Protein AF-0000000075213935 (afdb_homodimer)

Nearest PDB structures (foldseek):
  7wkw-assembly1_B  TM=6.837E-01  e=4.033E-08  Arabidopsis thaliana
  7y9t-assembly1_B  TM=6.205E-01  e=7.365E-07  Arabidopsis thaliana
  4n7w-assembly1_A  TM=5.016E-01  e=1.672E-04  Yersinia frederiksenii
  4n7x-assembly1_A  TM=5.006E-01  e=2.563E-04  Yersinia frederiksenii
  3zuy-assembly1_A  TM=4.967E-01  e=3.471E-03  Neisseria meningitidis

Structure (mmCIF, N/CA/C/O backbone):
data_AF-0000000075213935-model_v1
#
loop_
_entity.id
_entity.type
_entity.pdbx_description
1 polymer 'AEC family transporter'
#
loop_
_atom_site.group_PDB
_atom_site.id
_atom_site.type_symbol
_atom_site.label_atom_id
_atom_site.label_alt_id
_atom_site.label_comp_id
_atom_site.label_asym_id
_atom_site.label_entity_id
_atom_site.label_seq_id
_atom_site.pdbx_PDB_ins_code
_atom_site.Cartn_x
_atom_site.Cartn_y
_atom_site.Cartn_z
_atom_site.occupancy
_atom_site.B_iso_or_equiv
_atom_site.auth_seq_id
_atom_site.auth_comp_id
_atom_site.auth_asym_id
_atom_site.auth_atom_id
_atom_site.pdbx_PDB_model_num
ATOM 1 N N . MET A 1 1 ? 19.953 29.953 -4.215 1 69.56 1 MET A N 1
ATOM 2 C CA . MET A 1 1 ? 18.969 29.703 -5.258 1 69.56 1 MET A CA 1
ATOM 3 C C . MET A 1 1 ? 19.125 28.281 -5.812 1 69.56 1 MET A C 1
ATOM 5 O O . MET A 1 1 ? 18.141 27.578 -5.988 1 69.56 1 MET A O 1
ATOM 9 N N . ALA A 1 2 ? 20.406 27.844 -5.98 1 70.25 2 ALA A N 1
ATOM 10 C CA . ALA A 1 2 ? 20.641 26.484 -6.488 1 70.25 2 ALA A CA 1
ATOM 11 C C . ALA A 1 2 ? 20.125 25.438 -5.52 1 70.25 2 ALA A C 1
ATOM 13 O O . ALA A 1 2 ? 19.516 24.438 -5.938 1 70.25 2 ALA A O 1
ATOM 14 N N . GLY A 1 3 ? 20.234 25.781 -4.23 1 79.94 3 GLY A N 1
ATOM 15 C CA . GLY A 1 3 ? 19.75 24.859 -3.211 1 79.94 3 GLY A CA 1
ATOM 16 C C . GLY A 1 3 ? 18.25 24.734 -3.188 1 79.94 3 GLY A C 1
ATOM 17 O O . GLY A 1 3 ? 17.719 23.625 -3.082 1 79.94 3 GLY A O 1
ATOM 18 N N . PHE A 1 4 ? 17.609 25.875 -3.441 1 87.5 4 PHE A N 1
ATOM 19 C CA . PHE A 1 4 ? 16.156 25.891 -3.477 1 87.5 4 PHE A CA 1
ATOM 20 C C . PHE A 1 4 ? 15.625 25.094 -4.664 1 87.5 4 PHE A C 1
ATOM 22 O O . PHE A 1 4 ? 14.703 24.281 -4.516 1 87.5 4 PHE A O 1
ATOM 29 N N . LEU A 1 5 ? 16.141 25.328 -5.758 1 89.12 5 LEU A N 1
ATOM 30 C CA . LEU A 1 5 ? 15.68 24.672 -6.977 1 89.12 5 LEU A CA 1
ATOM 31 C C . LEU A 1 5 ? 15.906 23.172 -6.914 1 89.12 5 LEU A C 1
ATOM 33 O O . LEU A 1 5 ? 15.094 22.391 -7.426 1 89.12 5 LEU A O 1
ATOM 37 N N . ASP A 1 6 ? 17.047 22.828 -6.348 1 90.69 6 ASP A N 1
ATOM 38 C CA . ASP A 1 6 ? 17.328 21.406 -6.18 1 90.69 6 ASP A CA 1
ATOM 39 C C . ASP A 1 6 ? 16.312 20.75 -5.246 1 90.69 6 ASP A C 1
ATOM 41 O O . ASP A 1 6 ? 15.828 19.641 -5.523 1 90.69 6 ASP A O 1
ATOM 45 N N . ASN A 1 7 ? 16.047 21.422 -4.207 1 90.5 7 ASN A N 1
ATOM 46 C CA . ASN A 1 7 ? 15.055 20.906 -3.273 1 90.5 7 ASN A CA 1
ATOM 47 C C . ASN A 1 7 ? 13.664 20.875 -3.906 1 90.5 7 ASN A C 1
ATOM 49 O O . ASN A 1 7 ? 12.906 19.922 -3.691 1 90.5 7 ASN A O 1
ATOM 53 N N . LEU A 1 8 ? 13.391 21.922 -4.605 1 94 8 LEU A N 1
ATOM 54 C CA . LEU A 1 8 ? 12.109 21.984 -5.297 1 94 8 LEU A CA 1
ATOM 55 C C . LEU A 1 8 ? 11.945 20.828 -6.27 1 94 8 LEU A C 1
ATOM 57 O O . LEU A 1 8 ? 10.883 20.203 -6.316 1 94 8 LEU A O 1
ATOM 61 N N . GLN A 1 9 ? 12.914 20.547 -7.027 1 93.75 9 GLN A N 1
ATOM 62 C CA . GLN A 1 9 ? 12.875 19.453 -7.992 1 93.75 9 GLN A CA 1
ATOM 63 C C . GLN A 1 9 ? 12.688 18.109 -7.297 1 93.75 9 GLN A C 1
ATOM 65 O O . GLN A 1 9 ? 11.906 17.266 -7.75 1 93.75 9 GLN A O 1
ATOM 70 N N . THR A 1 10 ? 13.391 17.953 -6.223 1 91.94 10 THR A N 1
ATOM 71 C CA . THR A 1 10 ? 13.328 16.688 -5.484 1 91.94 10 THR A CA 1
ATOM 72 C C . THR A 1 10 ? 11.914 16.453 -4.945 1 91.94 10 THR A C 1
ATOM 74 O O . THR A 1 10 ? 11.359 15.367 -5.105 1 91.94 10 THR A O 1
ATOM 77 N N . VAL A 1 11 ? 11.383 17.406 -4.398 1 94.69 11 VAL A N 1
ATOM 78 C CA . VAL A 1 11 ? 10.047 17.281 -3.828 1 94.69 11 VAL A CA 1
ATOM 79 C C . VAL A 1 11 ? 9.016 17.172 -4.949 1 94.69 11 VAL A C 1
ATOM 81 O O . VAL A 1 11 ? 8.062 16.391 -4.852 1 94.69 11 VAL A O 1
ATOM 84 N N . ALA A 1 12 ? 9.219 17.953 -5.922 1 96.06 12 ALA A N 1
ATOM 85 C CA . ALA A 1 12 ? 8.297 17.938 -7.055 1 96.06 12 ALA A CA 1
ATOM 86 C C . ALA A 1 12 ? 8.234 16.547 -7.684 1 96.06 12 ALA A C 1
ATOM 88 O O . ALA A 1 12 ? 7.156 16.062 -8.039 1 96.06 12 ALA A O 1
ATOM 89 N N . VAL A 1 13 ? 9.344 15.93 -7.855 1 96.38 13 VAL A N 1
ATOM 90 C CA . VAL A 1 13 ? 9.398 14.594 -8.438 1 96.38 13 VAL A CA 1
ATOM 91 C C . VAL A 1 13 ? 8.633 13.617 -7.555 1 96.38 13 VAL A C 1
ATOM 93 O O . VAL A 1 13 ? 7.898 12.758 -8.062 1 96.38 13 VAL A O 1
ATOM 96 N N . GLN A 1 14 ? 8.773 13.727 -6.262 1 96.12 14 GLN A N 1
ATOM 97 C CA . GLN A 1 14 ? 8.062 12.836 -5.348 1 96.12 14 GLN A CA 1
ATOM 98 C C . GLN A 1 14 ? 6.559 13.062 -5.422 1 96.12 14 GLN A C 1
ATOM 100 O O . GLN A 1 14 ? 5.777 12.109 -5.379 1 96.12 14 GLN A O 1
ATOM 105 N N . VAL A 1 15 ? 6.215 14.305 -5.508 1 95.75 15 VAL A N 1
ATOM 106 C CA . VAL A 1 15 ? 4.793 14.625 -5.629 1 95.75 15 VAL A CA 1
ATOM 107 C C . VAL A 1 15 ? 4.242 14.055 -6.93 1 95.75 15 VAL A C 1
ATOM 109 O O . VAL A 1 15 ? 3.158 13.461 -6.945 1 95.75 15 VAL A O 1
ATOM 112 N N . VAL A 1 16 ? 4.961 14.164 -7.969 1 95.81 16 VAL A N 1
ATOM 113 C CA . VAL A 1 16 ? 4.547 13.633 -9.266 1 95.81 16 VAL A CA 1
ATOM 114 C C . VAL A 1 16 ? 4.391 12.117 -9.18 1 95.81 16 VAL A C 1
ATOM 116 O O . VAL A 1 16 ? 3.416 11.555 -9.688 1 95.81 16 VAL A O 1
ATOM 119 N N . ILE A 1 17 ? 5.309 11.5 -8.562 1 97.19 17 ILE A N 1
ATOM 120 C CA . ILE A 1 17 ? 5.258 10.055 -8.391 1 97.19 17 ILE A CA 1
ATOM 121 C C . ILE A 1 17 ? 3.98 9.672 -7.645 1 97.19 17 ILE A C 1
ATOM 123 O O . ILE A 1 17 ? 3.258 8.766 -8.07 1 97.19 17 ILE A O 1
ATOM 127 N N . LEU A 1 18 ? 3.707 10.312 -6.621 1 96.5 18 LEU A N 1
ATOM 128 C CA . LEU A 1 18 ? 2.527 10.016 -5.816 1 96.5 18 LEU A CA 1
ATOM 129 C C . LEU A 1 18 ? 1.252 10.227 -6.625 1 96.5 18 LEU A C 1
ATOM 131 O O . LEU A 1 18 ? 0.315 9.43 -6.539 1 96.5 18 LEU A O 1
ATOM 135 N N . TYR A 1 19 ? 1.236 11.258 -7.367 1 95.5 19 TYR A N 1
ATOM 136 C CA . TYR A 1 19 ? 0.039 11.531 -8.148 1 95.5 19 TYR A CA 1
ATOM 137 C C . TYR A 1 19 ? -0.081 10.555 -9.32 1 95.5 19 TYR A C 1
ATOM 139 O O . TYR A 1 19 ? -1.188 10.25 -9.766 1 95.5 19 TYR A O 1
ATOM 147 N N . LEU A 1 20 ? 1.046 10.07 -9.867 1 97.31 20 LEU A N 1
ATOM 148 C CA . LEU A 1 20 ? 0.981 8.992 -10.852 1 97.31 20 LEU A CA 1
ATOM 149 C C . LEU A 1 20 ? 0.381 7.73 -10.242 1 97.31 20 LEU A C 1
ATOM 151 O O . LEU A 1 20 ? -0.395 7.027 -10.891 1 97.31 20 LEU A O 1
ATOM 155 N N . ILE A 1 21 ? 0.763 7.469 -8.977 1 97.88 21 ILE A N 1
ATOM 156 C CA . ILE A 1 21 ? 0.17 6.34 -8.273 1 97.88 21 ILE A CA 1
ATOM 157 C C . ILE A 1 21 ? -1.329 6.57 -8.094 1 97.88 21 ILE A C 1
ATOM 159 O O . ILE A 1 21 ? -2.133 5.656 -8.289 1 97.88 21 ILE A O 1
ATOM 163 N N . ALA A 1 22 ? -1.694 7.793 -7.758 1 96.31 22 ALA A N 1
ATOM 164 C CA . ALA A 1 22 ? -3.107 8.148 -7.672 1 96.31 22 ALA A CA 1
ATOM 165 C C . ALA A 1 22 ? -3.807 7.938 -9.016 1 96.31 22 ALA A C 1
ATOM 167 O O . ALA A 1 22 ? -4.992 7.602 -9.055 1 96.31 22 ALA A O 1
ATOM 168 N N . GLY A 1 23 ? -3.08 8.141 -10.047 1 97.12 23 GLY A N 1
ATOM 169 C CA . GLY A 1 23 ? -3.607 7.906 -11.383 1 97.12 23 GLY A CA 1
ATOM 170 C C . GLY A 1 23 ? -4.094 6.484 -11.594 1 97.12 23 GLY A C 1
ATOM 171 O O . GLY A 1 23 ? -5.059 6.254 -12.32 1 97.12 23 GLY A O 1
ATOM 172 N N . VAL A 1 24 ? -3.43 5.535 -11 1 97.75 24 VAL A N 1
ATOM 173 C CA . VAL A 1 24 ? -3.855 4.141 -11.07 1 97.75 24 VAL A CA 1
ATOM 174 C C . VAL A 1 24 ? -5.27 4.004 -10.508 1 97.75 24 VAL A C 1
ATOM 176 O O . VAL A 1 24 ? -6.121 3.35 -11.117 1 97.75 24 VAL A O 1
ATOM 179 N N . GLY A 1 25 ? -5.469 4.625 -9.336 1 97.31 25 GLY A N 1
ATOM 180 C CA . GLY A 1 25 ? -6.805 4.621 -8.758 1 97.31 25 GLY A CA 1
ATOM 181 C C . GLY A 1 25 ? -7.824 5.348 -9.609 1 97.31 25 GLY A C 1
ATOM 182 O O . GLY A 1 25 ? -8.969 4.898 -9.734 1 97.31 25 GLY A O 1
ATOM 183 N N . PHE A 1 26 ? -7.418 6.445 -10.18 1 96.38 26 PHE A N 1
ATOM 184 C CA . PHE A 1 26 ? -8.273 7.23 -11.062 1 96.38 26 PHE A CA 1
ATOM 185 C C . PHE A 1 26 ? -8.742 6.398 -12.25 1 96.38 26 PHE A C 1
ATOM 187 O O . PHE A 1 26 ? -9.938 6.332 -12.539 1 96.38 26 PHE A O 1
ATOM 194 N N . VAL A 1 27 ? -7.855 5.707 -12.891 1 97.94 27 VAL A N 1
ATOM 195 C CA . VAL A 1 27 ? -8.164 4.883 -14.055 1 97.94 27 VAL A CA 1
ATOM 196 C C . VAL A 1 27 ? -9.016 3.691 -13.633 1 97.94 27 VAL A C 1
ATOM 198 O O . VAL A 1 27 ? -9.953 3.311 -14.336 1 97.94 27 VAL A O 1
ATOM 201 N N . ALA A 1 28 ? -8.695 3.137 -12.5 1 98 28 ALA A N 1
ATOM 202 C CA . ALA A 1 28 ? -9.469 2.004 -12.008 1 98 28 ALA A CA 1
ATOM 203 C C . ALA A 1 28 ? -10.93 2.385 -11.812 1 98 28 ALA A C 1
ATOM 205 O O . ALA A 1 28 ? -11.836 1.606 -12.133 1 98 28 ALA A O 1
ATOM 206 N N . ASP A 1 29 ? -11.133 3.533 -11.289 1 97.38 29 ASP A N 1
ATOM 207 C CA . ASP A 1 29 ? -12.5 4 -11.062 1 97.38 29 ASP A CA 1
ATOM 208 C C . ASP A 1 29 ? -13.219 4.258 -12.383 1 97.38 29 ASP A C 1
ATOM 210 O O . ASP A 1 29 ? -14.336 3.775 -12.586 1 97.38 29 ASP A O 1
ATOM 214 N N . LYS A 1 30 ? -12.578 4.938 -13.297 1 97.06 30 LYS A N 1
ATOM 215 C CA . LYS A 1 30 ? -13.18 5.309 -14.57 1 97.06 30 LYS A CA 1
ATOM 216 C C . LYS A 1 30 ? -13.492 4.07 -15.406 1 97.06 30 LYS A C 1
ATOM 218 O O . LYS A 1 30 ? -14.445 4.066 -16.188 1 97.06 30 LYS A O 1
ATOM 223 N N . THR A 1 31 ? -12.742 3.016 -15.227 1 96.88 31 THR A N 1
ATOM 224 C CA . THR A 1 31 ? -12.953 1.781 -15.977 1 96.88 31 THR A CA 1
ATOM 225 C C . THR A 1 31 ? -13.859 0.829 -15.195 1 96.88 31 THR A C 1
ATOM 227 O O . THR A 1 31 ? -14.086 -0.306 -15.625 1 96.88 31 THR A O 1
ATOM 230 N N . LYS A 1 32 ? -14.25 1.132 -14 1 97.12 32 LYS A N 1
ATOM 231 C CA . LYS A 1 32 ? -15.211 0.423 -13.164 1 97.12 32 LYS A CA 1
ATOM 232 C C . LYS A 1 32 ? -14.617 -0.871 -12.617 1 97.12 32 LYS A C 1
ATOM 234 O O . LYS A 1 32 ? -15.352 -1.776 -12.219 1 97.12 32 LYS A O 1
ATOM 239 N N . ILE A 1 33 ? -13.398 -0.927 -12.656 1 96.19 33 ILE A N 1
ATOM 240 C CA . ILE A 1 33 ? -12.703 -2.074 -12.086 1 96.19 33 ILE A CA 1
ATOM 241 C C . ILE A 1 33 ? -12.75 -1.996 -10.562 1 96.19 33 ILE A C 1
ATOM 243 O O . ILE A 1 33 ? -12.938 -3.012 -9.891 1 96.19 33 ILE A O 1
ATOM 247 N N . PHE A 1 34 ? -12.562 -0.9 -10.062 1 97.12 34 PHE A N 1
ATOM 248 C CA . PHE A 1 34 ? -12.5 -0.536 -8.656 1 97.12 34 PHE A CA 1
ATOM 249 C C . PHE A 1 34 ? -13 0.89 -8.445 1 97.12 34 PHE A C 1
ATOM 251 O O . PHE A 1 34 ? -12.281 1.851 -8.742 1 97.12 34 PHE A O 1
ATOM 258 N N . VAL A 1 35 ? -14.219 0.941 -7.832 1 96.94 35 VAL A N 1
ATOM 259 C CA . VAL A 1 35 ? -14.906 2.227 -7.82 1 96.94 35 VAL A CA 1
ATOM 260 C C . VAL A 1 35 ? -14.891 2.812 -6.41 1 96.94 35 VAL A C 1
ATOM 262 O O . VAL A 1 35 ? -14.414 2.168 -5.473 1 96.94 35 VAL A O 1
ATOM 265 N N . ARG A 1 36 ? -15.375 4.012 -6.32 1 93.31 36 ARG A N 1
ATOM 266 C CA . ARG A 1 36 ? -15.359 4.777 -5.078 1 93.31 36 ARG A CA 1
ATOM 267 C C . ARG A 1 36 ? -15.914 3.959 -3.918 1 93.31 36 ARG A C 1
ATOM 269 O O . ARG A 1 36 ? -15.383 3.994 -2.809 1 93.31 36 ARG A O 1
ATOM 276 N N . ALA A 1 37 ? -17.031 3.275 -4.117 1 93.88 37 ALA A N 1
ATOM 277 C CA . ALA A 1 37 ? -17.641 2.461 -3.076 1 93.88 37 ALA A CA 1
ATOM 278 C C . ALA A 1 37 ? -16.688 1.382 -2.582 1 93.88 37 ALA A C 1
ATOM 280 O O . ALA A 1 37 ? -16.625 1.097 -1.383 1 93.88 37 ALA A O 1
ATOM 281 N N . ASP A 1 38 ? -15.953 0.739 -3.467 1 96.31 38 ASP A N 1
ATOM 282 C CA . ASP A 1 38 ? -14.945 -0.256 -3.107 1 96.31 38 ASP A CA 1
ATOM 283 C C . ASP A 1 38 ? -13.797 0.379 -2.322 1 96.31 38 ASP A C 1
ATOM 285 O O . ASP A 1 38 ? -13.328 -0.188 -1.335 1 96.31 38 ASP A O 1
ATOM 289 N N . ALA A 1 39 ? -13.414 1.583 -2.779 1 95 39 ALA A N 1
ATOM 290 C CA . ALA A 1 39 ? -12.305 2.301 -2.154 1 95 39 ALA A CA 1
ATOM 291 C C . ALA A 1 39 ? -12.633 2.662 -0.708 1 95 39 ALA A C 1
ATOM 293 O O . ALA A 1 39 ? -11.75 2.674 0.151 1 95 39 ALA A O 1
ATOM 294 N N . THR A 1 40 ? -13.875 2.912 -0.456 1 93.06 40 THR A N 1
ATOM 295 C CA . THR A 1 40 ? -14.289 3.246 0.9 1 93.06 40 THR A CA 1
ATOM 296 C C . THR A 1 40 ? -14.008 2.09 1.854 1 93.06 40 THR A C 1
ATOM 298 O O . THR A 1 40 ? -13.57 2.305 2.984 1 93.06 40 THR A O 1
ATOM 301 N N . LYS A 1 41 ? -14.227 0.908 1.385 1 95.06 41 LYS A N 1
ATOM 302 C CA . LYS A 1 41 ? -13.938 -0.26 2.213 1 95.06 41 LYS A CA 1
ATOM 303 C C . LYS A 1 41 ? -12.438 -0.471 2.367 1 95.06 41 LYS A C 1
ATOM 305 O O . LYS A 1 41 ? -11.969 -0.923 3.416 1 95.06 41 LYS A O 1
ATOM 310 N N . LEU A 1 42 ? -11.719 -0.162 1.341 1 96.19 42 LEU A N 1
ATOM 311 C CA . LEU A 1 42 ? -10.266 -0.251 1.447 1 96.19 42 LEU A CA 1
ATOM 312 C C . LEU A 1 42 ? -9.734 0.769 2.445 1 96.19 42 LEU A C 1
ATOM 314 O O . LEU A 1 42 ? -8.75 0.503 3.146 1 96.19 42 LEU A O 1
ATOM 318 N N . VAL A 1 43 ? -10.344 1.916 2.555 1 93.31 43 VAL A N 1
ATOM 319 C CA . VAL A 1 43 ? -9.984 2.922 3.547 1 93.31 43 VAL A CA 1
ATOM 320 C C . VAL A 1 43 ? -10.102 2.332 4.949 1 93.31 43 VAL A C 1
ATOM 322 O O . VAL A 1 43 ? -9.242 2.566 5.805 1 93.31 43 VAL A O 1
ATOM 325 N N . ASP A 1 44 ? -11.156 1.594 5.137 1 94 44 ASP A N 1
ATOM 326 C CA . ASP A 1 44 ? -11.344 0.954 6.438 1 94 44 ASP A CA 1
ATOM 327 C C . ASP A 1 44 ? -10.172 0.03 6.766 1 94 44 ASP A C 1
ATOM 329 O O . ASP A 1 44 ? -9.68 0.023 7.898 1 94 44 ASP A O 1
ATOM 333 N N . LEU A 1 45 ? -9.797 -0.739 5.832 1 96.62 45 LEU A N 1
ATOM 334 C CA . LEU A 1 45 ? -8.656 -1.631 6.016 1 96.62 45 LEU A CA 1
ATOM 335 C C . LEU A 1 45 ? -7.383 -0.836 6.27 1 96.62 45 LEU A C 1
ATOM 337 O O . LEU A 1 45 ? -6.613 -1.157 7.18 1 96.62 45 LEU A O 1
ATOM 341 N N . LEU A 1 46 ? -7.102 0.217 5.453 1 95.62 46 LEU A N 1
ATOM 342 C CA . LEU A 1 46 ? -5.898 1.03 5.574 1 95.62 46 LEU A CA 1
ATOM 343 C C . LEU A 1 46 ? -5.844 1.724 6.93 1 95.62 46 LEU A C 1
ATOM 345 O O . LEU A 1 46 ? -4.828 1.65 7.629 1 95.62 46 LEU A O 1
ATOM 349 N N . PHE A 1 47 ? -6.926 2.246 7.277 1 92.06 47 PHE A N 1
ATOM 350 C CA . PHE A 1 47 ? -6.965 3.092 8.461 1 92.06 47 PHE A CA 1
ATOM 351 C C . PHE A 1 47 ? -6.922 2.248 9.734 1 92.06 47 PHE A C 1
ATOM 353 O O . PHE A 1 47 ? -6.305 2.643 10.727 1 92.06 47 PHE A O 1
ATOM 360 N N . ASN A 1 48 ? -7.555 1.137 9.703 1 94.38 48 ASN A N 1
ATOM 361 C CA . ASN A 1 48 ? -7.707 0.367 10.938 1 94.38 48 ASN A CA 1
ATOM 362 C C . ASN A 1 48 ? -6.598 -0.671 11.086 1 94.38 48 ASN A C 1
ATOM 364 O O . ASN A 1 48 ? -6.344 -1.153 12.195 1 94.38 48 ASN A O 1
ATOM 368 N N . MET A 1 49 ? -5.965 -1.007 10.031 1 96.31 49 MET A N 1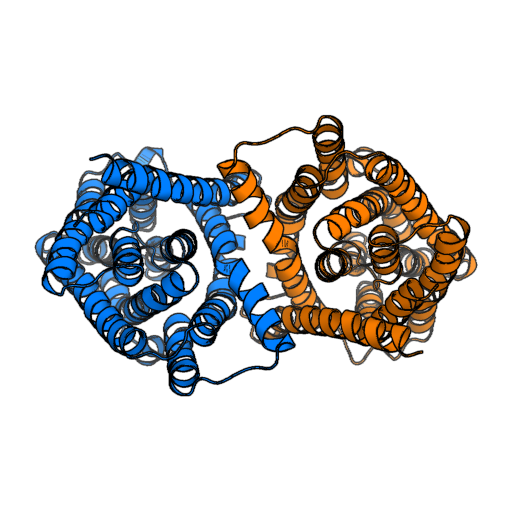
ATOM 369 C CA . MET A 1 49 ? -5 -2.096 10.141 1 96.31 49 MET A CA 1
ATOM 370 C C . MET A 1 49 ? -3.643 -1.679 9.578 1 96.31 49 MET A C 1
ATOM 372 O O . MET A 1 49 ? -2.645 -1.679 10.305 1 96.31 49 MET A O 1
ATOM 376 N N . ILE A 1 50 ? -3.592 -1.181 8.383 1 96.62 50 ILE A N 1
ATOM 377 C CA . ILE A 1 50 ? -2.324 -0.998 7.688 1 96.62 50 ILE A CA 1
ATOM 378 C C . ILE A 1 50 ? -1.616 0.246 8.219 1 96.62 50 ILE A C 1
ATOM 380 O O . ILE A 1 50 ? -0.418 0.211 8.508 1 96.62 50 ILE A O 1
ATOM 384 N N . LEU A 1 51 ? -2.322 1.322 8.367 1 95 51 LEU A N 1
ATOM 385 C CA . LEU A 1 51 ? -1.732 2.561 8.867 1 95 51 LEU A CA 1
ATOM 386 C C . LEU A 1 51 ? -1.148 2.361 10.266 1 95 51 LEU A C 1
ATOM 388 O O . LEU A 1 51 ? -0.016 2.77 10.531 1 95 51 LEU A O 1
ATOM 392 N N . PRO A 1 52 ? -1.885 1.76 11.188 1 95.88 52 PRO A N 1
ATOM 393 C CA . PRO A 1 52 ? -1.298 1.489 12.5 1 95.88 52 PRO A CA 1
ATOM 394 C C . PRO A 1 52 ? 0.006 0.698 12.414 1 95.88 52 PRO A C 1
ATOM 396 O O . PRO A 1 52 ? 0.966 1.003 13.125 1 95.88 52 PRO A O 1
ATOM 399 N N . VAL A 1 53 ? 0.009 -0.292 11.547 1 96.88 53 VAL A N 1
ATOM 400 C CA . VAL A 1 53 ? 1.209 -1.104 11.375 1 96.88 53 VAL A CA 1
ATOM 401 C C . VAL A 1 53 ? 2.346 -0.241 10.828 1 96.88 53 VAL A C 1
ATOM 403 O O . VAL A 1 53 ? 3.494 -0.373 11.258 1 96.88 53 VAL A O 1
ATOM 406 N N . ALA A 1 54 ? 2.066 0.661 9.883 1 95.94 54 ALA A N 1
ATOM 407 C CA . ALA A 1 54 ? 3.072 1.556 9.32 1 95.94 54 ALA A CA 1
ATOM 408 C C . ALA A 1 54 ? 3.662 2.469 10.391 1 95.94 54 ALA A C 1
ATOM 410 O O . ALA A 1 54 ? 4.875 2.68 10.438 1 95.94 54 ALA A O 1
ATOM 411 N N . ILE A 1 55 ? 2.777 2.994 11.211 1 96.12 55 ILE A N 1
ATOM 412 C CA . ILE A 1 55 ? 3.213 3.887 12.281 1 96.12 55 ILE A CA 1
ATOM 413 C C . ILE A 1 55 ? 4.09 3.119 13.266 1 96.12 55 ILE A C 1
ATOM 415 O O . ILE A 1 55 ? 5.188 3.566 13.609 1 96.12 55 ILE A O 1
ATOM 419 N N . ILE A 1 56 ? 3.635 1.997 13.688 1 96.94 56 ILE A N 1
ATOM 420 C CA . ILE A 1 56 ? 4.398 1.178 14.625 1 96.94 56 ILE A CA 1
ATOM 421 C C . ILE A 1 56 ? 5.762 0.846 14.023 1 96.94 56 ILE A C 1
ATOM 423 O O . ILE A 1 56 ? 6.785 0.936 14.703 1 96.94 56 ILE A O 1
ATOM 427 N N . ASN A 1 57 ? 5.797 0.445 12.758 1 96.88 57 ASN A N 1
ATOM 428 C CA . ASN A 1 57 ? 7.055 0.154 12.086 1 96.88 57 ASN A CA 1
ATOM 429 C C . ASN A 1 57 ? 8.016 1.337 12.156 1 96.88 57 ASN A C 1
ATOM 431 O O . ASN A 1 57 ? 9.211 1.158 12.406 1 96.88 57 ASN A O 1
ATOM 435 N N . SER A 1 58 ? 7.523 2.527 11.898 1 96.25 58 SER A N 1
ATOM 436 C CA . SER A 1 58 ? 8.375 3.713 11.883 1 96.25 58 SER A CA 1
ATOM 437 C C . SER A 1 58 ? 8.984 3.977 13.258 1 96.25 58 SER A C 1
ATOM 439 O O . SER A 1 58 ? 10.133 4.402 13.359 1 96.25 58 SER A O 1
ATOM 441 N N . PHE A 1 59 ? 8.219 3.715 14.305 1 97.38 59 PHE A N 1
ATOM 442 C CA . PHE A 1 59 ? 8.711 3.934 15.664 1 97.38 59 PHE A CA 1
ATOM 443 C C . PHE A 1 59 ? 9.703 2.855 16.062 1 97.38 59 PHE A C 1
ATOM 445 O O . PHE A 1 59 ? 10.711 3.143 16.719 1 97.38 59 PHE A O 1
ATOM 452 N N . LEU A 1 60 ? 9.422 1.658 15.656 1 96.38 60 LEU A N 1
ATOM 453 C CA . LEU A 1 60 ? 10.32 0.551 15.961 1 96.38 60 LEU A CA 1
ATOM 454 C C . LEU A 1 60 ? 11.664 0.737 15.266 1 96.38 60 LEU A C 1
ATOM 456 O O . LEU A 1 60 ? 12.688 0.255 15.758 1 96.38 60 LEU A O 1
ATOM 460 N N . SER A 1 61 ? 11.656 1.412 14.188 1 94.5 61 SER A N 1
ATOM 461 C CA . SER A 1 61 ? 12.859 1.56 13.367 1 94.5 61 SER A CA 1
ATOM 462 C C . SER A 1 61 ? 13.688 2.756 13.82 1 94.5 61 SER A C 1
ATOM 464 O O . SER A 1 61 ? 14.781 2.99 13.297 1 94.5 61 SER A O 1
ATOM 466 N N . MET A 1 62 ? 13.164 3.533 14.766 1 95.69 62 MET A N 1
ATOM 467 C CA . MET A 1 62 ? 13.844 4.754 15.203 1 95.69 62 MET A CA 1
ATOM 468 C C . MET A 1 62 ? 14.703 4.488 16.438 1 95.69 62 MET A C 1
ATOM 470 O O . MET A 1 62 ? 14.281 3.779 17.344 1 95.69 62 MET A O 1
ATOM 474 N N . GLU A 1 63 ? 15.906 5.004 16.375 1 95.94 63 GLU A N 1
ATOM 475 C CA . GLU A 1 63 ? 16.734 4.969 17.578 1 95.94 63 GLU A CA 1
ATOM 476 C C . GLU A 1 63 ? 16.266 5.98 18.609 1 95.94 63 GLU A C 1
ATOM 478 O O . GLU A 1 63 ? 15.875 7.098 18.266 1 95.94 63 GLU A O 1
ATOM 483 N N . ARG A 1 64 ? 16.375 5.516 19.828 1 96.31 64 ARG A N 1
ATOM 484 C CA . ARG A 1 64 ? 16.016 6.434 20.906 1 96.31 64 ARG A CA 1
ATOM 485 C C . ARG A 1 64 ? 17.141 7.41 21.203 1 96.31 64 ARG A C 1
ATOM 487 O O . ARG A 1 64 ? 18.109 7.059 21.891 1 96.31 64 ARG A O 1
ATOM 494 N N . THR A 1 65 ? 17.094 8.516 20.672 1 96.56 65 THR A N 1
ATOM 495 C CA . THR A 1 65 ? 18.016 9.617 20.953 1 96.56 65 THR A CA 1
ATOM 496 C C . THR A 1 65 ? 17.266 10.789 21.594 1 96.56 65 THR A C 1
ATOM 498 O O . THR A 1 65 ? 16.047 10.859 21.531 1 96.56 65 THR A O 1
ATOM 501 N N . LYS A 1 66 ? 17.984 11.656 22.234 1 96.62 66 LYS A N 1
ATOM 502 C CA . LYS A 1 66 ? 17.391 12.859 22.797 1 96.62 66 LYS A CA 1
ATOM 503 C C . LYS A 1 66 ? 16.688 13.68 21.719 1 96.62 66 LYS A C 1
ATOM 505 O O . LYS A 1 66 ? 15.609 14.234 21.953 1 96.62 66 LYS A O 1
ATOM 510 N N . GLU A 1 67 ? 17.266 13.711 20.609 1 95.75 67 GLU A N 1
ATOM 511 C CA . GLU A 1 67 ? 16.688 14.445 19.484 1 95.75 67 GLU A CA 1
ATOM 512 C C . GLU A 1 67 ? 15.336 13.867 19.078 1 95.75 67 GLU A C 1
ATOM 514 O O . GLU A 1 67 ? 14.391 14.617 18.844 1 95.75 67 GLU A O 1
ATOM 519 N N . HIS A 1 68 ? 15.297 12.539 19.016 1 97 68 HIS A N 1
ATOM 520 C CA . HIS A 1 68 ? 14.039 11.906 18.609 1 97 68 HIS A CA 1
ATOM 521 C C . HIS A 1 68 ? 12.977 12.062 19.703 1 97 68 HIS A C 1
ATOM 523 O O . HIS A 1 68 ? 11.797 12.227 19.391 1 97 68 HIS A O 1
ATOM 529 N N . ILE A 1 69 ? 13.367 12.047 20.953 1 97.38 69 ILE A N 1
ATOM 530 C CA . ILE A 1 69 ? 12.43 12.211 22.047 1 97.38 69 ILE A CA 1
ATOM 531 C C . ILE A 1 69 ? 11.867 13.633 22.047 1 97.38 69 ILE A C 1
ATOM 533 O O . ILE A 1 69 ? 10.648 13.82 22.125 1 97.38 69 ILE A O 1
ATOM 537 N N . VAL A 1 70 ? 12.695 14.594 21.984 1 96.69 70 VAL A N 1
ATOM 538 C CA . VAL A 1 70 ? 12.281 15.992 21.938 1 96.69 70 VAL A CA 1
ATOM 539 C C . VAL A 1 70 ? 11.461 16.25 20.672 1 96.69 70 VAL A C 1
ATOM 541 O O . VAL A 1 70 ? 10.469 16.984 20.719 1 96.69 70 VAL A O 1
ATOM 544 N N . GLY A 1 71 ? 11.93 15.641 19.578 1 96.81 71 GLY A N 1
ATOM 545 C CA . GLY A 1 71 ? 11.211 15.789 18.312 1 96.81 71 GLY A CA 1
ATOM 546 C C . GLY A 1 71 ? 9.773 15.297 18.391 1 96.81 71 GLY A C 1
ATOM 547 O O . GLY A 1 71 ? 8.883 15.883 17.766 1 96.81 71 GLY A O 1
ATOM 548 N N . LEU A 1 72 ? 9.609 14.242 19.109 1 96.75 72 LEU A N 1
ATOM 549 C CA . LEU A 1 72 ? 8.266 13.719 19.297 1 96.75 72 LEU A CA 1
ATOM 550 C C . LEU A 1 72 ? 7.375 14.742 19.984 1 96.75 72 LEU A C 1
ATOM 552 O O . LEU A 1 72 ? 6.285 15.055 19.5 1 96.75 72 LEU A O 1
ATOM 556 N N . ALA A 1 73 ? 7.836 15.281 21.047 1 97.12 73 ALA A N 1
ATOM 557 C CA . ALA A 1 73 ? 7.082 16.266 21.828 1 97.12 73 ALA A CA 1
ATOM 558 C C . ALA A 1 73 ? 6.816 17.516 21.016 1 97.12 73 ALA A C 1
ATOM 560 O O . ALA A 1 73 ? 5.699 18.047 21.016 1 97.12 73 ALA A O 1
ATOM 561 N N . VAL A 1 74 ? 7.789 17.953 20.359 1 97.69 74 VAL A N 1
ATOM 562 C CA . VAL A 1 74 ? 7.691 19.156 19.562 1 97.69 74 VAL A CA 1
ATOM 563 C C . VAL A 1 74 ? 6.715 18.938 18.406 1 97.69 74 VAL A C 1
ATOM 565 O O . VAL A 1 74 ? 5.938 19.828 18.062 1 97.69 74 VAL A O 1
ATOM 568 N N . SER A 1 75 ? 6.789 17.766 17.797 1 97.69 75 SER A N 1
ATOM 569 C CA . SER A 1 75 ? 5.883 17.453 16.703 1 97.69 75 SER A CA 1
ATOM 570 C C . SER A 1 75 ? 4.43 17.484 17.156 1 97.69 75 SER A C 1
ATOM 572 O O . SER A 1 75 ? 3.562 18 16.438 1 97.69 75 SER A O 1
ATOM 574 N N . PHE A 1 76 ? 4.156 16.984 18.359 1 97.62 76 PHE A N 1
ATOM 575 C CA . PHE A 1 76 ? 2.807 17.047 18.906 1 97.62 76 PHE A CA 1
ATOM 576 C C . PHE A 1 76 ? 2.381 18.5 19.125 1 97.62 76 PHE A C 1
ATOM 578 O O . PHE A 1 76 ? 1.29 18.891 18.703 1 97.62 76 PHE A O 1
ATOM 585 N N . LEU A 1 77 ? 3.199 19.203 19.703 1 98.06 77 LEU A N 1
ATOM 586 C CA . LEU A 1 77 ? 2.891 20.594 20.031 1 98.06 77 LEU A CA 1
ATOM 587 C C . LEU A 1 77 ? 2.623 21.391 18.75 1 98.06 77 LEU A C 1
ATOM 589 O O . LEU A 1 77 ? 1.644 22.141 18.688 1 98.06 77 LEU A O 1
ATOM 593 N N . LEU A 1 78 ? 3.449 21.203 17.812 1 98.06 78 LEU A N 1
ATOM 594 C CA . LEU A 1 78 ? 3.326 21.984 16.578 1 98.06 78 LEU A CA 1
ATOM 595 C C . LEU A 1 78 ? 2.141 21.516 15.75 1 98.06 78 LEU A C 1
ATOM 597 O O . LEU A 1 78 ? 1.527 22.297 15.023 1 98.06 78 LEU A O 1
ATOM 601 N N . ALA A 1 79 ? 1.848 20.219 15.836 1 98.25 79 ALA A N 1
ATOM 602 C CA . ALA A 1 79 ? 0.626 19.734 15.203 1 98.25 79 ALA A CA 1
ATOM 603 C C . ALA A 1 79 ? -0.608 20.406 15.797 1 98.25 79 ALA A C 1
ATOM 605 O O . ALA A 1 79 ? -1.502 20.844 15.07 1 98.25 79 ALA A O 1
ATOM 606 N N . PHE A 1 80 ? -0.651 20.516 17.141 1 98.38 80 PHE A N 1
ATOM 607 C CA . PHE A 1 80 ? -1.743 21.234 17.797 1 98.38 80 PHE A CA 1
ATOM 608 C C . PHE A 1 80 ? -1.792 22.688 17.359 1 98.38 80 PHE A C 1
ATOM 610 O O . PHE A 1 80 ? -2.861 23.203 17.047 1 98.38 80 PHE A O 1
ATOM 617 N N . LEU A 1 81 ? -0.687 23.234 17.344 1 98.56 81 LEU A N 1
ATOM 618 C CA . LEU A 1 81 ? -0.622 24.641 16.984 1 98.56 81 LEU A CA 1
ATOM 619 C C . LEU A 1 81 ? -1.117 24.875 15.555 1 98.56 81 LEU A C 1
ATOM 621 O O . LEU A 1 81 ? -1.811 25.859 15.289 1 98.56 81 LEU A O 1
ATOM 625 N N . THR A 1 82 ? -0.717 24.047 14.664 1 98.5 82 THR A N 1
ATOM 626 C CA . THR A 1 82 ? -1.152 24.172 13.273 1 98.5 82 THR A CA 1
ATOM 627 C C . THR A 1 82 ? -2.674 24.109 13.18 1 98.5 82 THR A C 1
ATOM 629 O O . THR A 1 82 ? -3.291 24.891 12.469 1 98.5 82 THR A O 1
ATOM 632 N N . HIS A 1 83 ? -3.285 23.109 13.883 1 98.62 83 HIS A N 1
ATOM 633 C CA . HIS A 1 83 ? -4.734 22.953 13.828 1 98.62 83 HIS A CA 1
ATOM 634 C C . HIS A 1 83 ? -5.441 24.109 14.523 1 98.62 83 HIS A C 1
ATOM 636 O O . HIS A 1 83 ? -6.469 24.594 14.039 1 98.62 83 HIS A O 1
ATOM 642 N N . PHE A 1 84 ? -4.84 24.609 15.625 1 98.5 84 PHE A N 1
ATOM 643 C CA . PHE A 1 84 ? -5.441 25.75 16.328 1 98.5 84 PHE A CA 1
ATOM 644 C C . PHE A 1 84 ? -5.363 27.016 15.492 1 98.5 84 PHE A C 1
ATOM 646 O O . PHE A 1 84 ? -6.281 27.828 15.516 1 98.5 84 PHE A O 1
ATOM 653 N N . LEU A 1 85 ? -4.273 27.156 14.828 1 98.38 85 LEU A N 1
ATOM 654 C CA . LEU A 1 85 ? -4.16 28.266 13.891 1 98.38 85 LEU A CA 1
ATOM 655 C C . LEU A 1 85 ? -5.262 28.203 12.836 1 98.38 85 LEU A C 1
ATOM 657 O O . LEU A 1 85 ? -5.914 29.219 12.555 1 98.38 85 LEU A O 1
ATOM 661 N N . GLY A 1 86 ? -5.434 27.062 12.219 1 98 86 GLY A N 1
ATOM 662 C CA . GLY A 1 86 ? -6.508 26.891 11.25 1 98 86 GLY A CA 1
ATOM 663 C C . GLY A 1 86 ? -7.883 27.172 11.828 1 98 86 GLY A C 1
ATOM 664 O O . GLY A 1 86 ? -8.711 27.812 11.172 1 98 86 GLY A O 1
ATOM 665 N N . MET A 1 87 ? -8.133 26.703 13.055 1 97.81 87 MET A N 1
ATOM 666 C CA . MET A 1 87 ? -9.406 26.938 13.734 1 97.81 87 MET A CA 1
ATOM 667 C C . MET A 1 87 ? -9.648 28.438 13.922 1 97.81 87 MET A C 1
ATOM 669 O O . MET A 1 87 ? -10.758 28.922 13.688 1 97.81 87 MET A O 1
ATOM 673 N N . GLY A 1 88 ? -8.633 29.094 14.359 1 97.62 88 GLY A N 1
ATOM 674 C CA . GLY A 1 88 ? -8.75 30.516 14.547 1 97.62 88 GLY A CA 1
ATOM 675 C C . GLY A 1 88 ? -9.055 31.266 13.266 1 97.62 88 GLY A C 1
ATOM 676 O O . GLY A 1 88 ? -9.945 32.125 13.234 1 97.62 88 GLY A O 1
ATOM 677 N N . ILE A 1 89 ? -8.336 30.953 12.203 1 97.56 89 ILE A N 1
ATOM 678 C CA . ILE A 1 89 ? -8.539 31.609 10.922 1 97.56 89 ILE A CA 1
ATOM 679 C C . ILE A 1 89 ? -9.938 31.297 10.391 1 97.56 89 ILE A C 1
ATOM 681 O O . ILE A 1 89 ? -10.609 32.188 9.844 1 97.56 89 ILE A O 1
ATOM 685 N N . ALA A 1 90 ? -10.336 30.031 10.5 1 96.31 90 ALA A N 1
ATOM 686 C CA . ALA A 1 90 ? -11.664 29.641 10.031 1 96.31 90 ALA A CA 1
ATOM 687 C C . ALA A 1 90 ? -12.758 30.422 10.75 1 96.31 90 ALA A C 1
ATOM 689 O O . ALA A 1 90 ? -13.75 30.828 10.141 1 96.31 90 ALA A O 1
ATOM 690 N N . GLU A 1 91 ? -12.586 30.609 12.062 1 94.56 91 GLU A N 1
ATOM 691 C CA . GLU A 1 91 ? -13.555 31.359 12.852 1 94.56 91 GLU A CA 1
ATOM 692 C C . GLU A 1 91 ? -13.664 32.812 12.359 1 94.56 91 GLU A C 1
ATOM 694 O O . GLU A 1 91 ? -14.758 33.375 12.328 1 94.56 91 GLU A O 1
ATOM 699 N N . LEU A 1 92 ? -12.602 33.312 12.016 1 94.88 92 LEU A N 1
ATOM 700 C CA . LEU A 1 92 ? -12.578 34.688 11.562 1 94.88 92 LEU A CA 1
ATOM 701 C C . LEU A 1 92 ? -13.156 34.812 10.156 1 94.88 92 LEU A C 1
ATOM 703 O O . LEU A 1 92 ? -13.859 35.781 9.859 1 94.88 92 LEU A O 1
ATOM 707 N N . CYS A 1 93 ? -12.906 33.906 9.281 1 93.94 93 CYS A N 1
ATOM 708 C CA . CYS A 1 93 ? -13.266 34 7.875 1 93.94 93 CYS A CA 1
ATOM 709 C C . CYS A 1 93 ? -14.742 33.688 7.672 1 93.94 93 CYS A C 1
ATOM 711 O O . CYS A 1 93 ? -15.375 34.219 6.742 1 93.94 93 CYS A O 1
ATOM 713 N N . PHE A 1 94 ? -15.352 32.781 8.539 1 92.94 94 PHE A N 1
ATOM 714 C CA . PHE A 1 94 ? -16.672 32.25 8.18 1 92.94 94 PHE A CA 1
ATOM 715 C C . PHE A 1 94 ? -17.672 32.531 9.289 1 92.94 94 PHE A C 1
ATOM 717 O O . PHE A 1 94 ? -18.688 31.828 9.391 1 92.94 94 PHE A O 1
ATOM 724 N N . LYS A 1 95 ? -17.438 33.531 10.086 1 89.56 95 LYS A N 1
ATOM 725 C CA . LYS A 1 95 ? -18.312 33.875 11.211 1 89.56 95 LYS A CA 1
ATOM 726 C C . LYS A 1 95 ? -19.703 34.25 10.734 1 89.56 95 LYS A C 1
ATOM 728 O O . LYS A 1 95 ? -20.688 34.031 11.453 1 89.56 95 LYS A O 1
ATOM 733 N N . LYS A 1 96 ? -19.891 34.656 9.531 1 91.81 96 LYS A N 1
ATOM 734 C CA . LYS A 1 96 ? -21.172 35.156 9.055 1 91.81 96 LYS A CA 1
ATOM 735 C C . LYS A 1 96 ? -21.906 34.125 8.227 1 91.81 96 LYS A C 1
ATOM 737 O O . LYS A 1 96 ? -23.031 34.344 7.789 1 91.81 96 LYS A O 1
ATOM 742 N N . ARG A 1 97 ? -21.281 33.031 8.031 1 91.81 97 ARG A N 1
ATOM 743 C CA . ARG A 1 97 ? -21.906 31.984 7.234 1 91.81 97 ARG A CA 1
ATOM 744 C C . ARG A 1 97 ? -22.844 31.141 8.086 1 91.81 97 ARG A C 1
ATOM 746 O O . ARG A 1 97 ? -22.781 31.172 9.312 1 91.81 97 ARG A O 1
ATOM 753 N N . SER A 1 98 ? -23.797 30.422 7.352 1 93.69 98 SER A N 1
ATOM 754 C CA . SER A 1 98 ? -24.641 29.484 8.07 1 93.69 98 SER A CA 1
ATOM 755 C C . SER A 1 98 ? -23.828 28.406 8.766 1 93.69 98 SER A C 1
ATOM 757 O O . SER A 1 98 ? -22.703 28.109 8.352 1 93.69 98 SER A O 1
ATOM 759 N N . LEU A 1 99 ? -24.359 27.844 9.812 1 93.44 99 LEU A N 1
ATOM 760 C CA . LEU A 1 99 ? -23.656 26.859 10.625 1 93.44 99 LEU A CA 1
ATOM 761 C C . LEU A 1 99 ? -23.203 25.672 9.781 1 93.44 99 LEU A C 1
ATOM 763 O O . LEU A 1 99 ? -22.094 25.156 9.953 1 93.44 99 LEU A O 1
ATOM 767 N N . LEU A 1 100 ? -24.062 25.25 8.859 1 93.88 100 LEU A N 1
ATOM 768 C CA . LEU A 1 100 ? -23.734 24.094 8.023 1 93.88 100 LEU A CA 1
ATOM 769 C C . LEU A 1 100 ? -22.641 24.453 7.027 1 93.88 100 LEU A C 1
ATOM 771 O O . LEU A 1 100 ? -21.688 23.672 6.848 1 93.88 100 LEU A O 1
ATOM 775 N N . GLU A 1 101 ? -22.75 25.547 6.449 1 93.38 101 GLU A N 1
ATOM 776 C CA . GLU A 1 101 ? -21.734 25.984 5.496 1 93.38 101 GLU A CA 1
ATOM 777 C C . GLU A 1 101 ? -20.406 26.25 6.195 1 93.38 101 GLU A C 1
ATOM 779 O O . GLU A 1 101 ? -19.359 25.828 5.711 1 93.38 101 GLU A O 1
ATOM 784 N N . ARG A 1 102 ? -20.5 26.906 7.297 1 94.69 102 ARG A N 1
ATOM 785 C CA . ARG A 1 102 ? -19.312 27.188 8.102 1 94.69 102 ARG A CA 1
ATOM 786 C C . ARG A 1 102 ? -18.609 25.906 8.523 1 94.69 102 ARG A C 1
ATOM 788 O O . ARG A 1 102 ? -17.375 25.844 8.57 1 94.69 102 ARG A O 1
ATOM 795 N N . GLY A 1 103 ? -19.375 24.906 8.828 1 96.44 103 GLY A N 1
ATOM 796 C CA . GLY A 1 103 ? -18.828 23.625 9.258 1 96.44 103 GLY A CA 1
ATOM 797 C C . GLY A 1 103 ? -17.953 22.969 8.195 1 96.44 103 GLY A C 1
ATOM 798 O O . GLY A 1 103 ? -16.891 22.453 8.508 1 96.44 103 GLY A O 1
ATOM 799 N N . ILE A 1 104 ? -18.391 23.062 6.965 1 96.19 104 ILE A N 1
ATOM 800 C CA . ILE A 1 104 ? -17.641 22.469 5.871 1 96.19 104 ILE A CA 1
ATOM 801 C C . ILE A 1 104 ? -16.359 23.266 5.633 1 96.19 104 ILE A C 1
ATOM 803 O O . ILE A 1 104 ? -15.281 22.688 5.504 1 96.19 104 ILE A O 1
ATOM 807 N N . TYR A 1 105 ? -16.516 24.562 5.602 1 96.06 105 TYR A N 1
ATOM 808 C CA . TYR A 1 105 ? -15.359 25.422 5.348 1 96.06 105 TYR A CA 1
ATOM 809 C C . TYR A 1 105 ? -14.328 25.297 6.465 1 96.06 105 TYR A C 1
ATOM 811 O O . TYR A 1 105 ? -13.125 25.219 6.203 1 96.06 105 TYR A O 1
ATOM 819 N N . SER A 1 106 ? -14.781 25.281 7.668 1 96.62 106 SER A N 1
ATOM 820 C CA . SER A 1 106 ? -13.883 25.156 8.812 1 96.62 106 SER A CA 1
ATOM 821 C C . SER A 1 106 ? -13.148 23.828 8.797 1 96.62 106 SER A C 1
ATOM 823 O O . SER A 1 106 ? -11.93 23.781 8.992 1 96.62 106 SER A O 1
ATOM 825 N N . TYR A 1 107 ? -13.891 22.781 8.586 1 97.62 107 TYR A N 1
ATOM 826 C CA . TYR A 1 107 ? -13.258 21.469 8.523 1 97.62 107 TYR A CA 1
ATOM 827 C C . TYR A 1 107 ? -12.203 21.422 7.422 1 97.62 107 TYR A C 1
ATOM 829 O O . TYR A 1 107 ? -11.086 20.953 7.648 1 97.62 107 TYR A O 1
ATOM 837 N N . ALA A 1 108 ? -12.57 21.922 6.27 1 97.44 108 ALA A N 1
ATOM 838 C CA . ALA A 1 108 ? -11.688 21.906 5.105 1 97.44 108 ALA A CA 1
ATOM 839 C C . ALA A 1 108 ? -10.43 22.734 5.355 1 97.44 108 ALA A C 1
ATOM 841 O O . ALA A 1 108 ? -9.336 22.344 4.941 1 97.44 108 ALA A O 1
ATOM 842 N N . MET A 1 109 ? -10.57 23.781 6.012 1 97.12 109 MET A N 1
ATOM 843 C CA . MET A 1 109 ? -9.453 24.688 6.258 1 97.12 109 MET A CA 1
ATOM 844 C C . MET A 1 109 ? -8.523 24.125 7.328 1 97.12 109 MET A C 1
ATOM 846 O O . MET A 1 109 ? -7.305 24.266 7.234 1 97.12 109 MET A O 1
ATOM 850 N N . VAL A 1 110 ? -9.047 23.516 8.297 1 98.12 110 VAL A N 1
ATOM 851 C CA . VAL A 1 110 ? -8.305 23.109 9.484 1 98.12 110 VAL A CA 1
ATOM 852 C C . VAL A 1 110 ? -7.602 21.766 9.227 1 98.12 110 VAL A C 1
ATOM 854 O O . VAL A 1 110 ? -6.465 21.562 9.656 1 98.12 110 VAL A O 1
ATOM 857 N N . PHE A 1 111 ? -8.234 20.906 8.508 1 98.19 111 PHE A N 1
ATOM 858 C CA . PHE A 1 111 ? -7.762 19.531 8.445 1 98.19 111 PHE A CA 1
ATOM 859 C C . PHE A 1 111 ? -7.18 19.219 7.066 1 98.19 111 PHE A C 1
ATOM 861 O O . PHE A 1 111 ? -7.902 19.234 6.066 1 98.19 111 PHE A O 1
ATOM 868 N N . SER A 1 112 ? -5.895 18.953 7.078 1 98 112 SER A N 1
ATOM 869 C CA . SER A 1 112 ? -5.199 18.609 5.844 1 98 112 SER A CA 1
ATOM 870 C C . SER A 1 112 ? -5.285 17.109 5.562 1 98 112 SER A C 1
ATOM 872 O O . SER A 1 112 ? -5.609 16.328 6.457 1 98 112 SER A O 1
ATOM 874 N N . ASN A 1 113 ? -5.031 16.75 4.316 1 96 113 ASN A N 1
ATOM 875 C CA . ASN A 1 113 ? -4.914 15.336 3.969 1 96 113 ASN A CA 1
ATOM 876 C C . ASN A 1 113 ? -3.631 14.727 4.527 1 96 113 ASN A C 1
ATOM 878 O O . ASN A 1 113 ? -2.752 14.312 3.768 1 96 113 ASN A O 1
ATOM 882 N N . ALA A 1 114 ? -3.578 14.656 5.82 1 94.5 114 ALA A N 1
ATOM 883 C CA . ALA A 1 114 ? -2.381 14.289 6.57 1 94.5 114 ALA A CA 1
ATOM 884 C C . ALA A 1 114 ? -2.068 12.797 6.41 1 94.5 114 ALA A C 1
ATOM 886 O O . ALA A 1 114 ? -0.899 12.406 6.359 1 94.5 114 ALA A O 1
ATOM 887 N N . ALA A 1 115 ? -3.059 11.984 6.285 1 89.25 115 ALA A N 1
ATOM 888 C CA . ALA A 1 115 ? -2.875 10.539 6.324 1 89.25 115 ALA A CA 1
ATOM 889 C C . ALA A 1 115 ? -2.682 9.969 4.918 1 89.25 115 ALA A C 1
ATOM 891 O O . ALA A 1 115 ? -1.838 9.094 4.707 1 89.25 115 ALA A O 1
ATOM 892 N N . PHE A 1 116 ? -3.367 10.531 3.902 1 88.38 116 PHE A N 1
ATOM 893 C CA . PHE A 1 116 ? -3.4 9.867 2.604 1 88.38 116 PHE A CA 1
ATOM 894 C C . PHE A 1 116 ? -2.42 10.523 1.638 1 88.38 116 PHE A C 1
ATOM 896 O O . PHE A 1 116 ? -1.962 9.898 0.684 1 88.38 116 PHE A O 1
ATOM 903 N N . LEU A 1 117 ? -2.15 11.711 1.931 1 93.94 117 LEU A N 1
ATOM 904 C CA . LEU A 1 117 ? -1.214 12.359 1.021 1 93.94 117 LEU A CA 1
ATOM 905 C C . LEU A 1 117 ? 0.054 12.781 1.755 1 93.94 117 LEU A C 1
ATOM 907 O O . LEU A 1 117 ? 1.162 12.445 1.335 1 93.94 117 LEU A O 1
ATOM 911 N N . ALA A 1 118 ? -0.061 13.461 2.809 1 96.56 118 ALA A N 1
ATOM 912 C CA . ALA A 1 118 ? 1.096 14.008 3.514 1 96.56 118 ALA A CA 1
ATOM 913 C C . ALA A 1 118 ? 2.002 12.898 4.031 1 96.56 118 ALA A C 1
ATOM 915 O O . ALA A 1 118 ? 3.227 12.977 3.91 1 96.56 118 ALA A O 1
ATOM 916 N N . LEU A 1 119 ? 1.366 11.898 4.578 1 95.38 119 LEU A N 1
ATOM 917 C CA . LEU A 1 119 ? 2.15 10.812 5.16 1 95.38 119 LEU A CA 1
ATOM 918 C C . LEU A 1 119 ? 2.953 10.086 4.086 1 95.38 119 LEU A C 1
ATOM 920 O O . LEU A 1 119 ? 4.16 9.883 4.238 1 95.38 119 LEU A O 1
ATOM 924 N N . PRO A 1 120 ? 2.379 9.734 2.998 1 94.81 120 PRO A N 1
ATOM 925 C CA . PRO A 1 120 ? 3.166 9.125 1.923 1 94.81 120 PRO A CA 1
ATOM 926 C C . PRO A 1 120 ? 4.27 10.047 1.408 1 94.81 120 PRO A C 1
ATOM 928 O O . PRO A 1 120 ? 5.375 9.586 1.108 1 94.81 120 PRO A O 1
ATOM 931 N N . LEU A 1 121 ? 3.975 11.281 1.3 1 96.81 121 LEU A N 1
ATOM 932 C CA . LEU A 1 121 ? 4.992 12.211 0.825 1 96.81 121 LEU A CA 1
ATOM 933 C C . LEU A 1 121 ? 6.133 12.328 1.83 1 96.81 121 LEU A C 1
ATOM 935 O O . LEU A 1 121 ? 7.305 12.375 1.446 1 96.81 121 LEU A O 1
ATOM 939 N N . ALA A 1 122 ? 5.793 12.406 3.062 1 97.25 122 ALA A N 1
ATOM 940 C CA . ALA A 1 122 ? 6.809 12.461 4.109 1 97.25 122 ALA A CA 1
ATOM 941 C C . ALA A 1 122 ? 7.695 11.219 4.082 1 97.25 122 ALA A C 1
ATOM 943 O O . ALA A 1 122 ? 8.914 11.312 4.27 1 97.25 122 ALA A O 1
ATOM 944 N N . GLN A 1 123 ? 7.078 10.109 3.898 1 94.94 123 GLN A N 1
ATOM 945 C CA . GLN A 1 123 ? 7.836 8.867 3.785 1 94.94 123 GLN A CA 1
ATOM 946 C C . GLN A 1 123 ? 8.789 8.914 2.598 1 94.94 123 GLN A C 1
ATOM 948 O O . GLN A 1 123 ? 9.938 8.477 2.703 1 94.94 123 GLN A O 1
ATOM 953 N N . SER A 1 124 ? 8.328 9.414 1.518 1 93.5 124 SER A N 1
ATOM 954 C CA . SER A 1 124 ? 9.117 9.438 0.293 1 93.5 124 SER A CA 1
ATOM 955 C C . SER A 1 124 ? 10.305 10.383 0.424 1 93.5 124 SER A C 1
ATOM 957 O O . SER A 1 124 ? 11.375 10.125 -0.129 1 93.5 124 SER A O 1
ATOM 959 N N . VAL A 1 125 ? 10.172 11.445 1.182 1 94.12 125 VAL A N 1
ATOM 960 C CA . VAL A 1 125 ? 11.195 12.492 1.221 1 94.12 125 VAL A CA 1
ATOM 961 C C . VAL A 1 125 ? 12.102 12.281 2.428 1 94.12 125 VAL A C 1
ATOM 963 O O . VAL A 1 125 ? 13.289 12.609 2.381 1 94.12 125 VAL A O 1
ATOM 966 N N . ALA A 1 126 ? 11.531 11.719 3.488 1 94.75 126 ALA A N 1
ATOM 967 C CA . ALA A 1 126 ? 12.289 11.688 4.734 1 94.75 126 ALA A CA 1
ATOM 968 C C . ALA A 1 126 ? 12.328 10.281 5.32 1 94.75 126 ALA A C 1
ATOM 970 O O . ALA A 1 126 ? 12.734 10.086 6.469 1 94.75 126 ALA A O 1
ATOM 971 N N . GLY A 1 127 ? 11.859 9.328 4.645 1 92.94 127 GLY A N 1
ATOM 972 C CA . GLY A 1 127 ? 11.938 7.941 5.082 1 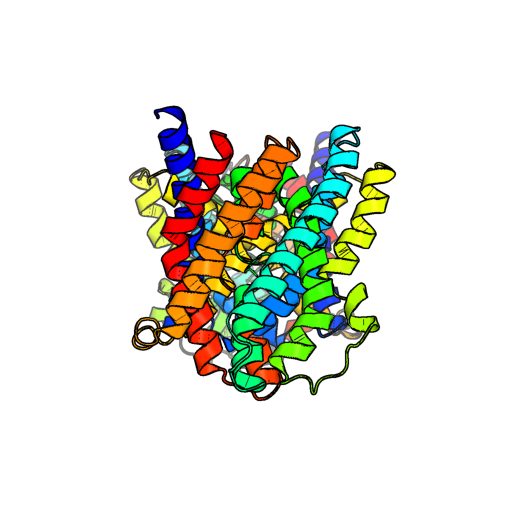92.94 127 GLY A CA 1
ATOM 973 C C . GLY A 1 127 ? 11.109 7.66 6.32 1 92.94 127 GLY A C 1
ATOM 974 O O . GLY A 1 127 ? 10.016 8.219 6.484 1 92.94 127 GLY A O 1
ATOM 975 N N . GLU A 1 128 ? 11.617 6.758 7.164 1 94.19 128 GLU A N 1
ATOM 976 C CA . GLU A 1 128 ? 10.906 6.344 8.367 1 94.19 128 GLU A CA 1
ATOM 977 C C . GLU A 1 128 ? 10.781 7.5 9.359 1 94.19 128 GLU A C 1
ATOM 979 O O . GLU A 1 128 ? 9.789 7.594 10.086 1 94.19 128 GLU A O 1
ATOM 984 N N . GLU A 1 129 ? 11.766 8.312 9.32 1 96.12 129 GLU A N 1
ATOM 985 C CA . GLU A 1 129 ? 11.703 9.469 10.211 1 96.12 129 GLU A CA 1
ATOM 986 C C . GLU A 1 129 ? 10.57 10.406 9.82 1 96.12 129 GLU A C 1
ATOM 988 O O . GLU A 1 129 ? 9.969 11.055 10.68 1 96.12 129 GLU A O 1
ATOM 993 N N . GLY A 1 130 ? 10.312 10.492 8.516 1 97 130 GLY A N 1
ATOM 994 C CA . GLY A 1 130 ? 9.164 11.25 8.039 1 97 130 GLY A CA 1
ATOM 995 C C . GLY A 1 130 ? 7.848 10.727 8.57 1 97 130 GLY A C 1
ATOM 996 O O . GLY A 1 130 ? 6.996 11.5 9.008 1 97 130 GLY A O 1
ATOM 997 N N . ILE A 1 131 ? 7.695 9.43 8.531 1 96.44 131 ILE A N 1
ATOM 998 C CA . ILE A 1 131 ? 6.484 8.812 9.062 1 96.44 131 ILE A CA 1
ATOM 999 C C . ILE A 1 131 ? 6.406 9.039 10.57 1 96.44 131 ILE A C 1
ATOM 1001 O O . ILE A 1 131 ? 5.336 9.344 11.102 1 96.44 131 ILE A O 1
ATOM 1005 N N . PHE A 1 132 ? 7.562 8.945 11.211 1 97.31 132 PHE A N 1
ATOM 1006 C CA . PHE A 1 132 ? 7.676 9.086 12.656 1 97.31 132 PHE A CA 1
ATOM 1007 C C . PHE A 1 132 ? 7.105 10.422 13.117 1 97.31 132 PHE A C 1
ATOM 1009 O O . PHE A 1 132 ? 6.184 10.461 13.93 1 97.31 132 PHE A O 1
ATOM 1016 N N . TYR A 1 133 ? 7.48 11.477 12.547 1 97.75 133 TYR A N 1
ATOM 1017 C CA . TYR A 1 133 ? 7.035 12.805 12.953 1 97.75 133 TYR A CA 1
ATOM 1018 C C . TYR A 1 133 ? 5.637 13.094 12.414 1 97.75 133 TYR A C 1
ATOM 1020 O O . TYR A 1 133 ? 4.812 13.688 13.117 1 97.75 133 TYR A O 1
ATOM 1028 N N . SER A 1 134 ? 5.359 12.719 11.219 1 97.5 134 SER A N 1
ATOM 1029 C CA . SER A 1 134 ? 4.047 12.961 10.625 1 97.5 134 SER A CA 1
ATOM 1030 C C . SER A 1 134 ? 2.955 12.211 11.375 1 97.5 134 SER A C 1
ATOM 1032 O O . SER A 1 134 ? 1.806 12.648 11.422 1 97.5 134 SER A O 1
ATOM 1034 N N . SER A 1 135 ? 3.307 11.047 11.984 1 96.81 135 SER A N 1
ATOM 1035 C CA . SER A 1 135 ? 2.314 10.266 12.711 1 96.81 135 SER A CA 1
ATOM 1036 C C . SER A 1 135 ? 1.795 11.016 13.93 1 96.81 135 SER A C 1
ATOM 1038 O O . SER A 1 135 ? 0.642 10.844 14.336 1 96.81 135 SER A O 1
ATOM 1040 N N . CYS A 1 136 ? 2.621 11.867 14.508 1 96.56 136 CYS A N 1
ATOM 1041 C CA . CYS A 1 136 ? 2.156 12.734 15.578 1 96.56 136 CYS A CA 1
ATOM 1042 C C . CYS A 1 136 ? 1.1 13.711 15.078 1 96.56 136 CYS A C 1
ATOM 1044 O O . CYS A 1 136 ? 0.095 13.945 15.75 1 96.56 136 CYS A O 1
ATOM 1046 N N . TYR A 1 137 ? 1.383 14.25 13.945 1 97.38 137 TYR A N 1
ATOM 1047 C CA . TYR A 1 137 ? 0.431 15.164 13.312 1 97.38 137 TYR A CA 1
ATOM 1048 C C . TYR A 1 137 ? -0.894 14.461 13.039 1 97.38 137 TYR A C 1
ATOM 1050 O O . TYR A 1 137 ? -1.963 15.016 13.289 1 97.38 137 TYR A O 1
ATOM 1058 N N . VAL A 1 138 ? -0.826 13.234 12.547 1 95.56 138 VAL A N 1
ATOM 1059 C CA . VAL A 1 138 ? -2.016 12.453 12.227 1 95.56 138 VAL A CA 1
ATOM 1060 C C . VAL A 1 138 ? -2.809 12.172 13.5 1 95.56 138 VAL A C 1
ATOM 1062 O O . VAL A 1 138 ? -4.039 12.219 13.5 1 95.56 138 VAL A O 1
ATOM 1065 N N . ALA A 1 139 ? -2.123 11.898 14.562 1 94.88 139 ALA A N 1
ATOM 1066 C CA . ALA A 1 139 ? -2.789 11.648 15.836 1 94.88 139 ALA A CA 1
ATOM 1067 C C . ALA A 1 139 ? -3.553 12.883 16.312 1 94.88 139 ALA A C 1
ATOM 1069 O O . ALA A 1 139 ? -4.711 12.789 16.719 1 94.88 139 ALA A O 1
ATOM 1070 N N . VAL A 1 140 ? -2.885 13.961 16.266 1 96.25 140 VAL A N 1
ATOM 1071 C CA . VAL A 1 140 ? -3.512 15.211 16.688 1 96.25 140 VAL A CA 1
ATOM 1072 C C . VAL A 1 140 ? -4.684 15.531 15.758 1 96.25 140 VAL A C 1
ATOM 1074 O O . VAL A 1 140 ? -5.746 15.961 16.219 1 96.25 140 VAL A O 1
ATOM 1077 N N . PHE A 1 141 ? -4.461 15.383 14.469 1 96.56 141 PHE A N 1
ATOM 1078 C CA . PHE A 1 141 ? -5.535 15.531 13.492 1 96.56 141 PHE A CA 1
ATOM 1079 C C . PHE A 1 141 ? -6.77 14.75 13.922 1 96.56 141 PHE A C 1
ATOM 1081 O O . PHE A 1 141 ? -7.875 15.289 13.945 1 96.56 141 PHE A O 1
ATOM 1088 N N . ASN A 1 142 ? -6.598 13.469 14.258 1 93 142 ASN A N 1
ATOM 1089 C CA . ASN A 1 142 ? -7.727 12.602 14.594 1 93 142 ASN A CA 1
ATOM 1090 C C . ASN A 1 142 ? -8.406 13.055 15.883 1 93 142 ASN A C 1
ATOM 1092 O O . ASN A 1 142 ? -9.641 13.047 15.977 1 93 142 ASN A O 1
ATOM 1096 N N . ILE A 1 143 ? -7.645 13.484 16.844 1 93.62 143 ILE A N 1
ATOM 1097 C CA . ILE A 1 143 ? -8.203 13.977 18.094 1 93.62 143 ILE A CA 1
ATOM 1098 C C . ILE A 1 143 ? -9.102 15.18 17.828 1 93.62 143 ILE A C 1
ATOM 1100 O O . ILE A 1 143 ? -10.242 15.227 18.281 1 93.62 143 ILE A O 1
ATOM 1104 N N . LEU A 1 144 ? -8.633 16.016 17.031 1 95 144 LEU A N 1
ATOM 1105 C CA . LEU A 1 144 ? -9.352 17.266 16.797 1 95 144 LEU A CA 1
ATOM 1106 C C . LEU A 1 144 ? -10.469 17.062 15.773 1 95 144 LEU A C 1
ATOM 1108 O O . LEU A 1 144 ? -11.5 17.734 15.836 1 95 144 LEU A O 1
ATOM 1112 N N . ALA A 1 145 ? -10.242 16.234 14.836 1 93.75 145 ALA A N 1
ATOM 1113 C CA . ALA A 1 145 ? -11.289 15.953 13.859 1 93.75 145 ALA A CA 1
ATOM 1114 C C . ALA A 1 145 ? -12.523 15.352 14.523 1 93.75 145 ALA A C 1
ATOM 1116 O O . ALA A 1 145 ? -13.648 15.711 14.188 1 93.75 145 ALA A O 1
ATOM 1117 N N . PHE A 1 146 ? -12.32 14.492 15.531 1 90.94 146 PHE A N 1
ATOM 1118 C CA . PHE A 1 146 ? -13.438 13.797 16.172 1 90.94 146 PHE A CA 1
ATOM 1119 C C . PHE A 1 146 ? -14.023 14.641 17.297 1 90.94 146 PHE A C 1
ATOM 1121 O O . PHE A 1 146 ? -14.992 14.242 17.938 1 90.94 146 PHE A O 1
ATOM 1128 N N . THR A 1 147 ? -13.484 15.75 17.562 1 92.12 147 THR A N 1
ATOM 1129 C CA . THR A 1 147 ? -14.047 16.703 18.531 1 92.12 147 THR A CA 1
ATOM 1130 C C . THR A 1 147 ? -14.508 17.969 17.812 1 92.12 147 THR A C 1
ATOM 1132 O O . THR A 1 147 ? -15.625 18.031 17.297 1 92.12 147 THR A O 1
ATOM 1135 N N . TYR A 1 148 ? -13.586 18.703 17.453 1 93.31 148 TYR A N 1
ATOM 1136 C CA . TYR A 1 148 ? -13.891 19.969 16.797 1 93.31 148 TYR A CA 1
ATOM 1137 C C . TYR A 1 148 ? -14.461 19.734 15.398 1 93.31 148 TYR A C 1
ATOM 1139 O O . TYR A 1 148 ? -15.469 20.344 15.023 1 93.31 148 TYR A O 1
ATOM 1147 N N . GLY A 1 149 ? -13.844 18.891 14.68 1 94.69 149 GLY A N 1
ATOM 1148 C CA . GLY A 1 149 ? -14.219 18.672 13.289 1 94.69 149 GLY A CA 1
ATOM 1149 C C . GLY A 1 149 ? -15.648 18.188 13.125 1 94.69 149 GLY A C 1
ATOM 1150 O O . GLY A 1 149 ? -16.422 18.781 12.367 1 94.69 149 GLY A O 1
ATOM 1151 N N . ILE A 1 150 ? -15.969 17.172 13.812 1 92.38 150 ILE A N 1
ATOM 1152 C CA . ILE A 1 150 ? -17.297 16.594 13.727 1 92.38 150 ILE A CA 1
ATOM 1153 C C . ILE A 1 150 ? -18.328 17.594 14.242 1 92.38 150 ILE A C 1
ATOM 1155 O O . ILE A 1 150 ? -19.422 17.719 13.68 1 92.38 150 ILE A O 1
ATOM 1159 N N . ARG A 1 151 ? -18.016 18.328 15.32 1 93.19 151 ARG A N 1
ATOM 1160 C CA . ARG A 1 151 ? -18.922 19.359 15.836 1 93.19 151 ARG A CA 1
ATOM 1161 C C . ARG A 1 151 ? -19.219 20.406 14.773 1 93.19 151 ARG A C 1
ATOM 1163 O O . ARG A 1 151 ? -20.375 20.766 14.562 1 93.19 151 ARG A O 1
ATOM 1170 N N . GLU A 1 152 ? -18.234 20.75 14.062 1 94.44 152 GLU A N 1
ATOM 1171 C CA . GLU A 1 152 ? -18.391 21.828 13.078 1 94.44 152 GLU A CA 1
ATOM 1172 C C . GLU A 1 152 ? -19.141 21.328 11.852 1 94.44 152 GLU A C 1
ATOM 1174 O O . GLU A 1 152 ? -20.109 21.969 11.406 1 94.44 152 GLU A O 1
ATOM 1179 N N . ILE A 1 153 ? -18.797 20.266 11.328 1 95.31 153 ILE A N 1
ATOM 1180 C CA . ILE A 1 153 ? -19.312 19.812 10.039 1 95.31 153 ILE A CA 1
ATOM 1181 C C . ILE A 1 153 ? -20.766 19.359 10.195 1 95.31 153 ILE A C 1
ATOM 1183 O O . ILE A 1 153 ? -21.516 19.344 9.219 1 95.31 153 ILE A O 1
ATOM 1187 N N . SER A 1 154 ? -21.156 19.016 11.422 1 95.06 154 SER A N 1
ATOM 1188 C CA . SER A 1 154 ? -22.531 18.594 11.695 1 95.06 154 SER A CA 1
ATOM 1189 C C . SER A 1 154 ? -23.422 19.812 11.969 1 95.06 154 SER A C 1
ATOM 1191 O O . SER A 1 154 ? -24.594 19.656 12.328 1 95.06 154 SER A O 1
ATOM 1193 N N . GLY A 1 155 ? -22.891 21.031 11.875 1 93.94 155 GLY A N 1
ATOM 1194 C CA . GLY A 1 155 ? -23.641 22.219 12.25 1 93.94 155 GLY A CA 1
ATOM 1195 C C . GLY A 1 155 ? -23.797 22.375 13.75 1 93.94 155 GLY A C 1
ATOM 1196 O O . GLY A 1 155 ? -24.828 22.859 14.227 1 93.94 155 GLY A O 1
ATOM 1197 N N . ARG A 1 156 ? -22.828 21.766 14.414 1 90.81 156 ARG A N 1
ATOM 1198 C CA . ARG A 1 156 ? -22.734 21.812 15.867 1 90.81 156 ARG A CA 1
ATOM 1199 C C . ARG A 1 156 ? -23.828 20.969 16.516 1 90.81 156 ARG A C 1
ATOM 1201 O O . ARG A 1 156 ? -24.219 21.219 17.656 1 90.81 156 ARG A O 1
ATOM 1208 N N . LYS A 1 157 ? -24.312 20 15.758 1 89.69 157 LYS A N 1
ATOM 1209 C CA . LYS A 1 157 ? -25.375 19.141 16.281 1 89.69 157 LYS A CA 1
ATOM 1210 C C . LYS A 1 157 ? -24.797 17.859 16.875 1 89.69 157 LYS A C 1
ATOM 1212 O O . LYS A 1 157 ? -25.375 17.297 17.812 1 89.69 157 LYS A O 1
ATOM 1217 N N . ALA A 1 158 ? -23.672 17.5 16.312 1 89.38 158 ALA A N 1
ATOM 1218 C CA . ALA A 1 158 ? -23.109 16.219 16.766 1 89.38 158 ALA A CA 1
ATOM 1219 C C . ALA A 1 158 ? -22.422 16.375 18.109 1 89.38 158 ALA A C 1
ATOM 1221 O O . ALA A 1 158 ? -21.766 17.391 18.375 1 89.38 158 ALA A O 1
ATOM 1222 N N . LYS A 1 159 ? -22.656 15.32 18.938 1 83.69 159 LYS A N 1
ATOM 1223 C CA . LYS A 1 159 ? -22 15.281 20.234 1 83.69 159 LYS A CA 1
ATOM 1224 C C . LYS A 1 159 ? -20.562 14.766 20.094 1 83.69 159 LYS A C 1
ATOM 1226 O O . LYS A 1 159 ? -20.297 13.883 19.281 1 83.69 159 LYS A O 1
ATOM 1231 N N . ILE A 1 160 ? -19.734 15.445 20.875 1 80.5 160 ILE A N 1
ATOM 1232 C CA . ILE A 1 160 ? -18.344 15.016 20.922 1 80.5 160 ILE A CA 1
ATOM 1233 C C . ILE A 1 160 ? -18.234 13.703 21.688 1 80.5 160 ILE A C 1
ATOM 1235 O O . ILE A 1 160 ? -18.766 13.578 22.797 1 80.5 160 ILE A O 1
ATOM 1239 N N . SER A 1 161 ? -17.75 12.672 21.047 1 77.75 161 SER A N 1
ATOM 1240 C CA . SER A 1 161 ? -17.531 11.398 21.719 1 77.75 161 SER A CA 1
ATOM 1241 C C . SER A 1 161 ? -16.094 11.25 22.172 1 77.75 161 SER A C 1
ATOM 1243 O O . SER A 1 161 ? -15.18 11.164 21.344 1 77.75 161 SER A O 1
ATOM 1245 N N . ILE A 1 162 ? -15.805 11.281 23.438 1 76.69 162 ILE A N 1
ATOM 1246 C CA . ILE A 1 162 ? -14.469 11.133 24.016 1 76.69 162 ILE A CA 1
ATOM 1247 C C . ILE A 1 162 ? -13.883 9.781 23.609 1 76.69 162 ILE A C 1
ATOM 1249 O O . ILE A 1 162 ? -12.672 9.664 23.406 1 76.69 162 ILE A O 1
ATOM 1253 N N . LYS A 1 163 ? -14.75 8.836 23.531 1 77.31 163 LYS A N 1
ATOM 1254 C CA . LYS A 1 163 ? -14.305 7.508 23.125 1 77.31 163 LYS A CA 1
ATOM 1255 C C . LYS A 1 163 ? -13.688 7.535 21.734 1 77.31 163 LYS A C 1
ATOM 1257 O O . LYS A 1 163 ? -12.656 6.91 21.484 1 77.31 163 LYS A O 1
ATOM 1262 N N . HIS A 1 164 ? -14.195 8.383 20.938 1 78.06 164 HIS A N 1
ATOM 1263 C CA . HIS A 1 164 ? -13.734 8.422 19.547 1 78.06 164 HIS A CA 1
ATOM 1264 C C . HIS A 1 164 ? -12.477 9.281 19.422 1 78.06 164 HIS A C 1
ATOM 1266 O O . HIS A 1 164 ? -11.766 9.195 18.422 1 78.06 164 HIS A O 1
ATOM 1272 N N . VAL A 1 165 ? -12.234 10.008 20.484 1 75.38 165 VAL A N 1
ATOM 1273 C CA . VAL A 1 165 ? -11.055 10.859 20.5 1 75.38 165 VAL A CA 1
ATOM 1274 C C . VAL A 1 165 ? -9.797 10 20.672 1 75.38 165 VAL A C 1
ATOM 1276 O O . VAL A 1 165 ? -8.82 10.164 19.953 1 75.38 165 VAL A O 1
ATOM 1279 N N . PHE A 1 166 ? -9.867 9.055 21.531 1 80.31 166 PHE A N 1
ATOM 1280 C CA . PHE A 1 166 ? -8.664 8.305 21.859 1 80.31 166 PHE A CA 1
ATOM 1281 C C . PHE A 1 166 ? -8.711 6.91 21.25 1 80.31 166 PHE A C 1
ATOM 1283 O O . PHE A 1 166 ? -7.676 6.254 21.094 1 80.31 166 PHE A O 1
ATOM 1290 N N . LEU A 1 167 ? -9.797 6.559 20.797 1 82.06 167 LEU A N 1
ATOM 1291 C CA . LEU A 1 167 ? -9.93 5.172 20.359 1 82.06 167 LEU A CA 1
ATOM 1292 C C . LEU A 1 167 ? -9.977 5.074 18.844 1 82.06 167 LEU A C 1
ATOM 1294 O O . LEU A 1 167 ? -10.328 4.031 18.297 1 82.06 167 LEU A O 1
ATOM 1298 N N . ASN A 1 168 ? -9.562 6.152 18.219 1 83.75 168 ASN A N 1
ATOM 1299 C CA . ASN A 1 168 ? -9.438 6.016 16.766 1 83.75 168 ASN A CA 1
ATOM 1300 C C . ASN A 1 168 ? -8.109 5.363 16.391 1 83.75 168 ASN A C 1
ATOM 1302 O O . ASN A 1 168 ? -7.125 5.461 17.125 1 83.75 168 ASN A O 1
ATOM 1306 N N . PRO A 1 169 ? -8.109 4.637 15.266 1 82.94 169 PRO A N 1
ATOM 1307 C CA . PRO A 1 169 ? -6.934 3.848 14.891 1 82.94 169 PRO A CA 1
ATOM 1308 C C . PRO A 1 169 ? -5.656 4.68 14.828 1 82.94 169 PRO A C 1
ATOM 1310 O O . PRO A 1 169 ? -4.59 4.215 15.242 1 82.94 169 PRO A O 1
ATOM 1313 N N . GLY A 1 170 ? -5.738 5.934 14.336 1 83.12 170 GLY A N 1
ATOM 1314 C CA . GLY A 1 170 ? -4.566 6.797 14.289 1 83.12 170 GLY A CA 1
ATOM 1315 C C . GLY A 1 170 ? -3.998 7.105 15.664 1 83.12 170 GLY A C 1
ATOM 1316 O O . GLY A 1 170 ? -2.797 6.957 15.891 1 83.12 170 GLY A O 1
ATOM 1317 N N . SER A 1 171 ? -4.809 7.43 16.562 1 89.25 171 SER A N 1
ATOM 1318 C CA . SER A 1 171 ? -4.398 7.777 17.922 1 89.25 171 SER A CA 1
ATOM 1319 C C . SER A 1 171 ? -3.912 6.547 18.688 1 89.25 171 SER A C 1
ATOM 1321 O O . SER A 1 171 ? -2.883 6.598 19.359 1 89.25 171 SER A O 1
ATOM 1323 N N . ILE A 1 172 ? -4.566 5.504 18.484 1 91.69 172 ILE A N 1
ATOM 1324 C CA . ILE A 1 172 ? -4.199 4.285 19.203 1 91.69 172 ILE A CA 1
ATOM 1325 C C . ILE A 1 172 ? -2.844 3.787 18.703 1 91.69 172 ILE A C 1
ATOM 1327 O O . ILE A 1 172 ? -2.057 3.234 19.484 1 91.69 172 ILE A O 1
ATOM 1331 N N . SER A 1 173 ? -2.627 3.926 17.406 1 93.56 173 SER A N 1
ATOM 1332 C CA . SER A 1 173 ? -1.36 3.484 16.828 1 93.56 173 SER A CA 1
ATOM 1333 C C . SER A 1 173 ? -0.179 4.207 17.469 1 93.56 173 SER A C 1
ATOM 1335 O O . SER A 1 173 ? 0.825 3.58 17.812 1 93.56 173 SER A O 1
ATOM 1337 N N . VAL A 1 174 ? -0.311 5.48 17.625 1 93.62 174 VAL A N 1
ATOM 1338 C CA . VAL A 1 174 ? 0.759 6.281 18.203 1 93.62 174 VAL A CA 1
ATOM 1339 C C . VAL A 1 174 ? 0.903 5.945 19.688 1 93.62 174 VAL A C 1
ATOM 1341 O O . VAL A 1 174 ? 2.02 5.863 20.219 1 93.62 174 VAL A O 1
ATOM 1344 N N . LEU A 1 175 ? -0.199 5.777 20.359 1 93.56 175 LEU A N 1
ATOM 1345 C CA . LEU A 1 175 ? -0.183 5.449 21.781 1 93.56 175 LEU A CA 1
ATOM 1346 C C . LEU A 1 175 ? 0.537 4.129 22.031 1 93.56 175 LEU A C 1
ATOM 1348 O O . LEU A 1 175 ? 1.224 3.971 23.031 1 93.56 175 LEU A O 1
ATOM 1352 N N . ILE A 1 176 ? 0.392 3.234 21.094 1 95.38 176 ILE A N 1
ATOM 1353 C CA . ILE A 1 176 ? 1.066 1.947 21.219 1 95.38 176 ILE A CA 1
ATOM 1354 C C . ILE A 1 176 ? 2.527 2.09 20.797 1 95.38 176 ILE A C 1
ATOM 1356 O O . ILE A 1 176 ? 3.416 1.487 21.406 1 95.38 176 ILE A O 1
ATOM 1360 N N . ALA A 1 177 ? 2.791 2.871 19.828 1 97.31 177 ALA A N 1
ATOM 1361 C CA . ALA A 1 177 ? 4.117 2.99 19.234 1 97.31 177 ALA A CA 1
ATOM 1362 C C . ALA A 1 177 ? 5.078 3.725 20.156 1 97.31 177 ALA A C 1
ATOM 1364 O O . ALA A 1 177 ? 6.27 3.42 20.203 1 97.31 177 ALA A O 1
ATOM 1365 N N . ILE A 1 178 ? 4.578 4.672 20.938 1 97.31 178 ILE A N 1
ATOM 1366 C CA . ILE A 1 178 ? 5.422 5.516 21.781 1 97.31 178 ILE A CA 1
ATOM 1367 C C . ILE A 1 178 ? 6.117 4.66 22.844 1 97.31 178 ILE A C 1
ATOM 1369 O O . ILE A 1 178 ? 7.344 4.695 22.969 1 97.31 178 ILE A O 1
ATOM 1373 N N . PRO A 1 179 ? 5.398 3.854 23.594 1 97.44 179 PRO A N 1
ATOM 1374 C CA . PRO A 1 179 ? 6.094 3 24.547 1 97.44 179 PRO A CA 1
ATOM 1375 C C . PRO A 1 179 ? 7.086 2.047 23.891 1 97.44 179 PRO A C 1
ATOM 1377 O O . PRO A 1 179 ? 8.148 1.767 24.453 1 97.44 179 PRO A O 1
ATOM 1380 N N . LEU A 1 180 ? 6.781 1.479 22.766 1 97.12 180 LEU A N 1
ATOM 1381 C CA . LEU A 1 180 ? 7.691 0.591 22.047 1 97.12 180 LEU A CA 1
ATOM 1382 C C . LEU A 1 180 ? 8.984 1.316 21.688 1 97.12 180 LEU A C 1
ATOM 1384 O O . LEU A 1 180 ? 10.07 0.738 21.766 1 97.12 180 LEU A O 1
ATOM 1388 N N . PHE A 1 181 ? 8.844 2.586 21.266 1 97.5 181 PHE A N 1
ATOM 1389 C CA . PHE A 1 181 ? 9.984 3.422 20.922 1 97.5 181 PHE A CA 1
ATOM 1390 C C . PHE A 1 181 ? 10.797 3.77 22.156 1 97.5 181 PHE A C 1
ATOM 1392 O O . PHE A 1 181 ? 12.023 3.613 22.172 1 97.5 181 PHE A O 1
ATOM 1399 N N . LEU A 1 182 ? 10.109 4.16 23.25 1 97.31 182 LEU A N 1
ATOM 1400 C CA . LEU A 1 182 ? 10.781 4.617 24.469 1 97.31 182 LEU A CA 1
ATOM 1401 C C . LEU A 1 182 ? 11.508 3.465 25.156 1 97.31 182 LEU A C 1
ATOM 1403 O O . LEU A 1 182 ? 12.578 3.656 25.719 1 97.31 182 LEU A O 1
ATOM 1407 N N . LEU A 1 183 ? 10.961 2.291 25 1 97.12 183 LEU A N 1
ATOM 1408 C CA . LEU A 1 183 ? 11.547 1.122 25.656 1 97.12 183 LEU A CA 1
ATOM 1409 C C . LEU A 1 183 ? 12.484 0.386 24.703 1 97.12 183 LEU A C 1
ATOM 1411 O O . LEU A 1 183 ? 13.141 -0.581 25.094 1 97.12 183 LEU A O 1
ATOM 1415 N N . GLN A 1 184 ? 12.547 0.873 23.5 1 96.06 184 GLN A N 1
ATOM 1416 C CA . GLN A 1 184 ? 13.398 0.292 22.469 1 96.06 184 GLN A CA 1
ATOM 1417 C C . GLN A 1 184 ? 13.18 -1.213 22.359 1 96.06 184 GLN A C 1
ATOM 1419 O O . GLN A 1 184 ? 14.133 -1.994 22.406 1 96.06 184 GLN A O 1
ATOM 1424 N N . VAL A 1 185 ? 11.969 -1.528 22.266 1 95.56 185 VAL A N 1
ATOM 1425 C CA . VAL A 1 185 ? 11.594 -2.932 22.109 1 95.56 185 VAL A CA 1
ATOM 1426 C C . VAL A 1 185 ? 12.117 -3.461 20.781 1 95.56 185 VAL A C 1
ATOM 1428 O O . VAL A 1 185 ? 11.984 -2.799 19.75 1 95.56 185 VAL A O 1
ATOM 1431 N N . ARG A 1 186 ? 12.781 -4.664 20.75 1 93.12 186 ARG A N 1
ATOM 1432 C CA . ARG A 1 186 ? 13.273 -5.301 19.531 1 93.12 186 ARG A CA 1
ATOM 1433 C C . ARG A 1 186 ? 12.469 -6.559 19.219 1 93.12 186 ARG A C 1
ATOM 1435 O O . ARG A 1 186 ? 12.523 -7.543 19.953 1 93.12 186 ARG A O 1
ATOM 1442 N N . LEU A 1 187 ? 11.766 -6.457 18.188 1 95.69 187 LEU A N 1
ATOM 1443 C CA . LEU A 1 187 ? 11.008 -7.613 17.734 1 95.69 187 LEU A CA 1
ATOM 1444 C C . LEU A 1 187 ? 11.898 -8.586 16.969 1 95.69 187 LEU A C 1
ATOM 1446 O O . LEU A 1 187 ? 12.906 -8.18 16.375 1 95.69 187 LEU A O 1
ATOM 1450 N N . PRO A 1 188 ? 11.484 -9.898 17.047 1 96.5 188 PRO A N 1
ATOM 1451 C CA . PRO A 1 188 ? 12.195 -10.828 16.172 1 96.5 188 PRO A CA 1
ATOM 1452 C C . PRO A 1 188 ? 12.141 -10.414 14.695 1 96.5 188 PRO A C 1
ATOM 1454 O O . PRO A 1 188 ? 11.164 -9.805 14.258 1 96.5 188 PRO A O 1
ATOM 1457 N N . GLU A 1 189 ? 13.195 -10.773 14 1 95.44 189 GLU A N 1
ATOM 1458 C CA . GLU A 1 189 ? 13.383 -10.312 12.625 1 95.44 189 GLU A CA 1
ATOM 1459 C C . GLU A 1 189 ? 12.172 -10.641 11.766 1 95.44 189 GLU A C 1
ATOM 1461 O O . GLU A 1 189 ? 11.75 -9.828 10.945 1 95.44 189 GLU A O 1
ATOM 1466 N N . PHE A 1 190 ? 11.625 -11.844 11.914 1 95.62 190 PHE A N 1
ATOM 1467 C CA . PHE A 1 190 ? 10.508 -12.234 11.055 1 95.62 190 PHE A CA 1
ATOM 1468 C C . PHE A 1 190 ? 9.289 -11.359 11.328 1 95.62 190 PHE A C 1
ATOM 1470 O O . PHE A 1 190 ? 8.508 -11.07 10.414 1 95.62 190 PHE A O 1
ATOM 1477 N N . LEU A 1 191 ? 9.062 -10.914 12.531 1 97.12 191 LEU A N 1
ATOM 1478 C CA . LEU A 1 191 ? 7.965 -10 12.859 1 97.12 191 LEU A CA 1
ATOM 1479 C C . LEU A 1 191 ? 8.242 -8.602 12.32 1 97.12 191 LEU A C 1
ATOM 1481 O O . LEU A 1 191 ? 7.328 -7.93 11.836 1 97.12 191 LEU A O 1
ATOM 1485 N N . MET A 1 192 ? 9.516 -8.203 12.453 1 96.69 192 MET A N 1
ATOM 1486 C CA . MET A 1 192 ? 9.898 -6.898 11.922 1 96.69 192 MET A CA 1
ATOM 1487 C C . MET A 1 192 ? 9.688 -6.844 10.414 1 96.69 192 MET A C 1
ATOM 1489 O O . MET A 1 192 ? 9.195 -5.844 9.891 1 96.69 192 MET A O 1
ATOM 1493 N N . ASP A 1 193 ? 10.031 -7.887 9.789 1 96.38 193 ASP A N 1
ATOM 1494 C CA . ASP A 1 193 ? 9.836 -7.969 8.344 1 96.38 193 ASP A CA 1
ATOM 1495 C C . ASP A 1 193 ? 8.352 -7.93 7.98 1 96.38 193 ASP A C 1
ATOM 1497 O O . ASP A 1 193 ? 7.965 -7.289 7.004 1 96.38 193 ASP A O 1
ATOM 1501 N N . THR A 1 194 ? 7.566 -8.609 8.758 1 97.62 194 THR A N 1
ATOM 1502 C CA . THR A 1 194 ? 6.121 -8.625 8.539 1 97.62 194 THR A CA 1
ATOM 1503 C C . THR A 1 194 ? 5.543 -7.215 8.664 1 97.62 194 THR A C 1
ATOM 1505 O O . THR A 1 194 ? 4.82 -6.754 7.785 1 97.62 194 THR A O 1
ATOM 1508 N N . VAL A 1 195 ? 5.93 -6.578 9.695 1 97.25 195 VAL A N 1
ATOM 1509 C CA . VAL A 1 195 ? 5.441 -5.23 9.969 1 97.25 195 VAL A CA 1
ATOM 1510 C C . VAL A 1 195 ? 5.906 -4.273 8.875 1 97.25 195 VAL A C 1
ATOM 1512 O O . VAL A 1 195 ? 5.137 -3.432 8.406 1 97.25 195 VAL A O 1
ATOM 1515 N N . ALA A 1 196 ? 7.102 -4.43 8.469 1 96.5 196 ALA A N 1
ATOM 1516 C CA . ALA A 1 196 ? 7.672 -3.568 7.434 1 96.5 196 ALA A CA 1
ATOM 1517 C C . ALA A 1 196 ? 6.949 -3.76 6.105 1 96.5 196 ALA A C 1
ATOM 1519 O O . ALA A 1 196 ? 6.629 -2.785 5.418 1 96.5 196 ALA A O 1
ATOM 1520 N N . ARG A 1 197 ? 6.633 -4.973 5.73 1 96.31 197 ARG A N 1
ATOM 1521 C CA . ARG A 1 197 ? 5.98 -5.262 4.461 1 96.31 197 ARG A CA 1
ATOM 1522 C C . ARG A 1 197 ? 4.543 -4.758 4.453 1 96.31 197 ARG A C 1
ATOM 1524 O O . ARG A 1 197 ? 4.098 -4.152 3.475 1 96.31 197 ARG A O 1
ATOM 1531 N N . VAL A 1 198 ? 3.891 -4.965 5.52 1 97.62 198 VAL A N 1
ATOM 1532 C CA . VAL A 1 198 ? 2.516 -4.492 5.617 1 97.62 198 VAL A CA 1
ATOM 1533 C C . VAL A 1 198 ? 2.494 -2.965 5.648 1 97.62 198 VAL A C 1
ATOM 1535 O O . VAL A 1 198 ? 1.711 -2.334 4.934 1 97.62 198 VAL A O 1
ATOM 1538 N N . GLY A 1 199 ? 3.352 -2.447 6.445 1 96.38 199 GLY A N 1
ATOM 1539 C CA . GLY A 1 199 ? 3.396 -0.999 6.574 1 96.38 199 GLY A CA 1
ATOM 1540 C C . GLY A 1 199 ? 3.746 -0.296 5.277 1 96.38 199 GLY A C 1
ATOM 1541 O O . GLY A 1 199 ? 3.254 0.801 5.004 1 96.38 199 GLY A O 1
ATOM 1542 N N . ALA A 1 200 ? 4.539 -0.893 4.473 1 95.12 200 ALA A N 1
ATOM 1543 C CA . ALA A 1 200 ? 5.012 -0.29 3.229 1 95.12 200 ALA A CA 1
ATOM 1544 C C . ALA A 1 200 ? 3.873 -0.137 2.227 1 95.12 200 ALA A C 1
ATOM 1546 O O . ALA A 1 200 ? 3.975 0.641 1.274 1 95.12 200 ALA A O 1
ATOM 1547 N N . CYS A 1 201 ? 2.793 -0.787 2.457 1 96.25 201 CYS A N 1
ATOM 1548 C CA . CYS A 1 201 ? 1.658 -0.728 1.543 1 96.25 201 CYS A CA 1
ATOM 1549 C C . CYS A 1 201 ? 0.826 0.526 1.788 1 96.25 201 CYS A C 1
ATOM 1551 O O . CYS A 1 201 ? 0.019 0.916 0.942 1 96.25 201 CYS A O 1
ATOM 1553 N N . ASN A 1 202 ? 0.999 1.079 2.904 1 94.56 202 ASN A N 1
ATOM 1554 C CA . ASN A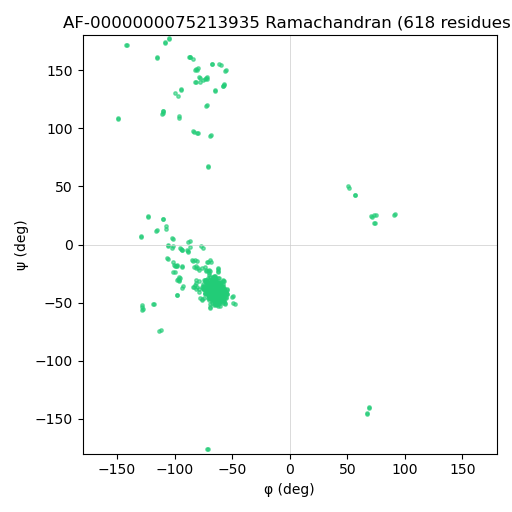 1 202 ? 0.11 2.168 3.293 1 94.56 202 ASN A CA 1
ATOM 1555 C C . ASN A 1 202 ? 0.146 3.309 2.281 1 94.56 202 ASN A C 1
ATOM 1557 O O . ASN A 1 202 ? -0.892 3.697 1.74 1 94.56 202 ASN A O 1
ATOM 1561 N N . SER A 1 203 ? 1.28 3.715 1.916 1 94.31 203 SER A N 1
ATOM 1562 C CA . SER A 1 203 ? 1.43 4.918 1.104 1 94.31 203 SER A CA 1
ATOM 1563 C C . SER A 1 203 ? 0.898 4.699 -0.309 1 94.31 203 SER A C 1
ATOM 1565 O O . SER A 1 203 ? 0.037 5.449 -0.775 1 94.31 203 SER A O 1
ATOM 1567 N N . PRO A 1 204 ? 1.351 3.697 -1.002 1 96.62 204 PRO A N 1
ATOM 1568 C CA . PRO A 1 204 ? 0.84 3.518 -2.363 1 96.62 204 PRO A CA 1
ATOM 1569 C C . PRO A 1 204 ? -0.656 3.215 -2.395 1 96.62 204 PRO A C 1
ATOM 1571 O O . PRO A 1 204 ? -1.376 3.727 -3.256 1 96.62 204 PRO A O 1
ATOM 1574 N N . MET A 1 205 ? -1.143 2.428 -1.454 1 97.19 205 MET A N 1
ATOM 1575 C CA . MET A 1 205 ? -2.562 2.088 -1.447 1 97.19 205 MET A CA 1
ATOM 1576 C C . MET A 1 205 ? -3.41 3.305 -1.091 1 97.19 205 MET A C 1
ATOM 1578 O O . MET A 1 205 ? -4.512 3.477 -1.62 1 97.19 205 MET A O 1
ATOM 1582 N N . ALA A 1 206 ? -2.934 4.105 -0.181 1 94.5 206 ALA A N 1
ATOM 1583 C CA . ALA A 1 206 ? -3.619 5.352 0.149 1 94.5 206 ALA A CA 1
ATOM 1584 C C . ALA A 1 206 ? -3.746 6.25 -1.078 1 94.5 206 ALA A C 1
ATOM 1586 O O . ALA A 1 206 ? -4.793 6.859 -1.302 1 94.5 206 ALA A O 1
ATOM 1587 N N . MET A 1 207 ? -2.705 6.285 -1.861 1 95.5 207 MET A N 1
ATOM 1588 C CA . MET A 1 207 ? -2.721 7.141 -3.045 1 95.5 207 MET A CA 1
ATOM 1589 C C . MET A 1 207 ? -3.668 6.586 -4.102 1 95.5 207 MET A C 1
ATOM 1591 O O . MET A 1 207 ? -4.32 7.348 -4.82 1 95.5 207 MET A O 1
ATOM 1595 N N . ILE A 1 208 ? -3.727 5.297 -4.215 1 97.38 208 ILE A N 1
ATOM 1596 C CA . ILE A 1 208 ? -4.672 4.684 -5.141 1 97.38 208 ILE A CA 1
ATOM 1597 C C . ILE A 1 208 ? -6.102 5.008 -4.707 1 97.38 208 ILE A C 1
ATOM 1599 O O . ILE A 1 208 ? -6.941 5.375 -5.535 1 97.38 208 ILE A O 1
ATOM 1603 N N . VAL A 1 209 ? -6.41 4.906 -3.404 1 94.88 209 VAL A N 1
ATOM 1604 C CA . VAL A 1 209 ? -7.715 5.27 -2.865 1 94.88 209 VAL A CA 1
ATOM 1605 C C . VAL A 1 209 ? -8.008 6.738 -3.162 1 94.88 209 VAL A C 1
ATOM 1607 O O . VAL A 1 209 ? -9.102 7.078 -3.619 1 94.88 209 VAL A O 1
ATOM 1610 N N . PHE A 1 210 ? -7 7.531 -2.908 1 92.81 210 PHE A N 1
ATOM 1611 C CA . PHE A 1 210 ? -7.137 8.953 -3.195 1 92.81 210 PHE A CA 1
ATOM 1612 C C . PHE A 1 210 ? -7.508 9.18 -4.656 1 92.81 210 PHE A C 1
ATOM 1614 O O . PHE A 1 210 ? -8.375 10 -4.965 1 92.81 210 PHE A O 1
ATOM 1621 N N . GLY A 1 211 ? -6.914 8.477 -5.535 1 94.12 211 GLY A N 1
ATOM 1622 C CA . GLY A 1 211 ? -7.207 8.578 -6.957 1 94.12 211 GLY A CA 1
ATOM 1623 C C . GLY A 1 211 ? -8.641 8.219 -7.301 1 94.12 211 GLY A C 1
ATOM 1624 O O . GLY A 1 211 ? -9.258 8.852 -8.156 1 94.12 211 GLY A O 1
ATOM 1625 N N . THR A 1 212 ? -9.141 7.223 -6.648 1 94.38 212 THR A N 1
ATOM 1626 C CA . THR A 1 212 ? -10.516 6.809 -6.895 1 94.38 212 THR A CA 1
ATOM 1627 C C . THR A 1 212 ? -11.492 7.895 -6.461 1 94.38 212 THR A C 1
ATOM 1629 O O . THR A 1 212 ? -12.492 8.148 -7.141 1 94.38 212 THR A O 1
ATOM 1632 N N . PHE A 1 213 ? -11.227 8.531 -5.324 1 89.81 213 PHE A N 1
ATOM 1633 C CA . PHE A 1 213 ? -12.062 9.633 -4.863 1 89.81 213 PHE A CA 1
ATOM 1634 C C . PHE A 1 213 ? -11.961 10.82 -5.809 1 89.81 213 PHE A C 1
ATOM 1636 O O . PHE A 1 213 ? -12.969 11.461 -6.121 1 89.81 213 PHE A O 1
ATOM 1643 N N . PHE A 1 214 ? -10.766 11.055 -6.223 1 90.62 214 PHE A N 1
ATOM 1644 C CA . PHE A 1 214 ? -10.508 12.18 -7.117 1 90.62 214 PHE A CA 1
ATOM 1645 C C . PHE A 1 214 ? -11.242 12 -8.438 1 90.62 214 PHE A C 1
ATOM 1647 O O . PHE A 1 214 ? -11.711 12.977 -9.031 1 90.62 214 PHE A O 1
ATOM 1654 N N . ALA A 1 215 ? -11.344 10.789 -8.891 1 93.06 215 ALA A N 1
ATOM 1655 C CA . ALA A 1 215 ? -12.023 10.469 -10.148 1 93.06 215 ALA A CA 1
ATOM 1656 C C . ALA A 1 215 ? -13.5 10.844 -10.078 1 93.06 215 ALA A C 1
ATOM 1658 O O . ALA A 1 215 ? -14.164 10.969 -11.117 1 93.06 215 ALA A O 1
ATOM 1659 N N . ASN A 1 216 ? -14.047 10.992 -8.93 1 89.06 216 ASN A N 1
ATOM 1660 C CA . ASN A 1 216 ? -15.469 11.258 -8.758 1 89.06 216 ASN A CA 1
ATOM 1661 C C . ASN A 1 216 ? -15.742 12.727 -8.453 1 89.06 216 ASN A C 1
ATOM 1663 O O . ASN A 1 216 ? -16.875 13.102 -8.133 1 89.06 216 ASN A O 1
ATOM 1667 N N . CYS A 1 217 ? -14.727 13.508 -8.5 1 86.31 217 CYS A N 1
ATOM 1668 C CA . CYS A 1 217 ? -14.875 14.945 -8.312 1 86.31 217 CYS A CA 1
ATOM 1669 C C . CYS A 1 217 ? -15.523 15.586 -9.539 1 86.31 217 CYS A C 1
ATOM 1671 O O . CYS A 1 217 ? -15.352 15.109 -10.656 1 86.31 217 CYS A O 1
ATOM 1673 N N . ASN A 1 218 ? -16.375 16.609 -9.289 1 85.94 218 ASN A N 1
ATOM 1674 C CA . ASN A 1 218 ? -16.906 17.422 -10.375 1 85.94 218 ASN A CA 1
ATOM 1675 C C . ASN A 1 218 ? -15.938 18.516 -10.781 1 85.94 218 ASN A C 1
ATOM 1677 O O . ASN A 1 218 ? -15.992 19.625 -10.234 1 85.94 2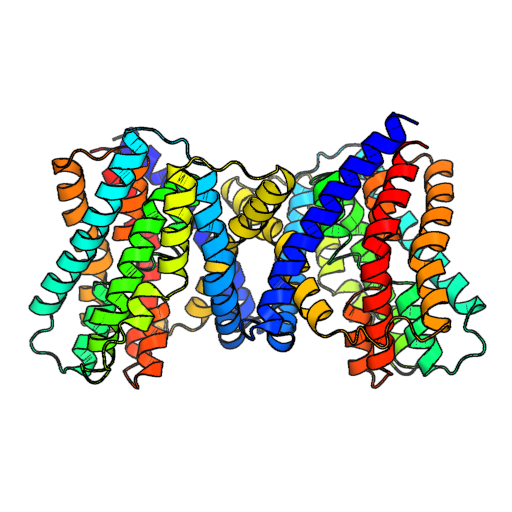18 ASN A O 1
ATOM 1681 N N . PHE A 1 219 ? -15.172 18.312 -11.773 1 83.44 219 PHE A N 1
ATOM 1682 C CA . PHE A 1 219 ? -14.086 19.203 -12.164 1 83.44 219 PHE A CA 1
ATOM 1683 C C . PHE A 1 219 ? -14.625 20.5 -12.758 1 83.44 219 PHE A C 1
ATOM 1685 O O . PHE A 1 219 ? -13.945 21.531 -12.734 1 83.44 219 PHE A O 1
ATOM 1692 N N . LYS A 1 220 ? -15.906 20.469 -13.281 1 80.56 220 LYS A N 1
ATOM 1693 C CA . LYS A 1 220 ? -16.516 21.672 -13.836 1 80.56 220 LYS A CA 1
ATOM 1694 C C . LYS A 1 220 ? -16.844 22.688 -12.742 1 80.56 220 LYS A C 1
ATOM 1696 O O . LYS A 1 220 ? -16.703 23.891 -12.945 1 80.56 220 LYS A O 1
ATOM 1701 N N . ASN A 1 221 ? -17.016 22.219 -11.57 1 82.69 221 ASN A N 1
ATOM 1702 C CA . ASN A 1 221 ? -17.5 23.062 -10.484 1 82.69 221 ASN A CA 1
ATOM 1703 C C . ASN A 1 221 ? -16.359 23.5 -9.562 1 82.69 221 ASN A C 1
ATOM 1705 O O . ASN A 1 221 ? -16.5 24.5 -8.844 1 82.69 221 ASN A O 1
ATOM 1709 N N . ILE A 1 222 ? -15.289 22.922 -9.625 1 81 222 ILE A N 1
ATOM 1710 C CA . ILE A 1 222 ? -14.242 23.125 -8.633 1 81 222 ILE A CA 1
ATOM 1711 C C . ILE A 1 222 ? -13.625 24.516 -8.805 1 81 222 ILE A C 1
ATOM 1713 O O . ILE A 1 222 ? -13.078 25.094 -7.859 1 81 222 ILE A O 1
ATOM 1717 N N . PHE A 1 223 ? -13.82 25.219 -9.875 1 82.75 223 PHE A N 1
ATOM 1718 C CA . PHE A 1 223 ? -13.18 26.5 -10.078 1 82.75 223 PHE A CA 1
ATOM 1719 C C . PHE A 1 223 ? -14.219 27.625 -10.156 1 82.75 223 PHE A C 1
ATOM 1721 O O . PHE A 1 223 ? -13.883 28.766 -10.477 1 82.75 223 PHE A O 1
ATOM 1728 N N . ALA A 1 224 ? -15.375 27.281 -9.812 1 78.44 224 ALA A N 1
ATOM 1729 C CA . ALA A 1 224 ? -16.453 28.25 -10.031 1 78.44 224 ALA A CA 1
ATOM 1730 C C . ALA A 1 224 ? -16.734 29.062 -8.766 1 78.44 224 ALA A C 1
ATOM 1732 O O . ALA A 1 224 ? -17.203 30.203 -8.844 1 78.44 224 ALA A O 1
ATOM 1733 N N . LYS A 1 225 ? -16.5 28.547 -7.633 1 78.69 225 LYS A N 1
ATOM 1734 C CA . LYS A 1 225 ? -16.922 29.188 -6.387 1 78.69 225 LYS A CA 1
ATOM 1735 C C . LYS A 1 225 ? -15.758 29.938 -5.734 1 78.69 225 LYS A C 1
ATOM 1737 O O . LYS A 1 225 ? -14.695 29.359 -5.488 1 78.69 225 LYS A O 1
ATOM 1742 N N . LYS A 1 226 ? -16 31.156 -5.375 1 81.19 226 LYS A N 1
ATOM 1743 C CA . LYS A 1 226 ? -14.984 32.031 -4.793 1 81.19 226 LYS A CA 1
ATOM 1744 C C . LYS A 1 226 ? -14.562 31.531 -3.416 1 81.19 226 LYS A C 1
ATOM 1746 O O . LYS A 1 226 ? -13.383 31.641 -3.049 1 81.19 226 LYS A O 1
ATOM 1751 N N . GLU A 1 227 ? -15.531 31.078 -2.609 1 81.44 227 GLU A N 1
ATOM 1752 C CA . GLU A 1 227 ? -15.227 30.609 -1.261 1 81.44 227 GLU A CA 1
ATOM 1753 C C . GLU A 1 227 ? -14.289 29.406 -1.295 1 81.44 227 GLU A C 1
ATOM 1755 O O . GLU A 1 227 ? -13.5 29.203 -0.369 1 81.44 227 GLU A O 1
ATOM 1760 N N . VAL A 1 228 ? -14.383 28.719 -2.293 1 89.31 228 VAL A N 1
ATOM 1761 C CA . VAL A 1 228 ? -13.516 27.562 -2.447 1 89.31 228 VAL A CA 1
ATOM 1762 C C . VAL A 1 228 ? -12.07 28.016 -2.617 1 89.31 228 VAL A C 1
ATOM 1764 O O . VAL A 1 228 ? -11.148 27.375 -2.094 1 89.31 228 VAL A O 1
ATOM 1767 N N . TYR A 1 229 ? -11.898 29.219 -3.203 1 93.44 229 TYR A N 1
ATOM 1768 C CA . TYR A 1 229 ? -10.555 29.766 -3.396 1 93.44 229 TYR A CA 1
ATOM 1769 C C . TYR A 1 229 ? -9.977 30.281 -2.08 1 93.44 229 TYR A C 1
ATOM 1771 O O . TYR A 1 229 ? -8.766 30.203 -1.853 1 93.44 229 TYR A O 1
ATOM 1779 N N . LEU A 1 230 ? -10.828 30.797 -1.267 1 94.25 230 LEU A N 1
ATOM 1780 C CA . LEU A 1 230 ? -10.367 31.281 0.029 1 94.25 230 LEU A CA 1
ATOM 1781 C C . LEU A 1 230 ? -9.844 30.125 0.883 1 94.25 230 LEU A C 1
ATOM 1783 O O . LEU A 1 230 ? -8.789 30.234 1.511 1 94.25 230 LEU A O 1
ATOM 1787 N N . VAL A 1 231 ? -10.609 29.047 0.924 1 96 231 VAL A N 1
ATOM 1788 C CA . VAL A 1 231 ? -10.18 27.875 1.676 1 96 231 VAL A CA 1
ATOM 1789 C C . VAL A 1 231 ? -8.859 27.344 1.112 1 96 231 VAL A C 1
ATOM 1791 O O . VAL A 1 231 ? -7.945 27.016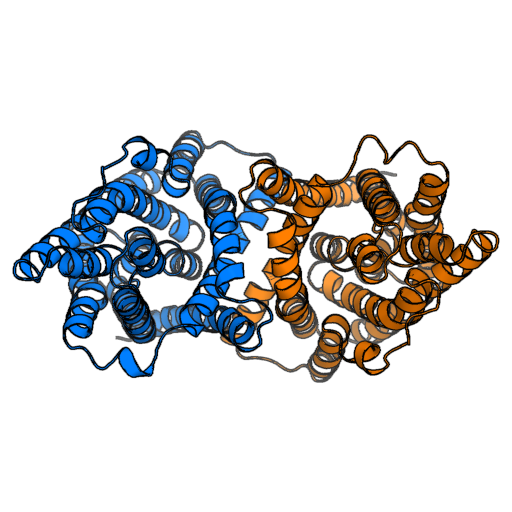 1.867 1 96 231 VAL A O 1
ATOM 1794 N N . SER A 1 232 ? -8.805 27.328 -0.196 1 97 232 SER A N 1
ATOM 1795 C CA . SER A 1 232 ? -7.578 26.859 -0.839 1 97 232 SER A CA 1
ATOM 1796 C C . SER A 1 232 ? -6.391 27.75 -0.478 1 97 232 SER A C 1
ATOM 1798 O O . SER A 1 232 ? -5.301 27.25 -0.193 1 97 232 SER A O 1
ATOM 1800 N N . LEU A 1 233 ? -6.59 29 -0.513 1 97.25 233 LEU A N 1
ATOM 1801 C CA . LEU A 1 233 ? -5.531 29.953 -0.196 1 97.25 233 LEU A CA 1
ATOM 1802 C C . LEU A 1 233 ? -5.051 29.781 1.241 1 97.25 233 LEU A C 1
ATOM 1804 O O . LEU A 1 233 ? -3.848 29.734 1.499 1 97.25 233 LEU A O 1
ATOM 1808 N N . VAL A 1 234 ? -5.938 29.703 2.148 1 97.56 234 VAL A N 1
ATOM 1809 C CA . VAL A 1 234 ? -5.59 29.609 3.562 1 97.56 234 VAL A CA 1
ATOM 1810 C C . VAL A 1 234 ? -4.949 28.25 3.846 1 97.56 234 VAL A C 1
ATOM 1812 O O . VAL A 1 234 ? -3.912 28.172 4.504 1 97.56 234 VAL A O 1
ATOM 1815 N N . ARG A 1 235 ? -5.52 27.188 3.344 1 97.75 235 ARG A N 1
ATOM 1816 C CA . ARG A 1 235 ? -5.086 25.812 3.59 1 97.75 235 ARG A CA 1
ATOM 1817 C C . ARG A 1 235 ? -3.73 25.547 2.945 1 97.75 235 ARG A C 1
ATOM 1819 O O . ARG A 1 235 ? -2.871 24.891 3.541 1 97.75 235 ARG A O 1
ATOM 1826 N N . LEU A 1 236 ? -3.494 26.094 1.733 1 98.25 236 LEU A N 1
ATOM 1827 C CA . LEU A 1 236 ? -2.334 25.672 0.953 1 98.25 236 LEU A CA 1
ATOM 1828 C C . LEU A 1 236 ? -1.204 26.688 1.081 1 98.25 236 LEU A C 1
ATOM 1830 O O . LEU A 1 236 ? -0.048 26.375 0.784 1 98.25 236 LEU A O 1
ATOM 1834 N N . ILE A 1 237 ? -1.522 27.891 1.525 1 98.12 237 ILE A N 1
ATOM 1835 C CA . ILE A 1 237 ? -0.489 28.922 1.527 1 98.12 237 ILE A CA 1
ATOM 1836 C C . ILE A 1 237 ? -0.394 29.562 2.914 1 98.12 237 ILE A C 1
ATOM 1838 O O . ILE A 1 237 ? 0.655 29.5 3.559 1 98.12 237 ILE A O 1
ATOM 1842 N N . VAL A 1 238 ? -1.441 30.078 3.412 1 98.44 238 VAL A N 1
ATOM 1843 C CA . VAL A 1 238 ? -1.402 30.906 4.617 1 98.44 238 VAL A CA 1
ATOM 1844 C C . VAL A 1 238 ? -0.974 30.047 5.809 1 98.44 238 VAL A C 1
ATOM 1846 O O . VAL A 1 238 ? -0.052 30.406 6.543 1 98.44 238 VAL A O 1
ATOM 1849 N N . ILE A 1 239 ? -1.638 28.938 6.004 1 98.38 239 ILE A N 1
ATOM 1850 C CA . ILE A 1 239 ? -1.342 28.094 7.156 1 98.38 239 ILE A CA 1
ATOM 1851 C C . ILE A 1 239 ? 0.084 27.562 7.051 1 98.38 239 ILE A C 1
ATOM 1853 O O . ILE A 1 239 ? 0.893 27.734 7.965 1 98.38 239 ILE A O 1
ATOM 1857 N N . PRO A 1 240 ? 0.457 26.984 5.965 1 98.31 240 PRO A N 1
ATOM 1858 C CA . PRO A 1 240 ? 1.814 26.438 5.895 1 98.31 240 PRO A CA 1
ATOM 1859 C C . PRO A 1 240 ? 2.891 27.516 5.98 1 98.31 240 PRO A C 1
ATOM 1861 O O . PRO A 1 240 ? 3.934 27.297 6.605 1 98.31 240 PRO A O 1
ATOM 1864 N N . VAL A 1 241 ? 2.676 28.641 5.395 1 97.75 241 VAL A N 1
ATOM 1865 C CA . VAL A 1 241 ? 3.672 29.703 5.434 1 97.75 241 VAL A CA 1
ATOM 1866 C C . VAL A 1 241 ? 3.785 30.25 6.852 1 97.75 241 VAL A C 1
ATOM 1868 O O . VAL A 1 241 ? 4.887 30.516 7.336 1 97.75 241 VAL A O 1
ATOM 1871 N N . THR A 1 242 ? 2.693 30.484 7.473 1 98.19 242 THR A N 1
ATOM 1872 C CA . THR A 1 242 ? 2.719 30.938 8.859 1 98.19 242 THR A CA 1
ATOM 1873 C C . THR A 1 242 ? 3.445 29.922 9.742 1 98.19 242 THR A C 1
ATOM 1875 O O . THR A 1 242 ? 4.27 30.312 10.578 1 98.19 242 THR A O 1
ATOM 1878 N N . MET A 1 243 ? 3.125 28.703 9.594 1 97.81 243 MET A N 1
ATOM 1879 C CA . MET A 1 243 ? 3.76 27.672 10.406 1 97.81 243 MET A CA 1
ATOM 1880 C C . MET A 1 243 ? 5.25 27.578 10.102 1 97.81 243 MET A C 1
ATOM 1882 O O . MET A 1 243 ? 6.051 27.281 10.992 1 97.81 243 MET A O 1
ATOM 1886 N N . LEU A 1 244 ? 5.625 27.797 8.844 1 96.62 244 LEU A N 1
ATOM 1887 C CA . LEU A 1 244 ? 7.043 27.797 8.5 1 96.62 244 LEU A CA 1
ATOM 1888 C C . LEU A 1 244 ? 7.797 28.828 9.336 1 96.62 244 LEU A C 1
ATOM 1890 O O . LEU A 1 244 ? 8.93 28.594 9.758 1 96.62 244 LEU A O 1
ATOM 1894 N N . PHE A 1 245 ? 7.199 29.922 9.523 1 96.12 245 PHE A N 1
ATOM 1895 C CA . PHE A 1 245 ? 7.805 30.938 10.375 1 96.12 245 PHE A CA 1
ATOM 1896 C C . PHE A 1 245 ? 7.914 30.453 11.812 1 96.12 245 PHE A C 1
ATOM 1898 O O . PHE A 1 245 ? 8.93 30.672 12.469 1 96.12 245 PHE A O 1
ATOM 1905 N N . VAL A 1 246 ? 6.898 29.828 12.258 1 97 246 VAL A N 1
ATOM 1906 C CA . VAL A 1 246 ? 6.902 29.297 13.609 1 97 246 VAL A CA 1
ATOM 1907 C C . VAL A 1 246 ? 7.98 28.219 13.734 1 97 246 VAL A C 1
ATOM 1909 O O . VAL A 1 246 ? 8.711 28.172 14.727 1 97 246 VAL A O 1
ATOM 1912 N N . PHE A 1 247 ? 8.008 27.328 12.758 1 96.25 247 PHE A N 1
ATOM 1913 C CA . PHE A 1 247 ? 9.008 26.266 12.758 1 96.25 247 PHE A CA 1
ATOM 1914 C C . PHE A 1 247 ? 10.422 26.844 12.836 1 96.25 247 PHE A C 1
ATOM 1916 O O . PHE A 1 247 ? 11.266 26.328 13.562 1 96.25 247 PHE A O 1
ATOM 1923 N N . LYS A 1 248 ? 10.672 27.922 12.109 1 92.88 248 LYS A N 1
ATOM 1924 C CA . LYS A 1 248 ? 11.969 28.578 12.102 1 92.88 248 LYS A CA 1
ATOM 1925 C C . LYS A 1 248 ? 12.281 29.203 13.469 1 92.88 248 LYS A C 1
ATOM 1927 O O . LYS A 1 248 ? 13.406 29.094 13.961 1 92.88 248 LYS A O 1
ATOM 1932 N N . LEU A 1 249 ? 11.367 29.812 14 1 95 249 LEU A N 1
ATOM 1933 C CA . LEU A 1 249 ? 11.539 30.469 15.289 1 95 249 LEU A CA 1
ATOM 1934 C C . LEU A 1 249 ? 11.883 29.469 16.375 1 95 249 LEU A C 1
ATOM 1936 O O . LEU A 1 249 ? 12.664 29.766 17.281 1 95 249 LEU A O 1
ATOM 1940 N N . ILE A 1 250 ? 11.25 28.297 16.297 1 94.44 250 ILE A N 1
ATOM 1941 C CA . ILE A 1 250 ? 11.477 27.266 17.297 1 94.44 250 ILE A CA 1
ATOM 1942 C C . ILE A 1 250 ? 12.797 26.547 17 1 94.44 250 ILE A C 1
ATOM 1944 O O . ILE A 1 250 ? 13.359 25.891 17.891 1 94.44 250 ILE A O 1
ATOM 1948 N N . GLY A 1 251 ? 13.273 26.594 15.797 1 93.81 251 GLY A N 1
ATOM 1949 C CA . GLY A 1 251 ? 14.578 26.078 15.438 1 93.81 251 GLY A CA 1
ATOM 1950 C C . GLY A 1 251 ? 14.539 24.625 14.977 1 93.81 251 GLY A C 1
ATOM 1951 O O . GLY A 1 251 ? 15.5 23.875 15.18 1 93.81 251 GLY A O 1
ATOM 1952 N N . ILE A 1 252 ? 13.383 24.234 14.453 1 93.88 252 ILE A N 1
ATOM 1953 C CA . ILE A 1 252 ? 13.312 22.844 13.984 1 93.88 252 ILE A CA 1
ATOM 1954 C C . ILE A 1 252 ? 13.992 22.734 12.617 1 93.88 252 ILE A C 1
ATOM 1956 O O . ILE A 1 252 ? 13.93 23.656 11.805 1 93.88 252 ILE A O 1
ATOM 1960 N N . LYS A 1 253 ? 14.688 21.578 12.375 1 93.5 253 LYS A N 1
ATOM 1961 C CA . LYS A 1 253 ? 15.453 21.344 11.156 1 93.5 253 LYS A CA 1
ATOM 1962 C C . LYS A 1 253 ? 15.336 19.891 10.688 1 93.5 253 LYS A C 1
ATOM 1964 O O . LYS A 1 253 ? 14.688 19.078 11.352 1 93.5 253 LYS A O 1
ATOM 1969 N N . GLY A 1 254 ? 15.867 19.656 9.469 1 94.19 254 GLY A N 1
ATOM 1970 C CA . GLY A 1 254 ? 16.016 18.297 8.969 1 94.19 254 GLY A CA 1
ATOM 1971 C C . GLY A 1 254 ? 14.68 17.625 8.656 1 94.19 254 GLY A C 1
ATOM 1972 O O . GLY A 1 254 ? 13.766 18.266 8.133 1 94.19 254 GLY A O 1
ATOM 1973 N N . ASN A 1 255 ? 14.617 16.375 8.992 1 95.75 255 ASN A N 1
ATOM 1974 C CA . ASN A 1 255 ? 13.469 15.547 8.625 1 95.75 255 ASN A CA 1
ATOM 1975 C C . ASN A 1 255 ? 12.219 15.953 9.398 1 95.75 255 ASN A C 1
ATOM 1977 O O . ASN A 1 255 ? 11.102 15.859 8.875 1 95.75 255 ASN A O 1
ATOM 1981 N N . MET A 1 256 ? 12.414 16.453 10.602 1 97 256 MET A N 1
ATOM 1982 C CA . MET A 1 256 ? 11.266 16.922 11.375 1 97 256 MET A CA 1
ATOM 1983 C C . MET A 1 256 ? 10.609 18.125 10.695 1 97 256 MET A C 1
ATOM 1985 O O . MET A 1 256 ? 9.383 18.156 10.547 1 97 256 MET A O 1
ATOM 1989 N N . LEU A 1 257 ? 11.445 19.047 10.289 1 96.88 257 LEU A N 1
ATOM 1990 C CA . LEU A 1 257 ? 10.953 20.219 9.57 1 96.88 257 LEU A CA 1
ATOM 1991 C C . LEU A 1 257 ? 10.219 19.797 8.305 1 96.88 257 LEU A C 1
ATOM 1993 O O . LEU A 1 257 ? 9.125 20.297 8.023 1 96.88 257 LEU A O 1
ATOM 1997 N N . THR A 1 258 ? 10.82 18.922 7.574 1 96.5 258 THR A N 1
ATOM 1998 C CA . THR A 1 258 ? 10.242 18.453 6.32 1 96.5 258 THR A CA 1
ATOM 1999 C C . THR A 1 258 ? 8.891 17.797 6.562 1 96.5 258 THR A C 1
ATOM 2001 O O . THR A 1 258 ? 7.906 18.109 5.887 1 96.5 258 THR A O 1
ATOM 2004 N N . ALA A 1 259 ? 8.812 16.891 7.559 1 97.44 259 ALA A N 1
ATOM 2005 C CA . ALA A 1 259 ? 7.602 16.141 7.855 1 97.44 259 ALA A CA 1
ATOM 2006 C C . ALA A 1 259 ? 6.465 17.062 8.289 1 97.44 259 ALA A C 1
ATOM 2008 O O . ALA A 1 259 ? 5.34 16.938 7.797 1 97.44 259 ALA A O 1
ATOM 2009 N N . LEU A 1 260 ? 6.773 17.984 9.117 1 98 260 LEU A N 1
ATOM 2010 C CA . LEU A 1 260 ? 5.738 18.875 9.641 1 98 260 LEU A CA 1
ATOM 2011 C C . LEU A 1 260 ? 5.305 19.875 8.578 1 98 260 LEU A C 1
ATOM 2013 O O . LEU A 1 260 ? 4.133 20.266 8.531 1 98 260 LEU A O 1
ATOM 2017 N N . THR A 1 261 ? 6.207 20.312 7.805 1 98.06 261 THR A N 1
ATOM 2018 C CA . THR A 1 261 ? 5.871 21.203 6.707 1 98.06 261 THR A CA 1
ATOM 2019 C C . THR A 1 261 ? 4.961 20.516 5.699 1 98.06 261 THR A C 1
ATOM 2021 O O . THR A 1 261 ? 3.971 21.094 5.246 1 98.06 261 THR A O 1
ATOM 2024 N N . ILE A 1 262 ? 5.316 19.328 5.352 1 98.19 262 ILE A N 1
ATOM 2025 C CA . ILE A 1 262 ? 4.5 18.547 4.43 1 98.19 262 ILE A CA 1
ATOM 2026 C C . ILE A 1 262 ? 3.092 18.391 5 1 98.19 262 ILE A C 1
ATOM 2028 O O . ILE A 1 262 ? 2.102 18.609 4.301 1 98.19 262 ILE A O 1
ATOM 2032 N N . SER A 1 263 ? 2.98 18.031 6.324 1 98.25 263 SER A N 1
ATOM 2033 C CA . SER A 1 263 ? 1.691 17.812 6.977 1 98.25 263 SER A CA 1
ATOM 2034 C C . SER A 1 263 ? 0.857 19.094 6.977 1 98.25 263 SER A C 1
ATOM 2036 O O . SER A 1 263 ? -0.355 19.047 6.758 1 98.25 263 SER A O 1
ATOM 2038 N N . ALA A 1 264 ? 1.526 20.188 7.121 1 98.19 264 ALA A N 1
ATOM 2039 C CA . ALA A 1 264 ? 0.843 21.484 7.207 1 98.19 264 ALA A CA 1
ATOM 2040 C C . ALA A 1 264 ? 0.453 21.984 5.82 1 98.19 264 ALA A C 1
ATOM 2042 O O . ALA A 1 264 ? -0.45 22.812 5.691 1 98.19 264 ALA A O 1
ATOM 2043 N N . SER A 1 265 ? 1.075 21.5 4.793 1 98.19 265 SER A N 1
ATOM 2044 C CA . SER A 1 265 ? 0.886 22.078 3.463 1 98.19 265 SER A CA 1
ATOM 2045 C C . SER A 1 265 ? 0.02 21.172 2.594 1 98.19 265 SER A C 1
ATOM 2047 O O . SER A 1 265 ? -0.248 21.484 1.433 1 98.19 265 SER A O 1
ATOM 2049 N N . ALA A 1 266 ? -0.412 20.031 3.119 1 98 266 ALA A N 1
ATOM 2050 C CA . ALA A 1 266 ? -1.244 19.109 2.357 1 98 266 ALA A CA 1
ATOM 2051 C C . ALA A 1 266 ? -2.619 19.703 2.08 1 98 266 ALA A C 1
ATOM 2053 O O . ALA A 1 266 ? -3.047 20.641 2.764 1 98 266 ALA A O 1
ATOM 2054 N N . PRO A 1 267 ? -3.336 19.25 0.997 1 97.5 267 PRO A N 1
ATOM 2055 C CA . PRO A 1 267 ? -4.676 19.766 0.686 1 97.5 267 PRO A CA 1
ATOM 2056 C C . PRO A 1 267 ? -5.73 19.297 1.688 1 97.5 267 PRO A C 1
ATOM 2058 O O . PRO A 1 267 ? -5.398 18.625 2.668 1 97.5 267 PRO A O 1
ATOM 2061 N N . VAL A 1 268 ? -6.938 19.672 1.393 1 97.44 268 VAL A N 1
ATOM 2062 C CA . VAL A 1 268 ? -8.078 19.359 2.248 1 97.44 268 VAL A CA 1
ATOM 2063 C C . VAL A 1 268 ? -8.195 17.844 2.42 1 97.44 268 VAL A C 1
ATOM 2065 O O . VAL A 1 268 ? -8.023 17.094 1.459 1 97.44 268 VAL A O 1
ATOM 2068 N N . ALA A 1 269 ? -8.438 17.469 3.619 1 96.06 269 ALA A N 1
ATOM 2069 C CA . ALA A 1 269 ? -8.578 16.047 3.939 1 96.06 269 ALA A CA 1
ATOM 2070 C C . ALA A 1 269 ? -9.68 15.398 3.102 1 96.06 269 ALA A C 1
ATOM 2072 O O . ALA A 1 269 ? -10.758 15.969 2.932 1 96.06 269 ALA A O 1
ATOM 2073 N N . THR A 1 270 ? -9.43 14.266 2.625 1 89.38 270 THR A N 1
ATOM 2074 C CA . THR A 1 270 ? -10.375 13.547 1.78 1 89.38 270 THR A CA 1
ATOM 2075 C C . THR A 1 270 ? -11.633 13.18 2.564 1 89.38 270 THR A C 1
ATOM 2077 O O . THR A 1 270 ? -12.727 13.109 1.996 1 89.38 270 THR A O 1
ATOM 2080 N N . ASN A 1 271 ? -11.516 13.008 3.875 1 88.31 271 ASN A N 1
ATOM 2081 C CA . ASN A 1 271 ? -12.664 12.578 4.668 1 88.31 271 ASN A CA 1
ATOM 2082 C C . ASN A 1 271 ? -13.641 13.727 4.914 1 88.31 271 ASN A C 1
ATOM 2084 O O . ASN A 1 271 ? -14.703 13.523 5.492 1 88.31 271 ASN A O 1
ATOM 2088 N N . THR A 1 272 ? -13.305 14.891 4.414 1 94.25 272 THR A N 1
ATOM 2089 C CA . THR A 1 272 ? -14.234 16.016 4.496 1 94.25 272 THR A CA 1
ATOM 2090 C C . THR A 1 272 ? -15.555 15.68 3.807 1 94.25 272 THR A C 1
ATOM 2092 O O . THR A 1 272 ? -16.625 15.922 4.355 1 94.25 272 THR A O 1
ATOM 2095 N N . ALA A 1 273 ? -15.477 15.117 2.654 1 89.88 273 ALA A N 1
ATOM 2096 C CA . ALA A 1 273 ? -16.672 14.75 1.899 1 89.88 273 ALA A CA 1
ATOM 2097 C C . ALA A 1 273 ? -17.438 13.617 2.588 1 89.88 273 ALA A C 1
ATOM 2099 O O . ALA A 1 273 ? -18.656 13.594 2.578 1 89.88 273 ALA A O 1
ATOM 2100 N N . MET A 1 274 ? -16.688 12.789 3.16 1 85.81 274 MET A N 1
ATOM 2101 C CA . MET A 1 274 ? -17.297 11.656 3.848 1 85.81 274 MET A CA 1
ATOM 2102 C C . MET A 1 274 ? -18.094 12.125 5.066 1 85.81 274 MET A C 1
ATOM 2104 O O . MET A 1 274 ? -19.219 11.68 5.289 1 85.81 274 MET A O 1
ATOM 2108 N N . TYR A 1 275 ? -17.562 13.016 5.836 1 91 275 TYR A N 1
ATOM 2109 C CA . TYR A 1 275 ? -18.234 13.5 7.035 1 91 275 TYR A CA 1
ATOM 2110 C C . TYR A 1 275 ? -19.391 14.438 6.676 1 91 275 TYR A C 1
ATOM 2112 O O . TYR A 1 275 ? -20.406 14.469 7.367 1 91 275 TYR A O 1
ATOM 2120 N N . ALA A 1 276 ? -19.219 15.156 5.57 1 93.62 276 ALA A N 1
ATOM 2121 C CA . ALA A 1 276 ? -20.328 15.961 5.094 1 93.62 276 ALA A CA 1
ATOM 2122 C C . ALA A 1 276 ? -21.547 15.094 4.766 1 93.62 276 ALA A C 1
ATOM 2124 O O . ALA A 1 276 ? -22.672 15.43 5.117 1 93.62 276 ALA A O 1
ATOM 2125 N N . ALA A 1 277 ? -21.328 14.039 4.145 1 89.38 277 ALA A N 1
ATOM 2126 C CA . ALA A 1 277 ? -22.391 13.109 3.807 1 89.38 277 ALA A CA 1
ATOM 2127 C C . ALA A 1 277 ? -23 12.477 5.062 1 89.38 277 ALA A C 1
ATOM 2129 O O . ALA A 1 277 ? -24.219 12.383 5.195 1 89.38 277 ALA A O 1
ATOM 2130 N N . LYS A 1 278 ? -22.188 12.117 5.965 1 88.88 278 LYS A N 1
ATOM 2131 C CA . LYS A 1 278 ? -22.609 11.43 7.18 1 88.88 278 LYS A CA 1
ATOM 2132 C C . LYS A 1 278 ? -23.5 12.32 8.031 1 88.88 278 LYS A C 1
ATOM 2134 O O . LYS A 1 278 ? -24.438 11.844 8.68 1 88.88 278 LYS A O 1
ATOM 2139 N N . TYR A 1 279 ? -23.219 13.539 7.996 1 92.62 279 TYR A N 1
ATOM 2140 C CA . TYR A 1 279 ? -23.922 14.445 8.891 1 92.62 279 TYR A CA 1
ATOM 2141 C C . TYR A 1 279 ? -24.875 15.352 8.102 1 92.62 279 TYR A C 1
ATOM 2143 O O . TYR A 1 279 ? -25.188 16.469 8.539 1 92.62 279 TYR A O 1
ATOM 2151 N N . ASP A 1 280 ? -25.234 14.852 6.879 1 92.88 280 ASP A N 1
ATOM 2152 C CA . ASP A 1 280 ? -26.25 15.469 6.035 1 92.88 280 ASP A CA 1
ATOM 2153 C C . ASP A 1 280 ? -25.906 16.922 5.734 1 92.88 280 ASP A C 1
ATOM 2155 O O . ASP A 1 280 ? -26.75 17.812 5.91 1 92.88 280 ASP A O 1
ATOM 2159 N N . ASN A 1 281 ? -24.656 17.156 5.445 1 95.25 281 ASN A N 1
ATOM 2160 C CA . ASN A 1 281 ? -24.172 18.453 4.996 1 95.25 281 ASN A CA 1
ATOM 2161 C C . ASN A 1 281 ? -23.875 18.453 3.502 1 95.25 281 ASN A C 1
ATOM 2163 O O . ASN A 1 281 ? -24.125 17.469 2.812 1 95.25 281 ASN A O 1
ATOM 2167 N N . ASP A 1 282 ? -23.484 19.547 2.949 1 93.12 282 ASP A N 1
ATOM 2168 C CA . ASP A 1 282 ? -23.297 19.75 1.518 1 93.12 282 ASP A CA 1
ATOM 2169 C C . ASP A 1 282 ? -22.094 18.953 1.005 1 93.12 282 ASP A C 1
ATOM 2171 O O . ASP A 1 282 ? -20.984 19.484 0.91 1 93.12 282 ASP A O 1
ATOM 2175 N N . THR A 1 283 ? -22.375 17.766 0.532 1 91.44 283 THR A N 1
ATOM 2176 C CA . THR A 1 283 ? -21.344 16.844 0.058 1 91.44 283 THR A CA 1
ATOM 2177 C C . THR A 1 283 ? -20.703 17.375 -1.217 1 91.44 283 THR A C 1
ATOM 2179 O O . THR A 1 283 ? -19.5 17.172 -1.444 1 91.44 283 THR A O 1
ATOM 2182 N N . ALA A 1 284 ? -21.469 17.984 -1.979 1 89.44 284 ALA A N 1
ATOM 2183 C CA . ALA A 1 284 ? -20.953 18.531 -3.23 1 89.44 284 ALA A CA 1
ATOM 2184 C C . ALA A 1 284 ? -19.875 19.594 -2.963 1 89.44 284 ALA A C 1
ATOM 2186 O O . ALA A 1 284 ? -18.797 19.547 -3.543 1 89.44 284 ALA A O 1
ATOM 2187 N N . LEU A 1 285 ? -20.188 20.484 -2.078 1 91.06 285 LEU A N 1
ATOM 2188 C CA . LEU A 1 285 ? -19.234 21.531 -1.707 1 91.06 285 LEU A CA 1
ATOM 2189 C C . LEU A 1 285 ? -17.969 20.922 -1.123 1 91.06 285 LEU A C 1
ATOM 2191 O O . LEU A 1 285 ? -16.859 21.344 -1.452 1 91.06 285 LEU A O 1
ATOM 2195 N N . SER A 1 286 ? -18.109 19.969 -0.278 1 93.06 286 SER A N 1
ATOM 2196 C CA . SER A 1 286 ? -16.969 19.297 0.337 1 93.06 286 SER A CA 1
ATOM 2197 C C . SER A 1 286 ? -16.078 18.641 -0.714 1 93.06 286 SER A C 1
ATOM 2199 O O . SER A 1 286 ? -14.844 18.734 -0.635 1 93.06 286 SER A O 1
ATOM 2201 N N . SER A 1 287 ? -16.703 18.062 -1.667 1 90.25 287 SER A N 1
ATOM 2202 C CA . SER A 1 287 ? -15.945 17.406 -2.736 1 90.25 287 SER A CA 1
ATOM 2203 C C . SER A 1 287 ? -15.211 18.438 -3.598 1 90.25 287 SER A C 1
ATOM 2205 O O . SER A 1 287 ? -14.109 18.172 -4.082 1 90.25 287 SER A O 1
ATOM 2207 N N . GLU A 1 288 ? -15.828 19.484 -3.836 1 92.12 288 GLU A N 1
ATOM 2208 C CA . GLU A 1 288 ? -15.203 20.562 -4.605 1 92.12 288 GLU A CA 1
ATOM 2209 C C . GLU A 1 288 ? -13.969 21.109 -3.893 1 92.12 288 GLU A C 1
ATOM 2211 O O . GLU A 1 288 ? -12.945 21.375 -4.527 1 92.12 288 GLU A O 1
ATOM 2216 N N . LEU A 1 289 ? -14.055 21.266 -2.607 1 94.88 289 LEU A N 1
ATOM 2217 C CA . LEU A 1 289 ? -12.93 21.75 -1.808 1 94.88 289 LEU A CA 1
ATOM 2218 C C . LEU A 1 289 ? -11.773 20.766 -1.855 1 94.88 289 LEU A C 1
ATOM 2220 O O . LEU A 1 289 ? -10.625 21.156 -2.066 1 94.88 289 LEU A O 1
ATOM 2224 N N . VAL A 1 290 ? -12.086 19.516 -1.699 1 93.81 290 VAL A N 1
ATOM 2225 C CA . VAL A 1 290 ? -11.07 18.469 -1.747 1 93.81 290 VAL A CA 1
ATOM 2226 C C . VAL A 1 290 ? -10.414 18.438 -3.127 1 93.81 290 VAL A C 1
ATOM 2228 O O . VAL A 1 290 ? -9.188 18.406 -3.236 1 93.81 290 VAL A O 1
ATOM 2231 N N . GLY A 1 291 ? -11.227 18.516 -4.145 1 92.5 291 GLY A N 1
ATOM 2232 C CA . GLY A 1 291 ? -10.727 18.453 -5.508 1 92.5 291 GLY A CA 1
ATOM 2233 C C . GLY A 1 291 ? -9.836 19.625 -5.867 1 92.5 291 GLY A C 1
ATOM 2234 O O . GLY A 1 291 ? -8.734 19.438 -6.387 1 92.5 291 GLY A O 1
ATOM 2235 N N . GLN A 1 292 ? -10.305 20.781 -5.594 1 94.88 292 GLN A N 1
ATOM 2236 C CA . GLN A 1 292 ? -9.555 21.984 -5.973 1 94.88 292 GLN A CA 1
ATOM 2237 C C . GLN A 1 292 ? -8.211 22.031 -5.262 1 94.88 292 GLN A C 1
ATOM 2239 O O . GLN A 1 292 ? -7.18 22.297 -5.895 1 94.88 292 GLN A O 1
ATOM 2244 N N . THR A 1 293 ? -8.25 21.828 -3.986 1 96 293 THR A N 1
ATOM 2245 C CA . THR A 1 293 ? -7.012 21.922 -3.227 1 96 293 THR A CA 1
ATOM 2246 C C . THR A 1 293 ? -6.043 20.812 -3.625 1 96 293 THR A C 1
ATOM 2248 O O . THR A 1 293 ? -4.824 20.984 -3.543 1 96 293 THR A O 1
ATOM 2251 N N . SER A 1 294 ? -6.531 19.656 -3.992 1 94.06 294 SER A N 1
ATOM 2252 C CA . SER A 1 294 ? -5.68 18.562 -4.453 1 94.06 294 SER A CA 1
ATOM 2253 C C . SER A 1 294 ? -4.93 18.938 -5.727 1 94.06 294 SER A C 1
ATOM 2255 O O . SER A 1 294 ? -3.729 18.703 -5.844 1 94.06 294 SER A O 1
ATOM 2257 N N . ILE A 1 295 ? -5.582 19.594 -6.645 1 94.19 295 ILE A N 1
ATOM 2258 C CA . ILE A 1 295 ? -4.969 20 -7.902 1 94.19 295 ILE A CA 1
ATOM 2259 C C . ILE A 1 295 ? -3.926 21.094 -7.633 1 94.19 295 ILE A C 1
ATOM 2261 O O . ILE A 1 295 ? -2.803 21.016 -8.133 1 94.19 295 ILE A O 1
ATOM 2265 N N . LEU A 1 296 ? -4.266 22.016 -6.828 1 95.69 296 LEU A N 1
ATOM 2266 C CA . LEU A 1 296 ? -3.389 23.156 -6.555 1 95.69 296 LEU A CA 1
ATOM 2267 C C . LEU A 1 296 ? -2.18 22.719 -5.734 1 95.69 296 LEU A C 1
ATOM 2269 O O . LEU A 1 296 ? -1.099 23.297 -5.855 1 95.69 296 LEU A O 1
ATOM 2273 N N . SER A 1 297 ? -2.365 21.703 -4.949 1 96.25 297 SER A N 1
ATOM 2274 C CA . SER A 1 297 ? -1.303 21.266 -4.051 1 96.25 297 SER A CA 1
ATOM 2275 C C . SER A 1 297 ? -0.137 20.656 -4.828 1 96.25 297 SER A C 1
ATOM 2277 O O . SER A 1 297 ? 0.992 20.625 -4.332 1 96.25 297 SER A O 1
ATOM 2279 N N . VAL A 1 298 ? -0.365 20.188 -6.012 1 95.56 298 VAL A N 1
ATOM 2280 C CA . VAL A 1 298 ? 0.699 19.656 -6.855 1 95.56 298 VAL A CA 1
ATOM 2281 C C . VAL A 1 298 ? 1.775 20.719 -7.066 1 95.56 298 VAL A C 1
ATOM 2283 O O . VAL A 1 298 ? 2.965 20.406 -7.148 1 95.56 298 VAL A O 1
ATOM 2286 N N . ILE A 1 299 ? 1.359 21.906 -7.078 1 96.94 299 ILE A N 1
ATOM 2287 C CA . ILE A 1 299 ? 2.289 23 -7.297 1 96.94 299 ILE A CA 1
ATOM 2288 C C . ILE A 1 299 ? 2.697 23.609 -5.953 1 96.94 299 ILE A C 1
ATOM 2290 O O . ILE A 1 299 ? 3.885 23.828 -5.703 1 96.94 299 ILE A O 1
ATOM 2294 N N . THR A 1 300 ? 1.78 23.812 -5.062 1 97.56 300 THR A N 1
ATOM 2295 C CA . THR A 1 300 ? 2.041 24.547 -3.836 1 97.56 300 THR A CA 1
ATOM 2296 C C . THR A 1 300 ? 2.895 23.734 -2.877 1 97.56 300 THR A C 1
ATOM 2298 O O . THR A 1 300 ? 3.791 24.266 -2.221 1 97.56 300 THR A O 1
ATOM 2301 N N . MET A 1 301 ? 2.684 22.469 -2.789 1 97.19 301 MET A N 1
ATOM 2302 C CA . MET A 1 301 ? 3.393 21.641 -1.81 1 97.19 301 MET A CA 1
ATOM 2303 C C . MET A 1 301 ? 4.891 21.641 -2.086 1 97.19 301 MET A C 1
ATOM 2305 O O . MET A 1 301 ? 5.691 21.922 -1.188 1 97.19 301 MET A O 1
ATOM 2309 N N . PRO A 1 302 ? 5.309 21.359 -3.363 1 97.19 302 PRO A N 1
ATOM 2310 C CA . PRO A 1 302 ? 6.75 21.391 -3.627 1 97.19 302 PRO A CA 1
ATOM 2311 C C . PRO A 1 302 ? 7.375 22.75 -3.314 1 97.19 302 PRO A C 1
ATOM 2313 O O . PRO A 1 302 ? 8.492 22.812 -2.799 1 97.19 302 PRO A O 1
ATOM 2316 N N . ILE A 1 303 ? 6.66 23.781 -3.604 1 97.25 303 ILE A N 1
ATOM 2317 C CA . ILE A 1 303 ? 7.184 25.125 -3.377 1 97.25 303 ILE A CA 1
ATOM 2318 C C . ILE A 1 303 ? 7.348 25.359 -1.879 1 97.25 303 ILE A C 1
ATOM 2320 O O . ILE A 1 303 ? 8.398 25.828 -1.431 1 97.25 303 ILE A O 1
ATOM 2324 N N . ILE A 1 304 ? 6.379 25.047 -1.081 1 97.19 304 ILE A N 1
ATOM 2325 C CA . ILE A 1 304 ? 6.395 25.297 0.357 1 97.19 304 ILE A CA 1
ATOM 2326 C C . ILE A 1 304 ? 7.465 24.438 1.017 1 97.19 304 ILE A C 1
ATOM 2328 O O . ILE A 1 304 ? 8.211 24.906 1.873 1 97.19 304 ILE A O 1
ATOM 2332 N N . VAL A 1 305 ? 7.543 23.172 0.646 1 96.31 305 VAL A N 1
ATOM 2333 C CA . VAL A 1 305 ? 8.508 22.25 1.252 1 96.31 305 VAL A CA 1
ATOM 2334 C C . VAL A 1 305 ? 9.922 22.672 0.872 1 96.31 305 VAL A C 1
ATOM 2336 O O . VAL A 1 305 ? 10.844 22.594 1.695 1 96.31 305 VAL A O 1
ATOM 2339 N N . ALA A 1 306 ? 10.086 23.094 -0.431 1 95.19 306 ALA A N 1
ATOM 2340 C CA . ALA A 1 306 ? 11.398 23.578 -0.856 1 95.19 306 ALA A CA 1
ATOM 2341 C C . ALA A 1 306 ? 11.812 24.828 -0.083 1 95.19 306 ALA A C 1
ATOM 2343 O O . ALA A 1 306 ? 12.984 25 0.254 1 95.19 306 ALA A O 1
ATOM 2344 N N . LEU A 1 307 ? 10.883 25.641 0.207 1 93.19 307 LEU A N 1
ATOM 2345 C CA . LEU A 1 307 ? 11.141 26.844 0.979 1 93.19 307 LEU A CA 1
ATOM 2346 C C . LEU A 1 307 ? 11.57 26.5 2.4 1 93.19 307 LEU A C 1
ATOM 2348 O O . LEU A 1 307 ? 12.43 27.172 2.973 1 93.19 307 LEU A O 1
ATOM 2352 N N . ALA A 1 308 ? 10.992 25.531 2.959 1 92.62 308 ALA A N 1
ATOM 2353 C CA . ALA A 1 308 ? 11.328 25.094 4.312 1 92.62 308 ALA A CA 1
ATOM 2354 C C . ALA A 1 308 ? 12.773 24.625 4.391 1 92.62 308 ALA A C 1
ATOM 2356 O O . ALA A 1 308 ? 13.438 24.781 5.422 1 92.62 308 ALA A O 1
ATOM 2357 N N . GLN A 1 309 ? 13.25 24.047 3.359 1 86.69 309 GLN A N 1
ATOM 2358 C CA . GLN A 1 309 ? 14.578 23.438 3.375 1 86.69 309 GLN A CA 1
ATOM 2359 C C . GLN A 1 309 ? 15.672 24.484 3.191 1 86.69 309 GLN A C 1
ATOM 2361 O O . GLN A 1 309 ? 16.844 24.203 3.41 1 86.69 309 GLN A O 1
ATOM 2366 N N . ILE A 1 310 ? 15.336 25.719 2.76 1 83 310 ILE A N 1
ATOM 2367 C CA . ILE A 1 310 ? 16.344 26.75 2.578 1 83 310 ILE A CA 1
ATOM 2368 C C . ILE A 1 310 ? 16.375 27.656 3.809 1 83 310 ILE A C 1
ATOM 2370 O O . ILE A 1 310 ? 17.359 28.375 4.035 1 83 310 ILE A O 1
ATOM 2374 N N . ILE A 1 311 ? 15.414 27.656 4.594 1 74.44 311 ILE A N 1
ATOM 2375 C CA . ILE A 1 311 ? 15.391 28.531 5.762 1 74.44 311 ILE A CA 1
ATOM 2376 C C . ILE A 1 311 ? 16.094 27.844 6.934 1 74.44 311 ILE A C 1
ATOM 2378 O O . ILE A 1 311 ? 16 26.625 7.098 1 74.44 311 ILE A O 1
ATOM 2382 N N . MET B 1 1 ? 23.5 -31.953 4.609 1 69.75 1 MET B N 1
ATOM 2383 C CA . MET B 1 1 ? 22.375 -31.828 5.547 1 69.75 1 MET B CA 1
ATOM 2384 C C . MET B 1 1 ? 22.312 -30.406 6.098 1 69.75 1 MET B C 1
ATOM 2386 O O . MET B 1 1 ? 21.219 -29.812 6.168 1 69.75 1 MET B O 1
ATOM 2390 N N . ALA B 1 2 ? 23.516 -29.75 6.367 1 71.38 2 ALA B N 1
ATOM 2391 C CA . ALA B 1 2 ? 23.547 -28.391 6.883 1 71.38 2 ALA B CA 1
ATOM 2392 C C . ALA B 1 2 ? 22.984 -27.406 5.863 1 71.38 2 ALA B C 1
ATOM 2394 O O . ALA B 1 2 ? 22.219 -26.5 6.215 1 71.38 2 ALA B O 1
ATOM 2395 N N . GLY B 1 3 ? 23.234 -27.703 4.598 1 79.88 3 GLY B N 1
ATOM 2396 C CA . GLY B 1 3 ? 22.75 -26.844 3.529 1 79.88 3 GLY B CA 1
ATOM 2397 C C . GLY B 1 3 ? 21.234 -26.906 3.363 1 79.88 3 GLY B C 1
ATOM 2398 O O . GLY B 1 3 ? 20.594 -25.875 3.197 1 79.88 3 GLY B O 1
ATOM 2399 N N . PHE B 1 4 ? 20.734 -28.125 3.521 1 87.38 4 PHE B N 1
ATOM 2400 C CA . PHE B 1 4 ? 19.281 -28.328 3.418 1 87.38 4 PHE B CA 1
ATOM 2401 C C . PHE B 1 4 ? 18.547 -27.609 4.547 1 87.38 4 PHE B C 1
ATOM 2403 O O . PHE B 1 4 ? 17.562 -26.922 4.309 1 87.38 4 PHE B O 1
ATOM 2410 N N . LEU B 1 5 ? 18.984 -27.797 5.699 1 89 5 LEU B N 1
ATOM 2411 C CA . LEU B 1 5 ? 18.328 -27.219 6.867 1 89 5 LEU B CA 1
ATOM 2412 C C . LEU B 1 5 ? 18.375 -25.688 6.816 1 89 5 LEU B C 1
ATOM 2414 O O . LEU B 1 5 ? 17.422 -25.031 7.238 1 89 5 LEU B O 1
ATOM 2418 N N . ASP B 1 6 ? 19.516 -25.188 6.363 1 90.44 6 ASP B N 1
ATOM 2419 C CA . ASP B 1 6 ? 19.625 -23.734 6.215 1 90.44 6 ASP B CA 1
ATOM 2420 C C . ASP B 1 6 ? 18.641 -23.203 5.188 1 90.44 6 ASP B C 1
ATOM 2422 O O . ASP B 1 6 ? 17.984 -22.188 5.418 1 90.44 6 ASP B O 1
ATOM 2426 N N . ASN B 1 7 ? 18.562 -23.906 4.098 1 90.38 7 ASN B N 1
ATOM 2427 C CA . ASN B 1 7 ? 17.594 -23.531 3.072 1 90.38 7 ASN B CA 1
ATOM 2428 C C . ASN B 1 7 ? 16.156 -23.656 3.572 1 90.38 7 ASN B C 1
ATOM 2430 O O . ASN B 1 7 ? 15.312 -22.812 3.285 1 90.38 7 ASN B O 1
ATOM 2434 N N . LEU B 1 8 ? 15.953 -24.734 4.277 1 93.94 8 LEU B N 1
ATOM 2435 C CA . LEU B 1 8 ? 14.633 -24.969 4.848 1 93.94 8 LEU B CA 1
ATOM 2436 C C . LEU B 1 8 ? 14.234 -23.844 5.789 1 93.94 8 LEU B C 1
ATOM 2438 O O . LEU B 1 8 ? 13.109 -23.344 5.73 1 93.94 8 LEU B O 1
ATOM 2442 N N . GLN B 1 9 ? 15.086 -23.484 6.598 1 93.69 9 GLN B N 1
ATOM 2443 C CA . GLN B 1 9 ? 14.812 -22.406 7.547 1 93.69 9 GLN B CA 1
ATOM 2444 C C . GLN B 1 9 ? 14.531 -21.094 6.828 1 93.69 9 GLN B C 1
ATOM 2446 O O . GLN B 1 9 ? 13.609 -20.359 7.199 1 93.69 9 GLN B O 1
ATOM 2451 N N . THR B 1 10 ? 15.297 -20.812 5.867 1 91.88 10 THR B N 1
ATOM 2452 C CA . THR B 1 10 ? 15.141 -19.578 5.117 1 91.88 10 THR B CA 1
ATOM 2453 C C . THR B 1 10 ? 13.766 -19.516 4.453 1 91.88 10 THR B C 1
ATOM 2455 O O . THR B 1 10 ? 13.062 -18.5 4.562 1 91.88 10 THR B O 1
ATOM 2458 N N . VAL B 1 11 ? 13.406 -20.547 3.816 1 94.56 11 VAL B N 1
ATOM 2459 C CA . VAL B 1 11 ? 12.125 -20.578 3.125 1 94.56 11 VAL B CA 1
ATOM 2460 C C . VAL B 1 11 ? 10.992 -20.594 4.145 1 94.56 11 VAL B C 1
ATOM 2462 O O . VAL B 1 11 ? 9.961 -19.938 3.961 1 94.56 11 VAL B O 1
ATOM 2465 N N . ALA B 1 12 ? 11.203 -21.359 5.168 1 96 12 ALA B N 1
ATOM 2466 C CA . ALA B 1 12 ? 10.188 -21.453 6.211 1 96 12 ALA B CA 1
ATOM 2467 C C . ALA B 1 12 ? 9.891 -20.094 6.828 1 96 12 ALA B C 1
ATOM 2469 O O . ALA B 1 12 ? 8.734 -19.75 7.066 1 96 12 ALA B O 1
ATOM 2470 N N . VAL B 1 13 ? 10.891 -19.344 7.07 1 96.31 13 VAL B N 1
ATOM 2471 C CA . VAL B 1 13 ? 10.727 -18.016 7.648 1 96.31 13 VAL B CA 1
ATOM 2472 C C . VAL B 1 13 ? 9.922 -17.125 6.691 1 96.31 13 VAL B C 1
ATOM 2474 O O . VAL B 1 13 ? 9.047 -16.375 7.121 1 96.31 13 VAL B O 1
ATOM 2477 N N . GLN B 1 14 ? 10.195 -17.203 5.445 1 96.12 14 GLN B N 1
ATOM 2478 C CA . GLN B 1 14 ? 9.461 -16.406 4.465 1 96.12 14 GLN B CA 1
ATOM 2479 C C . GLN B 1 14 ? 7.996 -16.812 4.402 1 96.12 14 GLN B C 1
ATOM 2481 O O . GLN B 1 14 ? 7.113 -15.969 4.285 1 96.12 14 GLN B O 1
ATOM 2486 N N . VAL B 1 15 ? 7.805 -18.109 4.445 1 95.75 15 VAL B N 1
ATOM 2487 C CA . VAL B 1 15 ? 6.434 -18.609 4.434 1 95.75 15 VAL B CA 1
ATOM 2488 C C . VAL B 1 15 ? 5.695 -18.109 5.676 1 95.75 15 VAL B C 1
ATOM 2490 O O . VAL B 1 15 ? 4.555 -17.656 5.586 1 95.75 15 VAL B O 1
ATOM 2493 N N . VAL B 1 16 ? 6.336 -18.141 6.773 1 95.69 16 VAL B N 1
ATOM 2494 C CA . VAL B 1 16 ? 5.738 -17.672 8.023 1 95.69 16 VAL B CA 1
ATOM 2495 C C . VAL B 1 16 ? 5.406 -16.188 7.91 1 95.69 16 VAL B C 1
ATOM 2497 O O . VAL B 1 16 ? 4.324 -15.75 8.32 1 95.69 16 VAL B O 1
ATOM 2500 N N . ILE B 1 17 ? 6.285 -15.453 7.391 1 97.06 17 ILE B N 1
ATOM 2501 C CA . ILE B 1 17 ? 6.07 -14.023 7.207 1 97.06 17 ILE B CA 1
ATOM 2502 C C . ILE B 1 17 ? 4.828 -13.789 6.344 1 97.06 17 ILE B C 1
ATOM 2504 O O . ILE B 1 17 ? 3.963 -12.984 6.695 1 97.06 17 ILE B O 1
ATOM 2508 N N . LEU B 1 18 ? 4.738 -14.469 5.281 1 96.44 18 LEU B N 1
ATOM 2509 C CA . LEU B 1 18 ? 3.609 -14.312 4.371 1 96.44 18 LEU B CA 1
ATOM 2510 C C . LEU B 1 18 ? 2.303 -14.688 5.062 1 96.44 18 LEU B C 1
ATOM 2512 O O . LEU B 1 18 ? 1.286 -14.008 4.887 1 96.44 18 LEU B O 1
ATOM 2516 N N . TYR B 1 19 ? 2.34 -15.711 5.828 1 95.44 19 TYR B N 1
ATOM 2517 C CA . TYR B 1 19 ? 1.12 -16.141 6.508 1 95.44 19 TYR B CA 1
ATOM 2518 C C . TYR B 1 19 ? 0.772 -15.188 7.648 1 95.44 19 TYR B C 1
ATOM 2520 O O . TYR B 1 19 ? -0.402 -15.023 7.992 1 95.44 19 TYR B O 1
ATOM 2528 N N . LEU B 1 20 ? 1.774 -14.578 8.266 1 97.25 20 LEU B N 1
ATOM 2529 C CA . LEU B 1 20 ? 1.483 -13.523 9.234 1 97.25 20 LEU B CA 1
ATOM 2530 C C . LEU B 1 20 ? 0.791 -12.344 8.555 1 97.25 20 LEU B C 1
ATOM 2532 O O . LEU B 1 20 ? -0.128 -11.75 9.125 1 97.25 20 LEU B O 1
ATOM 2536 N N . ILE B 1 21 ? 1.241 -11.992 7.383 1 97.88 21 ILE B N 1
ATOM 2537 C CA . ILE B 1 21 ? 0.576 -10.945 6.621 1 97.88 21 ILE B CA 1
ATOM 2538 C C . ILE B 1 21 ? -0.859 -11.359 6.309 1 97.88 21 ILE B C 1
ATOM 2540 O O . ILE B 1 21 ? -1.787 -10.555 6.434 1 97.88 21 ILE B O 1
ATOM 2544 N N . ALA B 1 22 ? -1.021 -12.664 5.891 1 96.38 22 ALA B N 1
ATOM 2545 C CA . ALA B 1 22 ? -2.365 -13.188 5.68 1 96.38 22 ALA B CA 1
ATOM 2546 C C . ALA B 1 22 ? -3.205 -13.078 6.945 1 96.38 22 ALA B C 1
ATOM 2548 O O . ALA B 1 22 ? -4.422 -12.891 6.879 1 96.38 22 ALA B O 1
ATOM 2549 N N . GLY B 1 23 ? -2.557 -13.164 8.078 1 97.19 23 GLY B N 1
ATOM 2550 C CA . GLY B 1 23 ? -3.23 -13.008 9.359 1 97.19 23 GLY B CA 1
ATOM 2551 C C . GLY B 1 23 ? -3.908 -11.656 9.516 1 97.19 23 GLY B C 1
ATOM 2552 O O . GLY B 1 23 ? -4.961 -11.555 10.148 1 97.19 23 GLY B O 1
ATOM 2553 N N . VAL B 1 24 ? -3.328 -10.648 8.969 1 97.69 24 VAL B N 1
ATOM 2554 C CA . VAL B 1 24 ? -3.93 -9.32 8.992 1 97.69 24 VAL B CA 1
ATOM 2555 C C . VAL B 1 24 ? -5.293 -9.352 8.297 1 97.69 24 VAL B C 1
ATOM 2557 O O . VAL B 1 24 ? -6.273 -8.812 8.82 1 97.69 24 VAL B O 1
ATOM 2560 N N . GLY B 1 25 ? -5.301 -9.953 7.129 1 97.31 25 GLY B N 1
ATOM 2561 C CA . GLY B 1 25 ? -6.566 -10.109 6.43 1 97.31 25 GLY B CA 1
ATOM 2562 C C . GLY B 1 25 ? -7.566 -10.961 7.191 1 97.31 25 GLY B C 1
ATOM 2563 O O . GLY B 1 25 ? -8.766 -10.664 7.211 1 97.31 25 GLY B O 1
ATOM 2564 N N . PHE B 1 26 ? -7.066 -12.039 7.797 1 96.31 26 PHE B N 1
ATOM 2565 C CA . PHE B 1 26 ? -7.898 -12.93 8.602 1 96.31 26 PHE B CA 1
ATOM 2566 C C . PHE B 1 26 ? -8.57 -12.164 9.734 1 96.31 26 PHE B C 1
ATOM 2568 O O . PHE B 1 26 ? -9.789 -12.242 9.906 1 96.31 26 PHE B O 1
ATOM 2575 N N . VAL B 1 27 ? -7.84 -11.375 10.445 1 97.94 27 VAL B N 1
ATOM 2576 C CA . VAL B 1 27 ? -8.359 -10.602 11.57 1 97.94 27 VAL B CA 1
ATOM 2577 C C . VAL B 1 27 ? -9.305 -9.516 11.062 1 97.94 27 VAL B C 1
ATOM 2579 O O . VAL B 1 27 ? -10.352 -9.266 11.68 1 97.94 27 VAL B O 1
ATOM 2582 N N . ALA B 1 28 ? -8.961 -8.891 9.984 1 97.94 28 ALA B N 1
ATOM 2583 C CA . ALA B 1 28 ? -9.828 -7.863 9.406 1 97.94 28 ALA B CA 1
ATOM 2584 C C . ALA B 1 28 ? -11.211 -8.422 9.086 1 97.94 28 ALA B C 1
ATOM 2586 O O . ALA B 1 28 ? -12.219 -7.762 9.328 1 97.94 28 ALA B O 1
ATOM 2587 N N . ASP B 1 29 ? -11.203 -9.617 8.531 1 97.44 29 ASP B N 1
ATOM 2588 C CA . ASP B 1 29 ? -12.477 -10.242 8.18 1 97.44 29 ASP B CA 1
ATOM 2589 C C . ASP B 1 29 ? -13.281 -10.594 9.43 1 97.44 29 ASP B C 1
ATOM 2591 O O . ASP B 1 29 ? -14.461 -10.25 9.531 1 97.44 29 ASP B O 1
ATOM 2595 N N . LYS B 1 30 ? -12.641 -11.156 10.422 1 97 30 LYS B N 1
ATOM 2596 C CA . LYS B 1 30 ? -13.305 -11.602 11.641 1 97 30 LYS B CA 1
ATOM 2597 C C . LYS B 1 30 ? -13.844 -10.422 12.438 1 97 30 LYS B C 1
ATOM 2599 O O . LYS B 1 30 ? -14.859 -10.539 13.133 1 97 30 LYS B O 1
ATOM 2604 N N . THR B 1 31 ? -13.227 -9.312 12.305 1 96.88 31 THR B N 1
ATOM 2605 C CA . THR B 1 31 ? -13.664 -8.117 13.023 1 96.88 31 THR B CA 1
ATOM 2606 C C . THR B 1 31 ? -14.609 -7.281 12.164 1 96.88 31 THR B C 1
ATOM 2608 O O . THR B 1 31 ? -15.008 -6.184 12.562 1 96.88 31 THR B O 1
ATOM 2611 N N . LYS B 1 32 ? -14.844 -7.613 10.977 1 97.12 32 LYS B N 1
ATOM 2612 C CA . LYS B 1 32 ? -15.812 -7.027 10.047 1 97.12 32 LYS B CA 1
ATOM 2613 C C . LYS B 1 32 ? -15.336 -5.668 9.547 1 97.12 32 LYS B C 1
ATOM 2615 O O . LYS B 1 32 ? -16.141 -4.855 9.078 1 97.12 32 LYS B O 1
ATOM 2620 N N . ILE B 1 33 ? -14.141 -5.453 9.688 1 96.19 33 ILE B N 1
ATOM 2621 C CA . ILE B 1 33 ? -13.547 -4.223 9.172 1 96.19 33 ILE B CA 1
ATOM 2622 C C . ILE B 1 33 ? -13.445 -4.301 7.648 1 96.19 33 ILE B C 1
ATOM 2624 O O . ILE B 1 33 ? -13.695 -3.311 6.953 1 96.19 33 ILE B O 1
ATOM 2628 N N . PHE B 1 34 ? -13.07 -5.371 7.176 1 97.06 34 PHE B N 1
ATOM 2629 C CA . PHE B 1 34 ? -12.836 -5.719 5.781 1 97.06 34 PHE B CA 1
ATOM 2630 C C . PHE B 1 34 ? -13.125 -7.191 5.531 1 97.06 34 PHE B C 1
ATOM 2632 O O . PHE B 1 34 ? -12.328 -8.062 5.895 1 97.06 34 PHE B O 1
ATOM 2639 N N . VAL B 1 35 ? -14.273 -7.383 4.797 1 96.88 35 VAL B N 1
ATOM 2640 C CA . VAL B 1 35 ? -14.797 -8.742 4.734 1 96.88 35 VAL B CA 1
ATOM 2641 C C . VAL B 1 35 ? -14.578 -9.312 3.334 1 96.88 35 VAL B C 1
ATOM 2643 O O . VAL B 1 35 ? -14.117 -8.609 2.434 1 96.88 35 VAL B O 1
ATOM 2646 N N . ARG B 1 36 ? -14.891 -10.57 3.215 1 93.19 36 ARG B N 1
ATOM 2647 C CA . ARG B 1 36 ? -14.664 -11.32 1.983 1 93.19 36 ARG B CA 1
ATOM 2648 C C . ARG B 1 36 ? -15.211 -10.57 0.776 1 93.19 36 ARG B C 1
ATOM 2650 O O . ARG B 1 36 ? -14.578 -10.531 -0.278 1 93.19 36 ARG B O 1
ATOM 2657 N N . ALA B 1 37 ? -16.422 -10.016 0.882 1 93.88 37 ALA B N 1
ATOM 2658 C CA . ALA B 1 37 ? -17.031 -9.281 -0.217 1 93.88 37 ALA B CA 1
ATOM 2659 C C . ALA B 1 37 ? -16.172 -8.086 -0.628 1 93.88 37 ALA B C 1
ATOM 2661 O O . ALA B 1 37 ? -16.047 -7.789 -1.817 1 93.88 37 ALA B O 1
ATOM 2662 N N . ASP B 1 38 ? -15.609 -7.367 0.309 1 96.31 38 ASP B N 1
ATOM 2663 C CA . ASP B 1 38 ? -14.703 -6.254 0.04 1 96.31 38 ASP B CA 1
ATOM 2664 C C . ASP B 1 38 ? -13.422 -6.738 -0.632 1 96.31 38 ASP B C 1
ATOM 2666 O O . ASP B 1 38 ? -12.93 -6.109 -1.571 1 96.31 38 ASP B O 1
ATOM 2670 N N . ALA B 1 39 ? -12.938 -7.891 -0.131 1 95.06 39 ALA B N 1
ATOM 2671 C CA . ALA B 1 39 ? -11.695 -8.461 -0.646 1 95.06 39 ALA B CA 1
ATOM 2672 C C . ALA B 1 39 ? -11.836 -8.852 -2.115 1 95.06 39 ALA B C 1
ATOM 2674 O O . ALA B 1 39 ? -10.875 -8.75 -2.887 1 95.06 39 ALA B O 1
ATOM 2675 N N . THR B 1 40 ? -13.008 -9.266 -2.494 1 93 40 THR B N 1
ATOM 2676 C CA . THR B 1 40 ? -13.258 -9.633 -3.883 1 93 40 THR B CA 1
ATOM 2677 C C . THR B 1 40 ? -13.039 -8.445 -4.812 1 93 40 THR B C 1
ATOM 2679 O O . THR B 1 40 ? -12.469 -8.594 -5.895 1 93 40 THR B O 1
ATOM 2682 N N . LYS B 1 41 ? -13.438 -7.309 -4.352 1 95.06 41 LYS B N 1
ATOM 2683 C CA . LYS B 1 41 ? -13.219 -6.109 -5.156 1 95.06 41 LYS B CA 1
ATOM 2684 C C . LYS B 1 41 ? -11.75 -5.711 -5.172 1 95.06 41 LYS B C 1
ATOM 2686 O O . LYS B 1 41 ? -11.25 -5.199 -6.176 1 95.06 41 LYS B O 1
ATOM 2691 N N . LEU B 1 42 ? -11.102 -5.895 -4.105 1 96.25 42 LEU B N 1
ATOM 2692 C CA . LEU B 1 42 ? -9.664 -5.629 -4.078 1 96.25 42 LEU B CA 1
ATOM 2693 C C . LEU B 1 42 ? -8.922 -6.566 -5.02 1 96.25 42 LEU B C 1
ATOM 2695 O O . LEU B 1 42 ? -7.922 -6.176 -5.629 1 96.25 42 LEU B O 1
ATOM 2699 N N . VAL B 1 43 ? -9.352 -7.855 -5.164 1 93.31 43 VAL B N 1
ATOM 2700 C CA . VAL B 1 43 ? -8.773 -8.805 -6.113 1 93.31 43 VAL B CA 1
ATOM 2701 C C . VAL B 1 43 ? -8.844 -8.219 -7.523 1 93.31 43 VAL B C 1
ATOM 2703 O O . VAL B 1 43 ? -7.883 -8.336 -8.297 1 93.31 43 VAL B O 1
ATOM 2706 N N . ASP B 1 44 ? -9.977 -7.566 -7.812 1 93.94 44 ASP B N 1
ATOM 2707 C CA . ASP B 1 44 ? -10.125 -6.953 -9.125 1 93.94 44 ASP B CA 1
ATOM 2708 C C . ASP B 1 44 ? -9.055 -5.887 -9.352 1 93.94 44 ASP B C 1
ATOM 2710 O O . ASP B 1 44 ? -8.461 -5.812 -10.438 1 93.94 44 ASP B O 1
ATOM 2714 N N . LEU B 1 45 ? -8.852 -5.113 -8.398 1 96.69 45 LEU B N 1
ATOM 2715 C CA . LEU B 1 45 ? -7.816 -4.086 -8.484 1 96.69 45 LEU B CA 1
ATOM 2716 C C . LEU B 1 45 ? -6.434 -4.711 -8.609 1 96.69 45 LEU B C 1
ATOM 2718 O O . LEU B 1 45 ? -5.633 -4.289 -9.453 1 96.69 45 LEU B O 1
ATOM 2722 N N . LEU B 1 46 ? -6.109 -5.695 -7.762 1 95.69 46 LEU B N 1
ATOM 2723 C CA . LEU B 1 46 ? -4.805 -6.355 -7.762 1 95.69 46 LEU B CA 1
ATOM 2724 C C . LEU B 1 46 ? -4.539 -7.027 -9.102 1 95.69 46 LEU B C 1
ATOM 2726 O O . LEU B 1 46 ? -3.486 -6.824 -9.711 1 95.69 46 LEU B O 1
ATOM 2730 N N . PHE B 1 47 ? -5.504 -7.715 -9.555 1 92.06 47 PHE B N 1
ATOM 2731 C CA . PHE B 1 47 ? -5.332 -8.555 -10.742 1 92.06 47 PHE B CA 1
ATOM 2732 C C . PHE B 1 47 ? -5.273 -7.699 -12 1 92.06 47 PHE B C 1
ATOM 2734 O O . PHE B 1 47 ? -4.52 -8 -12.93 1 92.06 47 PHE B O 1
ATOM 2741 N N . ASN B 1 48 ? -6.059 -6.645 -12.031 1 94.38 48 ASN B N 1
ATOM 2742 C CA . ASN B 1 48 ? -6.191 -5.895 -13.273 1 94.38 48 ASN B CA 1
ATOM 2743 C C . ASN B 1 48 ? -5.215 -4.723 -13.336 1 94.38 48 ASN B C 1
ATOM 2745 O O . ASN B 1 48 ? -4.918 -4.207 -14.414 1 94.38 48 ASN B O 1
ATOM 2749 N N . MET B 1 49 ? -4.715 -4.34 -12.227 1 96.38 49 MET B N 1
ATOM 2750 C CA . MET B 1 49 ? -3.885 -3.141 -12.25 1 96.38 49 MET B CA 1
ATOM 2751 C C . MET B 1 49 ? -2.545 -3.391 -11.57 1 96.38 49 MET B C 1
ATOM 2753 O O . MET B 1 49 ? -1.491 -3.266 -12.195 1 96.38 49 MET B O 1
ATOM 2757 N N . ILE B 1 50 ? -2.549 -3.855 -10.383 1 96.62 50 ILE B N 1
ATOM 2758 C CA . ILE B 1 50 ? -1.337 -3.885 -9.57 1 96.62 50 ILE B CA 1
ATOM 2759 C C . ILE B 1 50 ? -0.434 -5.027 -10.031 1 96.62 50 ILE B C 1
ATOM 2761 O O . ILE B 1 50 ? 0.772 -4.84 -10.211 1 96.62 50 ILE B O 1
ATOM 2765 N N . LEU B 1 51 ? -0.978 -6.219 -10.234 1 95 51 LEU B N 1
ATOM 2766 C CA . LEU B 1 51 ? -0.198 -7.371 -10.672 1 95 51 LEU B CA 1
ATOM 2767 C C . LEU B 1 51 ? 0.481 -7.094 -12.008 1 95 51 LEU B C 1
ATOM 2769 O O . LEU B 1 51 ? 1.676 -7.352 -12.172 1 95 51 LEU B O 1
ATOM 2773 N N . PRO B 1 52 ? -0.242 -6.543 -12.992 1 95.81 52 PRO B N 1
ATOM 2774 C CA . PRO B 1 52 ? 0.426 -6.195 -14.25 1 95.81 52 PRO B CA 1
ATOM 2775 C C . PRO B 1 52 ? 1.605 -5.246 -14.047 1 95.81 52 PRO B C 1
ATOM 2777 O O . PRO B 1 52 ? 2.66 -5.426 -14.664 1 95.81 52 PRO B O 1
ATOM 2780 N N . VAL B 1 53 ? 1.416 -4.301 -13.195 1 96.88 53 VAL B N 1
ATOM 2781 C CA . VAL B 1 53 ? 2.484 -3.346 -12.922 1 96.88 53 VAL B CA 1
ATOM 2782 C C . VAL B 1 53 ? 3.666 -4.062 -12.273 1 96.88 53 VAL B C 1
ATOM 2784 O O . VAL B 1 53 ? 4.824 -3.783 -12.594 1 96.88 53 VAL B O 1
ATOM 2787 N N . ALA B 1 54 ? 3.41 -4.969 -11.344 1 95.94 54 ALA B N 1
ATOM 2788 C CA . ALA B 1 54 ? 4.465 -5.734 -10.68 1 95.94 54 ALA B CA 1
ATOM 2789 C C . ALA B 1 54 ? 5.262 -6.559 -11.688 1 95.94 54 ALA B C 1
ATOM 2791 O O . ALA B 1 54 ? 6.492 -6.617 -11.617 1 95.94 54 ALA B O 1
ATOM 2792 N N . ILE B 1 55 ? 4.539 -7.211 -12.586 1 96.12 55 ILE B N 1
ATOM 2793 C CA . ILE B 1 55 ? 5.176 -8.031 -13.609 1 96.12 55 ILE B CA 1
ATOM 2794 C C . ILE B 1 55 ? 6.035 -7.152 -14.516 1 96.12 55 ILE B C 1
ATOM 2796 O O . ILE B 1 55 ? 7.207 -7.453 -14.758 1 96.12 55 ILE B O 1
ATOM 2800 N N . ILE B 1 56 ? 5.48 -6.078 -14.969 1 96.88 56 ILE B N 1
ATOM 2801 C CA . ILE B 1 56 ? 6.215 -5.164 -15.836 1 96.88 56 ILE B CA 1
ATOM 2802 C C . ILE B 1 56 ? 7.465 -4.664 -15.117 1 96.88 56 ILE B C 1
ATOM 2804 O O . ILE B 1 56 ? 8.547 -4.617 -15.703 1 96.88 56 ILE B O 1
ATOM 2808 N N . ASN B 1 57 ? 7.336 -4.285 -13.867 1 96.81 57 ASN B N 1
ATOM 2809 C CA . ASN B 1 57 ? 8.484 -3.84 -13.086 1 96.81 57 ASN B CA 1
ATOM 2810 C C . ASN B 1 57 ? 9.586 -4.891 -13.062 1 96.81 57 ASN B C 1
ATOM 2812 O O . ASN B 1 57 ? 10.766 -4.559 -13.203 1 96.81 57 ASN B O 1
ATOM 2816 N N . SER B 1 58 ? 9.219 -6.141 -12.828 1 96.19 58 SER B N 1
ATOM 2817 C CA . SER B 1 58 ? 10.211 -7.211 -12.727 1 96.19 58 SER B CA 1
ATOM 2818 C C . SER B 1 58 ? 10.969 -7.387 -14.039 1 96.19 58 SER B C 1
ATOM 2820 O O . SER B 1 58 ? 12.172 -7.652 -14.039 1 96.19 58 SER B O 1
ATOM 2822 N N . PHE B 1 59 ? 10.289 -7.203 -15.164 1 97.38 59 PHE B N 1
ATOM 2823 C CA . PHE B 1 59 ? 10.922 -7.348 -16.469 1 97.38 59 PHE B CA 1
ATOM 2824 C C . PHE B 1 59 ? 11.812 -6.148 -16.781 1 97.38 59 PHE B C 1
ATOM 2826 O O . PHE B 1 59 ? 12.898 -6.301 -17.328 1 97.38 59 PHE B O 1
ATOM 2833 N N . LEU B 1 60 ? 11.336 -5 -16.391 1 96.31 60 LEU B N 1
ATOM 2834 C CA . LEU B 1 60 ? 12.117 -3.785 -16.625 1 96.31 60 LEU B CA 1
ATOM 2835 C C . LEU B 1 60 ? 13.406 -3.805 -15.805 1 96.31 60 LEU B C 1
ATOM 2837 O O . LEU B 1 60 ? 14.406 -3.199 -16.203 1 96.31 60 LEU B O 1
ATOM 2841 N N . SER B 1 61 ? 13.375 -4.488 -14.742 1 94.44 61 SER B N 1
ATOM 2842 C CA . SER B 1 61 ? 14.5 -4.492 -13.812 1 94.44 61 SER B CA 1
ATOM 2843 C C . SER B 1 61 ? 15.516 -5.574 -14.172 1 94.44 61 SER B C 1
ATOM 2845 O O . SER B 1 61 ? 16.578 -5.676 -13.547 1 94.44 61 SER B O 1
ATOM 2847 N N . MET B 1 62 ? 15.18 -6.414 -15.156 1 95.62 62 MET B N 1
ATOM 2848 C CA . MET B 1 62 ? 16.047 -7.535 -15.516 1 95.62 62 MET B CA 1
ATOM 2849 C C . MET B 1 62 ? 16.969 -7.156 -16.672 1 95.62 62 MET B C 1
ATOM 2851 O O . MET B 1 62 ? 16.547 -6.504 -17.625 1 95.62 62 MET B O 1
ATOM 2855 N N . GLU B 1 63 ? 18.219 -7.492 -16.484 1 95.75 63 GLU B N 1
ATOM 2856 C CA . GLU B 1 63 ? 19.156 -7.34 -17.594 1 95.75 63 GLU B CA 1
ATOM 2857 C C . GLU B 1 63 ? 18.906 -8.398 -18.672 1 95.75 63 GL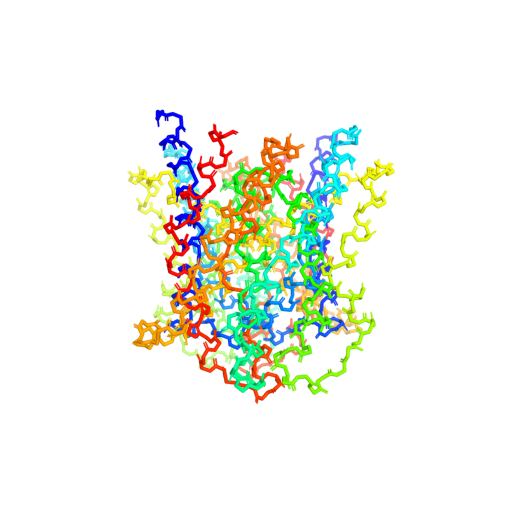U B C 1
ATOM 2859 O O . GLU B 1 63 ? 18.641 -9.555 -18.359 1 95.75 63 GLU B O 1
ATOM 2864 N N . ARG B 1 64 ? 19.078 -7.891 -19.875 1 96.25 64 ARG B N 1
ATOM 2865 C CA . ARG B 1 64 ? 18.938 -8.836 -20.969 1 96.25 64 ARG B CA 1
ATOM 2866 C C . ARG B 1 64 ? 20.203 -9.648 -21.172 1 96.25 64 ARG B C 1
ATOM 2868 O O . ARG B 1 64 ? 21.172 -9.172 -21.75 1 96.25 64 ARG B O 1
ATOM 2875 N N . THR B 1 65 ? 20.25 -10.766 -20.625 1 96.5 65 THR B N 1
ATOM 2876 C CA . THR B 1 65 ? 21.328 -11.734 -20.828 1 96.5 65 THR B CA 1
ATOM 2877 C C . THR B 1 65 ? 20.797 -12.984 -21.516 1 96.5 65 THR B C 1
ATOM 2879 O O . THR B 1 65 ? 19.594 -13.219 -21.562 1 96.5 65 THR B O 1
ATOM 2882 N N . LYS B 1 66 ? 21.688 -13.734 -22.094 1 96.5 66 LYS B N 1
ATOM 2883 C CA . LYS B 1 66 ? 21.297 -15 -22.703 1 96.5 66 LYS B CA 1
ATOM 2884 C C . LYS B 1 66 ? 20.609 -15.906 -21.688 1 96.5 66 LYS B C 1
ATOM 2886 O O . LYS B 1 66 ? 19.641 -16.594 -22.016 1 96.5 66 LYS B O 1
ATOM 2891 N N . GLU B 1 67 ? 21.094 -15.891 -20.5 1 95.75 67 GLU B N 1
ATOM 2892 C CA . GLU B 1 67 ? 20.516 -16.703 -19.438 1 95.75 67 GLU B CA 1
ATOM 2893 C C . GLU B 1 67 ? 19.078 -16.297 -19.156 1 95.75 67 GLU B C 1
ATOM 2895 O O . GLU B 1 67 ? 18.203 -17.172 -19 1 95.75 67 GLU B O 1
ATOM 2900 N N . HIS B 1 68 ? 18.828 -14.977 -19.125 1 96.94 68 HIS B N 1
ATOM 2901 C CA . HIS B 1 68 ? 17.484 -14.508 -18.859 1 96.94 68 HIS B CA 1
ATOM 2902 C C . HIS B 1 68 ? 16.547 -14.789 -20.031 1 96.94 68 HIS B C 1
ATOM 2904 O O . HIS B 1 68 ? 15.375 -15.117 -19.828 1 96.94 68 HIS B O 1
ATOM 2910 N N . ILE B 1 69 ? 17.062 -14.734 -21.203 1 97.25 69 ILE B N 1
ATOM 2911 C CA . ILE B 1 69 ? 16.266 -15.008 -22.391 1 97.25 69 ILE B CA 1
ATOM 2912 C C . ILE B 1 69 ? 15.891 -16.484 -22.438 1 97.25 69 ILE B C 1
ATOM 2914 O O . ILE B 1 69 ? 14.719 -16.828 -22.609 1 97.25 69 ILE B O 1
ATOM 2918 N N . VAL B 1 70 ? 16.828 -17.312 -22.297 1 96.62 70 VAL B N 1
ATOM 2919 C CA . VAL B 1 70 ? 16.594 -18.766 -22.297 1 96.62 70 VAL B CA 1
ATOM 2920 C C . VAL B 1 70 ? 15.695 -19.125 -21.109 1 96.62 70 VAL B C 1
ATOM 2922 O O . VAL B 1 70 ? 14.805 -19.984 -21.234 1 96.62 70 VAL B O 1
ATOM 2925 N N . GLY B 1 71 ? 15.977 -18.484 -19.953 1 96.75 71 GLY B N 1
ATOM 2926 C CA . GLY B 1 71 ? 15.164 -18.734 -18.781 1 96.75 71 GLY B CA 1
ATOM 2927 C C . GLY B 1 71 ? 13.695 -18.422 -18.984 1 96.75 71 GLY B C 1
ATOM 2928 O O . GLY B 1 71 ? 12.828 -19.125 -18.453 1 96.75 71 GLY B O 1
ATOM 2929 N N . LEU B 1 72 ? 13.469 -17.375 -19.719 1 96.69 72 LEU B N 1
ATOM 2930 C CA . LEU B 1 72 ? 12.094 -17.031 -20.031 1 96.69 72 LEU B CA 1
ATOM 2931 C C . LEU B 1 72 ? 11.406 -18.141 -20.812 1 96.69 72 LEU B C 1
ATOM 2933 O O . LEU B 1 72 ? 10.32 -18.594 -20.422 1 96.69 72 LEU B O 1
ATOM 2937 N N . ALA B 1 73 ? 12.023 -18.609 -21.828 1 97.12 73 ALA B N 1
ATOM 2938 C CA . ALA B 1 73 ? 11.477 -19.656 -22.672 1 97.12 73 ALA B CA 1
ATOM 2939 C C . ALA B 1 73 ? 11.297 -20.953 -21.875 1 97.12 73 ALA B C 1
ATOM 2941 O O . ALA B 1 73 ? 10.258 -21.609 -21.984 1 97.12 73 ALA B O 1
ATOM 2942 N N . VAL B 1 74 ? 12.258 -21.266 -21.125 1 97.69 74 VAL B N 1
ATOM 2943 C CA . VAL B 1 74 ? 12.242 -22.484 -20.328 1 97.69 74 VAL B CA 1
ATOM 2944 C C . VAL B 1 74 ? 11.141 -22.406 -19.281 1 97.69 74 VAL B C 1
ATOM 2946 O O . VAL B 1 74 ? 10.445 -23.391 -19.016 1 97.69 74 VAL B O 1
ATOM 2949 N N . SER B 1 75 ? 11 -21.219 -18.688 1 97.62 75 SER B N 1
ATOM 2950 C CA . SER B 1 75 ? 9.961 -21.047 -17.672 1 97.62 75 SER B CA 1
ATOM 2951 C C . SER B 1 75 ? 8.57 -21.266 -18.266 1 97.62 75 SER B C 1
ATOM 2953 O O . SER B 1 75 ? 7.715 -21.891 -17.641 1 97.62 75 SER B O 1
ATOM 2955 N N . PHE B 1 76 ? 8.367 -20.781 -19.453 1 97.62 76 PHE B N 1
ATOM 2956 C CA . PHE B 1 76 ? 7.098 -21.016 -20.125 1 97.62 76 PHE B CA 1
ATOM 2957 C C . PHE B 1 76 ? 6.879 -22.516 -20.375 1 97.62 76 PHE B C 1
ATOM 2959 O O . PHE B 1 76 ? 5.812 -23.047 -20.062 1 97.62 76 PHE B O 1
ATOM 2966 N N . LEU B 1 77 ? 7.816 -23.062 -20.906 1 98.06 77 LEU B N 1
ATOM 2967 C CA . LEU B 1 77 ? 7.719 -24.484 -21.25 1 98.06 77 LEU B CA 1
ATOM 2968 C C . LEU B 1 77 ? 7.438 -25.328 -20.016 1 98.06 77 LEU B C 1
ATOM 2970 O O . LEU B 1 77 ? 6.559 -26.188 -20.031 1 98.06 77 LEU B O 1
ATOM 2974 N N . LEU B 1 78 ? 8.148 -25.078 -18.969 1 98.06 78 LEU B N 1
ATOM 2975 C CA . LEU B 1 78 ? 8.008 -25.875 -17.766 1 98.06 78 LEU B CA 1
ATOM 2976 C C . LEU B 1 78 ? 6.703 -25.562 -17.047 1 98.06 78 LEU B C 1
ATOM 2978 O O . LEU B 1 78 ? 6.133 -26.422 -16.375 1 98.06 78 LEU B O 1
ATOM 2982 N N . ALA B 1 79 ? 6.246 -24.297 -17.188 1 98.19 79 ALA B N 1
ATOM 2983 C CA . ALA B 1 79 ? 4.918 -23.969 -16.672 1 98.19 79 ALA B CA 1
ATOM 2984 C C . ALA B 1 79 ? 3.84 -24.781 -17.375 1 98.19 79 ALA B C 1
ATOM 2986 O O . ALA B 1 79 ? 2.955 -25.359 -16.734 1 98.19 79 ALA B O 1
ATOM 2987 N N . PHE B 1 80 ? 3.959 -24.906 -18.703 1 98.38 80 PHE B N 1
ATOM 2988 C CA . PHE B 1 80 ? 3.033 -25.734 -19.453 1 98.38 80 PHE B CA 1
ATOM 2989 C C . PHE B 1 80 ? 3.131 -27.188 -19.016 1 98.38 80 PHE B C 1
ATOM 2991 O O . PHE B 1 80 ? 2.111 -27.844 -18.797 1 98.38 80 PHE B O 1
ATOM 2998 N N . LEU B 1 81 ? 4.293 -27.594 -18.891 1 98.56 81 LEU B N 1
ATOM 2999 C CA . LEU B 1 81 ? 4.504 -28.984 -18.531 1 98.56 81 LEU B CA 1
ATOM 3000 C C . LEU B 1 81 ? 3.906 -29.297 -17.156 1 98.56 81 LEU B C 1
ATOM 3002 O O . LEU B 1 81 ? 3.318 -30.359 -16.953 1 98.56 81 LEU B O 1
ATOM 3006 N N . THR B 1 82 ? 4.094 -28.422 -16.234 1 98.5 82 THR B N 1
ATOM 3007 C CA . THR B 1 82 ? 3.545 -28.609 -14.906 1 98.5 82 THR B CA 1
ATOM 3008 C C . THR B 1 82 ? 2.025 -28.734 -14.953 1 98.5 82 THR B C 1
ATOM 3010 O O . THR B 1 82 ? 1.451 -29.609 -14.305 1 98.5 82 THR B O 1
ATOM 3013 N N . HIS B 1 83 ? 1.388 -27.844 -15.695 1 98.62 83 HIS B N 1
ATOM 3014 C CA . HIS B 1 83 ? -0.068 -27.875 -15.789 1 98.62 83 HIS B CA 1
ATOM 3015 C C . HIS B 1 83 ? -0.55 -29.109 -16.547 1 98.62 83 HIS B C 1
ATOM 3017 O O . HIS B 1 83 ? -1.546 -29.719 -16.156 1 98.62 83 HIS B O 1
ATOM 3023 N N . PHE B 1 84 ? 0.181 -29.484 -17.594 1 98.5 84 PHE B N 1
ATOM 3024 C CA . PHE B 1 84 ? -0.198 -30.672 -18.359 1 98.5 84 PHE B CA 1
ATOM 3025 C C . PHE B 1 84 ? -0.037 -31.938 -17.5 1 98.5 84 PHE B C 1
ATOM 3027 O O . PHE B 1 84 ? -0.834 -32.875 -17.609 1 98.5 84 PHE B O 1
ATOM 3034 N N . LEU B 1 85 ? 1.012 -31.969 -16.719 1 98.31 85 LEU B N 1
ATOM 3035 C CA . LEU B 1 85 ? 1.177 -33.062 -15.773 1 98.31 85 LEU B CA 1
ATOM 3036 C C . LEU B 1 85 ? -0.017 -33.156 -14.828 1 98.31 85 LEU B C 1
ATOM 3038 O O . LEU B 1 85 ? -0.565 -34.25 -14.617 1 98.31 85 LEU B O 1
ATOM 3042 N N . GLY B 1 86 ? -0.4 -32.031 -14.258 1 97.88 86 GLY B N 1
ATOM 3043 C CA . GLY B 1 86 ? -1.573 -32 -13.398 1 97.88 86 GLY B CA 1
ATOM 3044 C C . GLY B 1 86 ? -2.838 -32.469 -14.102 1 97.88 86 GLY B C 1
ATOM 3045 O O . GLY B 1 86 ? -3.635 -33.188 -13.531 1 97.88 86 GLY B O 1
ATOM 3046 N N . MET B 1 87 ? -3.02 -32 -15.32 1 97.75 87 MET B N 1
ATOM 3047 C CA . MET B 1 87 ? -4.18 -32.406 -16.109 1 97.75 87 MET B CA 1
ATOM 3048 C C . MET B 1 87 ? -4.211 -33.906 -16.312 1 97.75 87 MET B C 1
ATOM 3050 O O . MET B 1 87 ? -5.266 -34.531 -16.188 1 97.75 87 MET B O 1
ATOM 3054 N N . GLY B 1 88 ? -3.09 -34.438 -16.688 1 97.56 88 GLY B N 1
ATOM 3055 C CA . GLY B 1 88 ? -3.006 -35.875 -16.891 1 97.56 88 GLY B CA 1
ATOM 3056 C C . GLY B 1 88 ? -3.33 -36.656 -15.641 1 97.56 88 GLY B C 1
ATOM 3057 O O . GLY B 1 88 ? -4.102 -37.625 -15.688 1 97.56 88 GLY B O 1
ATOM 3058 N N . ILE B 1 89 ? -2.764 -36.25 -14.5 1 97.38 89 ILE B N 1
ATOM 3059 C CA . ILE B 1 89 ? -3 -36.938 -13.242 1 97.38 89 ILE B CA 1
ATOM 3060 C C . ILE B 1 89 ? -4.469 -36.812 -12.844 1 97.38 89 ILE B C 1
ATOM 3062 O O . ILE B 1 89 ? -5.078 -37.781 -12.383 1 97.38 89 ILE B O 1
ATOM 3066 N N . ALA B 1 90 ? -4.996 -35.625 -13.008 1 96.25 90 ALA B N 1
ATOM 3067 C CA . ALA B 1 90 ? -6.398 -35.406 -12.672 1 96.25 90 ALA B CA 1
ATOM 3068 C C . ALA B 1 90 ? -7.309 -36.312 -13.492 1 96.25 90 ALA B C 1
ATOM 3070 O O . ALA B 1 90 ? -8.289 -36.844 -12.969 1 96.25 90 ALA B O 1
ATOM 3071 N N . GLU B 1 91 ? -7.008 -36.438 -14.766 1 94.5 91 GLU B N 1
ATOM 3072 C CA . GLU B 1 91 ? -7.797 -37.312 -15.641 1 94.5 91 GLU B CA 1
ATOM 3073 C C . GLU B 1 91 ? -7.762 -38.75 -15.164 1 94.5 91 GLU B C 1
ATOM 3075 O O . GLU B 1 91 ? -8.773 -39.469 -15.227 1 94.5 91 GLU B O 1
ATOM 3080 N N . LEU B 1 92 ? -6.648 -39.156 -14.703 1 94.75 92 LEU B N 1
ATOM 3081 C CA . LEU B 1 92 ? -6.488 -40.531 -14.25 1 94.75 92 LEU B CA 1
ATOM 3082 C C . LEU B 1 92 ? -7.18 -40.75 -12.906 1 94.75 92 LEU B C 1
ATOM 3084 O O . LEU B 1 92 ? -7.785 -41.781 -12.672 1 94.75 92 LEU B O 1
ATOM 3088 N N . CYS B 1 93 ? -7.16 -39.781 -12.047 1 93.69 93 CYS B N 1
ATOM 3089 C CA . CYS B 1 93 ? -7.645 -39.938 -10.68 1 93.69 93 CYS B CA 1
ATOM 3090 C C . CYS B 1 93 ? -9.164 -39.812 -10.625 1 93.69 93 CYS B C 1
ATOM 3092 O O . CYS B 1 93 ? -9.805 -40.406 -9.75 1 93.69 93 CYS B O 1
ATOM 3094 N N . PHE B 1 94 ? -9.75 -39 -11.547 1 92.62 94 PHE B N 1
ATOM 3095 C CA . PHE B 1 94 ? -11.141 -38.656 -11.32 1 92.62 94 PHE B CA 1
ATOM 3096 C C . PHE B 1 94 ? -12 -39.062 -12.516 1 92.62 94 PHE B C 1
ATOM 3098 O O . PHE B 1 94 ? -13.086 -38.5 -12.719 1 92.62 94 PHE B O 1
ATOM 3105 N N . LYS B 1 95 ? -11.602 -39.969 -13.273 1 89.31 95 LYS B N 1
ATOM 3106 C CA . LYS B 1 95 ? -12.305 -40.406 -14.477 1 89.31 95 LYS B CA 1
ATOM 3107 C C . LYS B 1 95 ? -13.688 -40.969 -14.133 1 89.31 95 LYS B C 1
ATOM 3109 O O . LYS B 1 95 ? -14.609 -40.906 -14.945 1 89.31 95 LYS B O 1
ATOM 3114 N N . LYS B 1 96 ? -13.867 -41.406 -12.953 1 91.56 96 LYS B N 1
ATOM 3115 C CA . LYS B 1 96 ? -15.109 -42.094 -12.594 1 91.56 96 LYS B CA 1
ATOM 3116 C C . LYS B 1 96 ? -16.047 -41.156 -11.836 1 91.56 96 LYS B C 1
ATOM 3118 O O . LYS B 1 96 ? -17.172 -41.531 -11.492 1 91.56 96 LYS B O 1
ATOM 3123 N N . ARG B 1 97 ? -15.633 -40 -11.625 1 91.56 97 ARG B N 1
ATOM 3124 C CA . ARG B 1 97 ? -16.469 -39.062 -10.891 1 91.56 97 ARG B CA 1
ATOM 3125 C C . ARG B 1 97 ? -17.422 -38.344 -11.836 1 91.56 97 ARG B C 1
ATOM 3127 O O . ARG B 1 97 ? -17.25 -38.344 -13.055 1 91.56 97 ARG B O 1
ATOM 3134 N N . SER B 1 98 ? -18.5 -37.75 -11.188 1 93.19 98 SER B N 1
ATOM 3135 C CA . SER B 1 98 ? -19.406 -36.938 -11.984 1 93.19 98 SER B CA 1
ATOM 3136 C C . SER B 1 98 ? -18.672 -35.75 -12.609 1 93.19 98 SER B C 1
ATOM 3138 O O . SER B 1 98 ? -17.641 -35.312 -12.086 1 93.19 98 SER B O 1
ATOM 3140 N N . LEU B 1 99 ? -19.188 -35.25 -13.703 1 93.31 99 LEU B N 1
ATOM 3141 C CA . LEU B 1 99 ? -18.531 -34.188 -14.445 1 93.31 99 LEU B CA 1
ATOM 3142 C C . LEU B 1 99 ? -18.328 -32.969 -13.562 1 93.31 99 LEU B C 1
ATOM 3144 O O . LEU B 1 99 ? -17.281 -32.312 -13.625 1 93.31 99 LEU B O 1
ATOM 3148 N N . LEU B 1 100 ? -19.312 -32.656 -12.727 1 93.75 100 LEU B N 1
ATOM 3149 C CA . LEU B 1 100 ? -19.203 -31.484 -11.859 1 93.75 100 LEU B CA 1
ATOM 3150 C C . LEU B 1 100 ? -18.172 -31.703 -10.773 1 93.75 100 LEU B C 1
ATOM 3152 O O . LEU B 1 100 ? -17.344 -30.812 -10.516 1 93.75 100 LEU B O 1
ATOM 3156 N N . GLU B 1 101 ? -18.203 -32.812 -10.195 1 93.06 101 GLU B N 1
ATOM 3157 C CA . GLU B 1 101 ? -17.234 -33.125 -9.156 1 93.06 101 GLU B CA 1
ATOM 3158 C C . GLU B 1 101 ? -15.82 -33.188 -9.727 1 93.06 101 GLU B C 1
ATOM 3160 O O . GLU B 1 101 ? -14.875 -32.656 -9.148 1 93.06 101 GLU B O 1
ATOM 3165 N N . ARG B 1 102 ? -15.719 -33.875 -10.812 1 94.5 102 ARG B N 1
ATOM 3166 C CA . ARG B 1 102 ? -14.438 -34 -11.5 1 94.5 102 ARG B CA 1
ATOM 3167 C C . ARG B 1 102 ? -13.875 -32.625 -11.859 1 94.5 102 ARG B C 1
ATOM 3169 O O . ARG B 1 102 ? -12.656 -32.406 -11.797 1 94.5 102 ARG B O 1
ATOM 3176 N N . GLY B 1 103 ? -14.742 -31.719 -12.234 1 96.25 103 GLY B N 1
ATOM 3177 C CA . GLY B 1 103 ? -14.312 -30.375 -12.609 1 96.25 103 GLY B CA 1
ATOM 3178 C C . GLY B 1 103 ? -13.641 -29.625 -11.477 1 96.25 103 GLY B C 1
ATOM 3179 O O . GLY B 1 103 ? -12.617 -28.984 -11.672 1 96.25 103 GLY B O 1
ATOM 3180 N N . ILE B 1 104 ? -14.172 -29.781 -10.297 1 96.06 104 ILE B N 1
ATOM 3181 C CA . ILE B 1 104 ? -13.609 -29.109 -9.133 1 96.06 104 ILE B CA 1
ATOM 3182 C C . ILE B 1 104 ? -12.266 -29.734 -8.773 1 96.06 104 ILE B C 1
ATOM 3184 O O . ILE B 1 104 ? -11.281 -29.016 -8.555 1 96.06 104 ILE B O 1
ATOM 3188 N N . TYR B 1 105 ? -12.266 -31.047 -8.734 1 95.88 105 TYR B N 1
ATOM 3189 C CA . TYR B 1 105 ? -11.039 -31.75 -8.359 1 95.88 105 TYR B CA 1
ATOM 3190 C C . TYR B 1 105 ? -9.93 -31.484 -9.375 1 95.88 105 TYR B C 1
ATOM 3192 O O . TYR B 1 105 ? -8.781 -31.25 -9 1 95.88 105 TYR B O 1
ATOM 3200 N N . SER B 1 106 ? -10.281 -31.516 -10.625 1 96.5 106 SER B N 1
ATOM 3201 C CA . SER B 1 106 ? -9.305 -31.266 -11.68 1 96.5 106 SER B CA 1
ATOM 3202 C C . SER B 1 106 ? -8.75 -29.859 -11.602 1 96.5 106 SER B C 1
ATOM 3204 O O . SER B 1 106 ? -7.531 -29.656 -11.656 1 96.5 106 SER B O 1
ATOM 3206 N N . TYR B 1 107 ? -9.625 -28.922 -11.453 1 97.5 107 TYR B N 1
ATOM 3207 C CA . TYR B 1 107 ? -9.18 -27.547 -11.336 1 97.5 107 TYR B CA 1
ATOM 3208 C C . TYR B 1 107 ? -8.25 -27.359 -10.141 1 97.5 107 TYR B C 1
ATOM 3210 O O . TYR B 1 107 ? -7.184 -26.766 -10.258 1 97.5 107 TYR B O 1
ATOM 3218 N N . ALA B 1 108 ? -8.656 -27.906 -9.047 1 97.38 108 ALA B N 1
ATOM 3219 C CA . ALA B 1 108 ? -7.902 -27.781 -7.805 1 97.38 108 ALA B CA 1
ATOM 3220 C C . ALA B 1 108 ? -6.531 -28.438 -7.926 1 97.38 108 ALA B C 1
ATOM 3222 O O . ALA B 1 108 ? -5.539 -27.922 -7.41 1 97.38 108 ALA B O 1
ATOM 3223 N N . MET B 1 109 ? -6.484 -29.5 -8.562 1 97 109 MET B N 1
ATOM 3224 C CA . MET B 1 109 ? -5.242 -30.266 -8.695 1 97 109 MET B CA 1
ATOM 3225 C C . MET B 1 109 ? -4.293 -29.578 -9.672 1 97 109 MET B C 1
ATOM 3227 O O . MET B 1 109 ? -3.078 -29.562 -9.461 1 97 109 MET B O 1
ATOM 3231 N N . VAL B 1 110 ? -4.805 -29.031 -10.711 1 98.12 110 VAL B N 1
ATOM 3232 C CA . VAL B 1 110 ? -4.008 -28.531 -11.82 1 98.12 110 VAL B CA 1
ATOM 3233 C C . VAL B 1 110 ? -3.506 -27.125 -11.5 1 98.12 110 VAL B C 1
ATOM 3235 O O . VAL B 1 110 ? -2.361 -26.781 -11.812 1 98.12 110 VAL B O 1
ATOM 3238 N N . PHE B 1 111 ? -4.309 -26.359 -10.844 1 98.19 111 PHE B N 1
ATOM 3239 C CA . PHE B 1 111 ? -4.02 -24.922 -10.734 1 98.19 111 PHE B CA 1
ATOM 3240 C C . PHE B 1 111 ? -3.619 -24.562 -9.312 1 98.19 111 PHE B C 1
ATOM 3242 O O . PHE B 1 111 ? -4.426 -24.672 -8.383 1 98.19 111 PHE B O 1
ATOM 3249 N N . SER B 1 112 ? -2.391 -24.141 -9.211 1 98 112 SER B N 1
ATOM 3250 C CA . SER B 1 112 ? -1.866 -23.719 -7.914 1 98 112 SER B CA 1
ATOM 3251 C C . SER B 1 112 ? -2.168 -22.234 -7.656 1 98 112 SER B C 1
ATOM 3253 O O . SER B 1 112 ? -2.502 -21.5 -8.586 1 98 112 SER B O 1
ATOM 3255 N N . ASN B 1 113 ? -2.084 -21.875 -6.395 1 96 113 ASN B N 1
ATOM 3256 C CA . ASN B 1 113 ? -2.184 -20.453 -6.047 1 96 113 ASN B CA 1
ATOM 3257 C C . ASN B 1 113 ? -0.94 -19.688 -6.477 1 96 113 ASN B C 1
ATOM 3259 O O . ASN B 1 113 ? -0.192 -19.188 -5.637 1 96 113 ASN B O 1
ATOM 3263 N N . ALA B 1 114 ? -0.784 -19.594 -7.766 1 94.44 114 ALA B N 1
ATOM 3264 C CA . ALA B 1 114 ? 0.426 -19.062 -8.398 1 94.44 114 ALA B CA 1
ATOM 3265 C C . ALA B 1 114 ? 0.536 -17.562 -8.219 1 94.44 114 ALA B C 1
ATOM 3267 O O . ALA B 1 114 ? 1.636 -17.031 -8.055 1 94.44 114 ALA B O 1
ATOM 3268 N N . ALA B 1 115 ? -0.552 -16.875 -8.18 1 89.25 115 ALA B N 1
ATOM 3269 C CA . ALA B 1 115 ? -0.544 -15.414 -8.203 1 89.25 115 ALA B CA 1
ATOM 3270 C C . ALA B 1 115 ? -0.557 -14.844 -6.785 1 89.25 115 ALA B C 1
ATOM 3272 O O . ALA B 1 115 ? 0.16 -13.891 -6.488 1 89.25 115 ALA B O 1
ATOM 3273 N N . PHE B 1 116 ? -1.281 -15.477 -5.871 1 88.56 116 PHE B N 1
ATOM 3274 C CA . PHE B 1 116 ? -1.524 -14.828 -4.59 1 88.56 116 PHE B CA 1
ATOM 3275 C C . PHE B 1 116 ? -0.575 -15.367 -3.523 1 88.56 116 PHE B C 1
ATOM 3277 O O . PHE B 1 116 ? -0.307 -14.695 -2.527 1 88.56 116 PHE B O 1
ATOM 3284 N N . LEU B 1 117 ? -0.125 -16.531 -3.76 1 93.88 117 LEU B N 1
ATOM 3285 C CA . LEU B 1 117 ? 0.79 -17.062 -2.758 1 93.88 117 LEU B CA 1
ATOM 3286 C C . LEU B 1 117 ? 2.166 -17.328 -3.361 1 93.88 117 LEU B C 1
ATOM 3288 O O . LEU B 1 117 ? 3.176 -16.844 -2.846 1 93.88 117 LEU B O 1
ATOM 3292 N N . ALA B 1 118 ? 2.225 -18.016 -4.438 1 96.56 118 ALA B N 1
ATOM 3293 C CA . ALA B 1 118 ? 3.504 -18.406 -5.02 1 96.56 118 ALA B CA 1
ATOM 3294 C C . ALA B 1 118 ? 4.312 -17.188 -5.453 1 96.56 118 ALA B C 1
ATOM 3296 O O . ALA B 1 118 ? 5.516 -17.109 -5.207 1 96.56 118 ALA B O 1
ATOM 3297 N N . LEU B 1 119 ? 3.623 -16.266 -6.062 1 95.44 119 LEU B N 1
ATOM 3298 C CA . LEU B 1 119 ? 4.32 -15.086 -6.574 1 95.44 119 LEU B CA 1
ATOM 3299 C C . LEU B 1 119 ? 4.922 -14.266 -5.434 1 95.44 119 LEU B C 1
ATOM 3301 O O . LEU B 1 119 ? 6.105 -13.922 -5.465 1 95.44 119 LEU B O 1
ATOM 3305 N N . PRO B 1 120 ? 4.203 -14 -4.41 1 94.94 120 PRO B N 1
ATOM 3306 C CA . PRO B 1 120 ? 4.801 -13.305 -3.27 1 94.94 120 PRO B CA 1
ATOM 3307 C C . PRO B 1 120 ? 5.961 -14.078 -2.648 1 94.94 120 PRO B C 1
ATOM 3309 O O . PRO B 1 120 ? 6.965 -13.484 -2.25 1 94.94 120 PRO B O 1
ATOM 3312 N N . LEU B 1 121 ? 5.809 -15.352 -2.543 1 96.81 121 LEU B N 1
ATOM 3313 C CA . LEU B 1 121 ? 6.887 -16.156 -1.971 1 96.81 121 LEU B CA 1
ATOM 3314 C C . LEU B 1 121 ? 8.125 -16.109 -2.863 1 96.81 121 LEU B C 1
ATOM 3316 O O . LEU B 1 121 ? 9.25 -16.016 -2.371 1 96.81 121 LEU B O 1
ATOM 3320 N N . ALA B 1 122 ? 7.914 -16.219 -4.137 1 97.25 122 ALA B N 1
ATOM 3321 C CA . ALA B 1 122 ? 9.023 -16.141 -5.082 1 97.25 122 ALA B CA 1
ATOM 3322 C C . ALA B 1 122 ? 9.742 -14.797 -4.977 1 97.25 122 ALA B C 1
ATOM 3324 O O . ALA B 1 122 ? 10.969 -14.734 -5.047 1 97.25 122 ALA B O 1
ATOM 3325 N N . GLN B 1 123 ? 8.969 -13.773 -4.84 1 94.94 123 GLN B N 1
ATOM 3326 C CA . GLN B 1 123 ? 9.547 -12.453 -4.664 1 94.94 123 GLN B CA 1
ATOM 3327 C C . GLN B 1 123 ? 10.391 -12.383 -3.393 1 94.94 123 GLN B C 1
ATOM 3329 O O . GLN B 1 123 ? 11.477 -11.805 -3.389 1 94.94 123 GLN B O 1
ATOM 3334 N N . SER B 1 124 ? 9.891 -12.945 -2.383 1 93.62 124 SER B N 1
ATOM 3335 C CA . SER B 1 124 ? 10.555 -12.875 -1.088 1 93.62 124 SER B CA 1
ATOM 3336 C C . SER B 1 124 ? 11.867 -13.664 -1.099 1 93.62 124 SER B C 1
ATOM 3338 O O . SER B 1 124 ? 12.836 -13.273 -0.446 1 93.62 124 SER B O 1
ATOM 3340 N N . VAL B 1 125 ? 11.938 -14.742 -1.841 1 94.12 125 VAL B N 1
ATOM 3341 C CA . VAL B 1 125 ? 13.078 -15.648 -1.778 1 94.12 125 VAL B CA 1
ATOM 3342 C C . VAL B 1 125 ? 14.07 -15.32 -2.895 1 94.12 125 VAL B C 1
ATOM 3344 O O . VAL B 1 125 ? 15.281 -15.484 -2.729 1 94.12 125 VAL B O 1
ATOM 3347 N N . ALA B 1 126 ? 13.539 -14.82 -4.02 1 94.75 126 ALA B N 1
ATOM 3348 C CA . ALA B 1 126 ? 14.398 -14.688 -5.188 1 94.75 126 ALA B CA 1
ATOM 3349 C C . ALA B 1 126 ? 14.32 -13.281 -5.773 1 94.75 126 ALA B C 1
ATOM 3351 O O . ALA B 1 126 ? 14.812 -13.031 -6.879 1 94.75 126 ALA B O 1
ATOM 3352 N N . GLY B 1 127 ? 13.656 -12.391 -5.145 1 92.88 127 GLY B N 1
ATOM 3353 C CA . GLY B 1 127 ? 13.609 -11.008 -5.578 1 92.88 127 GLY B CA 1
ATOM 3354 C C . GLY B 1 127 ? 12.875 -10.82 -6.891 1 92.88 127 GLY B C 1
ATOM 3355 O O . GLY B 1 127 ? 11.883 -11.508 -7.156 1 92.88 127 GLY B O 1
ATOM 3356 N N . GLU B 1 128 ? 13.352 -9.867 -7.688 1 94.06 128 GLU B N 1
ATOM 3357 C CA . GLU B 1 128 ? 12.711 -9.539 -8.961 1 94.06 128 GLU B CA 1
ATOM 3358 C C . GLU B 1 128 ? 12.82 -10.688 -9.953 1 94.06 128 GLU B C 1
ATOM 3360 O O . GLU B 1 128 ? 11.922 -10.906 -10.766 1 94.06 128 GLU B O 1
ATOM 3365 N N . GLU B 1 129 ? 13.898 -11.352 -9.82 1 96.06 129 GLU B N 1
ATOM 3366 C CA . GLU B 1 129 ? 14.062 -12.5 -10.711 1 96.06 129 GLU B CA 1
ATOM 3367 C C . GLU B 1 129 ? 13.016 -13.57 -10.422 1 96.06 129 GLU B C 1
ATOM 3369 O O . GLU B 1 129 ? 12.586 -14.289 -11.336 1 96.06 129 GLU B O 1
ATOM 3374 N N . GLY B 1 130 ? 12.648 -13.711 -9.141 1 97 130 GLY B N 1
ATOM 3375 C CA . GLY B 1 130 ? 11.562 -14.609 -8.773 1 97 130 GLY B CA 1
ATOM 3376 C C . GLY B 1 130 ? 10.242 -14.25 -9.43 1 97 130 GLY B C 1
ATOM 3377 O O . GLY B 1 130 ? 9.547 -15.117 -9.945 1 97 130 GLY B O 1
ATOM 3378 N N . ILE B 1 131 ? 9.953 -12.961 -9.414 1 96.38 131 ILE B N 1
ATOM 3379 C CA . ILE B 1 131 ? 8.727 -12.492 -10.062 1 96.38 131 ILE B CA 1
ATOM 3380 C C . ILE B 1 131 ? 8.828 -12.719 -11.57 1 96.38 131 ILE B C 1
ATOM 3382 O O . ILE B 1 131 ? 7.859 -13.148 -12.195 1 96.38 131 ILE B O 1
ATOM 3386 N N . PHE B 1 132 ? 9.992 -12.484 -12.102 1 97.25 132 PHE B N 1
ATOM 3387 C CA . PHE B 1 132 ? 10.266 -12.602 -13.531 1 97.25 132 PHE B CA 1
ATOM 3388 C C . PHE B 1 132 ? 9.914 -13.992 -14.031 1 97.25 132 PHE B C 1
ATOM 3390 O O . PHE B 1 132 ? 9.094 -14.148 -14.938 1 97.25 132 PHE B O 1
ATOM 3397 N N . TYR B 1 133 ? 10.391 -15 -13.406 1 97.75 133 TYR B N 1
ATOM 3398 C CA . TYR B 1 133 ? 10.156 -16.375 -13.852 1 97.75 133 TYR B CA 1
ATOM 3399 C C . TYR B 1 133 ? 8.766 -16.844 -13.453 1 97.75 133 TYR B C 1
ATOM 3401 O O . TYR B 1 133 ? 8.086 -17.531 -14.227 1 97.75 133 TYR B O 1
ATOM 3409 N N . SER B 1 134 ? 8.305 -16.484 -12.289 1 97.5 134 SER B N 1
ATOM 3410 C CA . SER B 1 134 ? 6.984 -16.906 -11.828 1 97.5 134 SER B CA 1
ATOM 3411 C C . SER B 1 134 ? 5.879 -16.297 -12.68 1 97.5 134 SER B C 1
ATOM 3413 O O . SER B 1 134 ? 4.809 -16.875 -12.836 1 97.5 134 SER B O 1
ATOM 3415 N N . SER B 1 135 ? 6.152 -15.109 -13.25 1 96.81 135 SER B N 1
ATOM 3416 C CA . SER B 1 135 ? 5.145 -14.445 -14.07 1 96.81 135 SER B CA 1
ATOM 3417 C C . SER B 1 135 ? 4.84 -15.25 -15.328 1 96.81 135 SER B C 1
ATOM 3419 O O . SER B 1 135 ? 3.715 -15.219 -15.836 1 96.81 135 SER B O 1
ATOM 3421 N N . CYS B 1 136 ? 5.801 -15.969 -15.828 1 96.5 136 CYS B N 1
ATOM 3422 C CA . CYS B 1 136 ? 5.555 -16.891 -16.938 1 96.5 136 CYS B CA 1
ATOM 3423 C C . CYS B 1 136 ? 4.586 -17.984 -16.531 1 96.5 136 CYS B C 1
ATOM 3425 O O . CYS B 1 136 ? 3.68 -18.344 -17.297 1 96.5 136 CYS B O 1
ATOM 3427 N N . TYR B 1 137 ? 4.84 -18.5 -15.359 1 97.38 137 TYR B N 1
ATOM 3428 C CA . TYR B 1 137 ? 3.957 -19.531 -14.82 1 97.38 137 TYR B CA 1
ATOM 3429 C C . TYR B 1 137 ? 2.533 -19 -14.672 1 97.38 137 TYR B C 1
ATOM 3431 O O . TYR B 1 137 ? 1.573 -19.688 -15.031 1 97.38 137 TYR B O 1
ATOM 3439 N N . VAL B 1 138 ? 2.396 -17.781 -14.195 1 95.5 138 VAL B N 1
ATOM 3440 C CA . VAL B 1 138 ? 1.093 -17.156 -13.992 1 95.5 138 VAL B CA 1
ATOM 3441 C C . VAL B 1 138 ? 0.395 -16.969 -15.336 1 95.5 138 VAL B C 1
ATOM 3443 O O . VAL B 1 138 ? -0.816 -17.172 -15.453 1 95.5 138 VAL B O 1
ATOM 3446 N N . ALA B 1 139 ? 1.136 -16.594 -16.312 1 94.75 139 ALA B N 1
ATOM 3447 C CA . ALA B 1 139 ? 0.568 -16.422 -17.656 1 94.75 139 ALA B CA 1
ATOM 3448 C C . ALA B 1 139 ? 0.014 -17.734 -18.188 1 94.75 139 ALA B C 1
ATOM 3450 O O . ALA B 1 139 ? -1.108 -17.781 -18.688 1 94.75 139 ALA B O 1
ATOM 3451 N N . VAL B 1 140 ? 0.809 -18.734 -18.078 1 96.31 140 VAL B N 1
ATOM 3452 C CA . VAL B 1 140 ? 0.387 -20.047 -18.547 1 96.31 140 VAL B CA 1
ATOM 3453 C C . VAL B 1 140 ? -0.821 -20.516 -17.734 1 96.31 140 VAL B C 1
ATOM 3455 O O . VAL B 1 140 ? -1.773 -21.062 -18.297 1 96.31 140 VAL B O 1
ATOM 3458 N N . PHE B 1 141 ? -0.747 -20.312 -16.438 1 96.56 141 PHE B N 1
ATOM 3459 C CA . PHE B 1 141 ? -1.882 -20.609 -15.57 1 96.56 141 PHE B CA 1
ATOM 3460 C C . PHE B 1 141 ? -3.158 -19.984 -16.125 1 96.56 141 PHE B C 1
ATOM 3462 O O . PHE B 1 141 ? -4.18 -20.656 -16.25 1 96.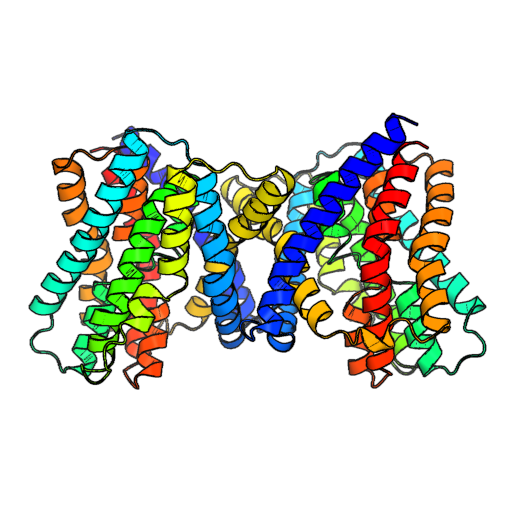56 141 PHE B O 1
ATOM 3469 N N . ASN B 1 142 ? -3.104 -18.734 -16.438 1 92.88 142 ASN B N 1
ATOM 3470 C CA . ASN B 1 142 ? -4.289 -18.016 -16.891 1 92.88 142 ASN B CA 1
ATOM 3471 C C . ASN B 1 142 ? -4.785 -18.531 -18.234 1 92.88 142 ASN B C 1
ATOM 3473 O O . ASN B 1 142 ? -5.988 -18.672 -18.438 1 92.88 142 ASN B O 1
ATOM 3477 N N . ILE B 1 143 ? -3.896 -18.797 -19.109 1 93.56 143 ILE B N 1
ATOM 3478 C CA . ILE B 1 143 ? -4.258 -19.359 -20.422 1 93.56 143 ILE B CA 1
ATOM 3479 C C . ILE B 1 143 ? -5.02 -20.656 -20.234 1 93.56 143 ILE B C 1
ATOM 3481 O O . ILE B 1 143 ? -6.094 -20.859 -20.812 1 93.56 143 ILE B O 1
ATOM 3485 N N . LEU B 1 144 ? -4.523 -21.484 -19.391 1 95.06 144 LEU B N 1
ATOM 3486 C CA . LEU B 1 144 ? -5.102 -22.812 -19.219 1 95.06 144 LEU B CA 1
ATOM 3487 C C . LEU B 1 144 ? -6.328 -22.766 -18.312 1 95.06 144 LEU B C 1
ATOM 3489 O O . LEU B 1 144 ? -7.254 -23.562 -18.484 1 95.06 144 LEU B O 1
ATOM 3493 N N . ALA B 1 145 ? -6.305 -21.875 -17.359 1 93.62 145 ALA B N 1
ATOM 3494 C CA . ALA B 1 145 ? -7.469 -21.734 -16.484 1 93.62 145 ALA B CA 1
ATOM 3495 C C . ALA B 1 145 ? -8.695 -21.297 -17.281 1 93.62 145 ALA B C 1
ATOM 3497 O O . ALA B 1 145 ? -9.797 -21.812 -17.062 1 93.62 145 ALA B O 1
ATOM 3498 N N . PHE B 1 146 ? -8.508 -20.469 -18.266 1 90.81 146 PHE B N 1
ATOM 3499 C CA . PHE B 1 146 ? -9.625 -19.906 -19.016 1 90.81 146 PHE B CA 1
ATOM 3500 C C . PHE B 1 146 ? -9.984 -20.812 -20.188 1 90.81 146 PHE B C 1
ATOM 3502 O O . PHE B 1 146 ? -10.922 -20.531 -20.938 1 90.81 146 PHE B O 1
ATOM 3509 N N . THR B 1 147 ? -9.289 -21.797 -20.406 1 92.12 147 THR B N 1
ATOM 3510 C CA . THR B 1 147 ? -9.625 -22.797 -21.406 1 92.12 147 THR B CA 1
ATOM 3511 C C . THR B 1 147 ? -9.984 -24.125 -20.75 1 92.12 147 THR B C 1
ATOM 3513 O O . THR B 1 147 ? -11.141 -24.344 -20.359 1 92.12 147 THR B O 1
ATOM 3516 N N . TYR B 1 148 ? -9.016 -24.766 -20.281 1 93.31 148 TYR B N 1
ATOM 3517 C CA . TYR B 1 148 ? -9.219 -26.062 -19.656 1 93.31 148 TYR B CA 1
ATOM 3518 C C . TYR B 1 148 ? -9.945 -25.922 -18.328 1 93.31 148 TYR B C 1
ATOM 3520 O O . TYR B 1 148 ? -10.898 -26.656 -18.047 1 93.31 148 TYR B O 1
ATOM 3528 N N . GLY B 1 149 ? -9.531 -24.984 -17.547 1 94.56 149 GLY B N 1
ATOM 3529 C CA . GLY B 1 149 ? -10.055 -24.828 -16.203 1 94.56 149 GLY B CA 1
ATOM 3530 C C . GLY B 1 149 ? -11.547 -24.531 -16.188 1 94.56 149 GLY B C 1
ATOM 3531 O O . GLY B 1 149 ? -12.305 -25.234 -15.508 1 94.56 149 GLY B O 1
ATOM 3532 N N . ILE B 1 150 ? -11.914 -23.578 -16.891 1 92.31 150 ILE B N 1
ATOM 3533 C CA . ILE B 1 150 ? -13.312 -23.172 -16.938 1 92.31 150 ILE B CA 1
ATOM 3534 C C . ILE B 1 150 ? -14.148 -24.297 -17.547 1 92.31 150 ILE B C 1
ATOM 3536 O O . ILE B 1 150 ? -15.258 -24.578 -17.094 1 92.31 150 ILE B O 1
ATOM 3540 N N . ARG B 1 151 ? -13.656 -24.922 -18.594 1 93.12 151 ARG B N 1
ATOM 3541 C CA . ARG B 1 151 ? -14.367 -26.062 -19.188 1 93.12 151 ARG B CA 1
ATOM 3542 C C . ARG B 1 151 ? -14.617 -27.156 -18.156 1 93.12 151 ARG B C 1
ATOM 3544 O O . ARG B 1 151 ? -15.734 -27.656 -18.047 1 93.12 151 ARG B O 1
ATOM 3551 N N . GLU B 1 152 ? -13.664 -27.422 -17.359 1 94.38 152 GLU B N 1
ATOM 3552 C CA . GLU B 1 152 ? -13.781 -28.516 -16.391 1 94.38 152 GLU B CA 1
ATOM 3553 C C . GLU B 1 152 ? -14.703 -28.141 -15.234 1 94.38 152 GLU B C 1
ATOM 3555 O O . GLU B 1 152 ? -15.617 -28.891 -14.891 1 94.38 152 GLU B O 1
ATOM 3560 N N . ILE B 1 153 ? -14.531 -26.984 -14.695 1 95.25 153 ILE B N 1
ATOM 3561 C CA . ILE B 1 153 ? -15.227 -26.625 -13.461 1 95.25 153 ILE B CA 1
ATOM 3562 C C . ILE B 1 153 ? -16.703 -26.359 -13.75 1 95.25 153 ILE B C 1
ATOM 3564 O O . ILE B 1 153 ? -17.547 -26.438 -12.859 1 95.25 153 ILE B O 1
ATOM 3568 N N . SER B 1 154 ? -17.031 -26.094 -15.008 1 94.88 154 SER B N 1
ATOM 3569 C CA . SER B 1 154 ? -18.422 -25.859 -15.406 1 94.88 154 SER B CA 1
ATOM 3570 C C . SER B 1 154 ? -19.125 -27.156 -15.773 1 94.88 154 SER B C 1
ATOM 3572 O O . SER B 1 154 ? -20.266 -27.141 -16.25 1 94.88 154 SER B O 1
ATOM 3574 N N . GLY B 1 155 ? -18.422 -28.266 -15.633 1 93.56 155 GLY B N 1
ATOM 3575 C CA . GLY B 1 155 ? -18.984 -29.531 -16.078 1 93.56 155 GLY B CA 1
ATOM 3576 C C . GLY B 1 155 ? -18.984 -29.688 -17.594 1 93.56 155 GLY B C 1
ATOM 3577 O O . GLY B 1 155 ? -19.891 -30.297 -18.172 1 93.56 155 GLY B O 1
ATOM 3578 N N . ARG B 1 156 ? -18.047 -28.969 -18.188 1 90.56 156 ARG B N 1
ATOM 3579 C CA . ARG B 1 156 ? -17.797 -29 -19.641 1 90.56 156 ARG B CA 1
ATOM 3580 C C . ARG B 1 156 ? -18.938 -28.312 -20.391 1 90.56 156 ARG B C 1
ATOM 3582 O O . ARG B 1 156 ? -19.172 -28.594 -21.562 1 90.56 156 ARG B O 1
ATOM 3589 N N . LYS B 1 157 ? -19.594 -27.406 -19.641 1 91.06 157 LYS B N 1
ATOM 3590 C CA . LYS B 1 157 ? -20.703 -26.688 -20.25 1 91.06 157 LYS B CA 1
ATOM 3591 C C . LYS B 1 157 ? -20.25 -25.328 -20.797 1 91.06 157 LYS B C 1
ATOM 3593 O O . LYS B 1 157 ? -20.797 -24.828 -21.781 1 91.06 157 LYS B O 1
ATOM 3598 N N . ALA B 1 158 ? -19.297 -24.797 -20.125 1 88.5 158 ALA B N 1
ATOM 3599 C CA . ALA B 1 158 ? -18.875 -23.453 -20.5 1 88.5 158 ALA B CA 1
ATOM 3600 C C . ALA B 1 158 ? -18.047 -23.484 -21.797 1 88.5 158 ALA B C 1
ATOM 3602 O O . ALA B 1 158 ? -17.266 -24.406 -22.016 1 88.5 158 ALA B O 1
ATOM 3603 N N . LYS B 1 159 ? -18.281 -22.453 -22.625 1 86.06 159 LYS B N 1
ATOM 3604 C CA . LYS B 1 159 ? -17.516 -22.312 -23.859 1 86.06 159 LYS B CA 1
ATOM 3605 C C . LYS B 1 159 ? -16.172 -21.656 -23.594 1 86.06 159 LYS B C 1
ATOM 3607 O O . LYS B 1 159 ? -16.047 -20.812 -22.703 1 86.06 159 LYS B O 1
ATOM 3612 N N . ILE B 1 160 ? -15.211 -22.203 -24.297 1 82.19 160 ILE B N 1
ATOM 3613 C CA . ILE B 1 160 ? -13.883 -21.609 -24.219 1 82.19 160 ILE B CA 1
ATOM 3614 C C . ILE B 1 160 ? -13.867 -20.281 -24.969 1 82.19 160 ILE B C 1
ATOM 3616 O O . ILE B 1 160 ? -14.312 -20.203 -26.125 1 82.19 160 ILE B O 1
ATOM 3620 N N . SER B 1 161 ? -13.586 -19.219 -24.266 1 77.88 161 SER B N 1
ATOM 3621 C CA . SER B 1 161 ? -13.469 -17.922 -24.922 1 77.88 161 SER B CA 1
ATOM 3622 C C . SER B 1 161 ? -12.008 -17.594 -25.234 1 77.88 161 SER B C 1
ATOM 3624 O O . SER B 1 161 ? -11.203 -17.391 -24.312 1 77.88 161 SER B O 1
ATOM 3626 N N . ILE B 1 162 ? -11.602 -17.609 -26.469 1 77.38 162 ILE B N 1
ATOM 3627 C CA . ILE B 1 162 ? -10.25 -17.297 -26.922 1 77.38 162 ILE B CA 1
ATOM 3628 C C . ILE B 1 162 ? -9.867 -15.883 -26.469 1 77.38 162 ILE B C 1
ATOM 3630 O O . ILE B 1 162 ? -8.711 -15.625 -26.141 1 77.38 162 ILE B O 1
ATOM 3634 N N . LYS B 1 163 ? -10.852 -15.047 -26.438 1 78.12 163 LYS B N 1
ATOM 3635 C CA . LYS B 1 163 ? -10.617 -13.672 -26 1 78.12 163 LYS B CA 1
ATOM 3636 C C . LYS B 1 163 ? -10.125 -13.633 -24.562 1 78.12 163 LYS B C 1
ATOM 3638 O O . LYS B 1 163 ? -9.195 -12.891 -24.234 1 78.12 163 LYS B O 1
ATOM 3643 N N . HIS B 1 164 ? -10.586 -14.523 -23.812 1 78.62 164 HIS B N 1
ATOM 3644 C CA . HIS B 1 164 ? -10.242 -14.508 -22.391 1 78.62 164 HIS B CA 1
ATOM 3645 C C . HIS B 1 164 ? -8.906 -15.195 -22.141 1 78.62 164 HIS B C 1
ATOM 3647 O O . HIS B 1 164 ? -8.305 -15.023 -21.078 1 78.62 164 HIS B O 1
ATOM 3653 N N . VAL B 1 165 ? -8.484 -15.914 -23.172 1 76.12 165 VAL B N 1
ATOM 3654 C CA . VAL B 1 165 ? -7.199 -16.609 -23.078 1 76.12 165 VAL B CA 1
ATOM 3655 C C . VAL B 1 165 ? -6.062 -15.586 -23.141 1 76.12 165 VAL B C 1
ATOM 3657 O O . VAL B 1 165 ? -5.148 -15.617 -22.312 1 76.12 165 VAL B O 1
ATOM 3660 N N . PHE B 1 166 ? -6.188 -14.641 -24.016 1 81.06 166 PHE B N 1
ATOM 3661 C CA . PHE B 1 166 ? -5.074 -13.727 -24.234 1 81.06 166 PHE B CA 1
ATOM 3662 C C . PHE B 1 166 ? -5.363 -12.359 -23.609 1 81.06 166 PHE B C 1
ATOM 3664 O O . PHE B 1 166 ? -4.441 -11.578 -23.375 1 81.06 166 PHE B O 1
ATOM 3671 N N . LEU B 1 167 ? -6.527 -12.164 -23.25 1 82.75 167 LEU B N 1
ATOM 3672 C CA . LEU B 1 167 ? -6.883 -10.812 -22.828 1 82.75 167 LEU B CA 1
ATOM 3673 C C . LEU B 1 167 ? -7.07 -10.75 -21.328 1 82.75 167 LEU B C 1
ATOM 3675 O O . LEU B 1 167 ? -7.574 -9.75 -20.797 1 82.75 167 LEU B O 1
ATOM 3679 N N . ASN B 1 168 ? -6.621 -11.781 -20.688 1 83.94 168 ASN B N 1
ATOM 3680 C CA . ASN B 1 168 ? -6.641 -11.656 -19.234 1 83.94 168 ASN B CA 1
ATOM 3681 C C . ASN B 1 168 ? -5.449 -10.852 -18.719 1 83.94 168 ASN B C 1
ATOM 3683 O O . ASN B 1 168 ? -4.398 -10.82 -19.359 1 83.94 168 ASN B O 1
ATOM 3687 N N . PRO B 1 169 ? -5.633 -10.164 -17.609 1 83.31 169 PRO B N 1
ATOM 3688 C CA . PRO B 1 169 ? -4.602 -9.242 -17.125 1 83.31 169 PRO B CA 1
ATOM 3689 C C . PRO B 1 169 ? -3.244 -9.906 -16.953 1 83.31 169 PRO B C 1
ATOM 3691 O O . PRO B 1 169 ? -2.211 -9.312 -17.25 1 83.31 169 PRO B O 1
ATOM 3694 N N . GLY B 1 170 ? -3.229 -11.156 -16.453 1 83.38 170 GLY B N 1
ATOM 3695 C CA . GLY B 1 170 ? -1.968 -11.859 -16.297 1 83.38 170 GLY B CA 1
ATOM 3696 C C . GLY B 1 170 ? -1.243 -12.086 -17.609 1 83.38 170 GLY B C 1
ATOM 3697 O O . GLY B 1 170 ? -0.052 -11.789 -17.719 1 83.38 170 GLY B O 1
ATOM 3698 N N . SER B 1 171 ? -1.911 -12.516 -18.594 1 89.31 171 SER B N 1
ATOM 3699 C CA . SER B 1 171 ? -1.336 -12.789 -19.906 1 89.31 171 SER B CA 1
ATOM 3700 C C . SER B 1 171 ? -0.938 -11.5 -20.609 1 89.31 171 SER B C 1
ATOM 3702 O O . SER B 1 171 ? 0.149 -11.414 -21.188 1 89.31 171 SER B O 1
ATOM 3704 N N . ILE B 1 172 ? -1.743 -10.539 -20.469 1 91.69 172 ILE B N 1
ATOM 3705 C CA . ILE B 1 172 ? -1.467 -9.273 -21.156 1 91.69 172 ILE B CA 1
ATOM 3706 C C . ILE B 1 172 ? -0.236 -8.617 -20.531 1 91.69 172 ILE B C 1
ATOM 3708 O O . ILE B 1 172 ? 0.544 -7.965 -21.234 1 91.69 172 ILE B O 1
ATOM 3712 N N . SER B 1 173 ? -0.12 -8.727 -19.234 1 93.62 173 SER B N 1
ATOM 3713 C CA . SER B 1 173 ? 1.022 -8.133 -18.547 1 93.62 173 SER B CA 1
ATOM 3714 C C . SER B 1 173 ? 2.338 -8.695 -19.078 1 93.62 173 SER B C 1
ATOM 3716 O O . SER B 1 173 ? 3.279 -7.941 -19.328 1 93.62 173 SER B O 1
ATOM 3718 N N . VAL B 1 174 ? 2.393 -10.023 -19.234 1 93.62 174 VAL B N 1
ATOM 3719 C CA . VAL B 1 174 ? 3.605 -10.672 -19.719 1 93.62 174 VAL B CA 1
ATOM 3720 C C . VAL B 1 174 ? 3.838 -10.312 -21.172 1 93.62 174 VAL B C 1
ATOM 3722 O O . VAL B 1 174 ? 4.977 -10.086 -21.594 1 93.62 174 VAL B O 1
ATOM 3725 N N . LEU B 1 175 ? 2.764 -10.234 -21.953 1 93.62 175 LEU B N 1
ATOM 3726 C CA . LEU B 1 175 ? 2.867 -9.898 -23.375 1 93.62 175 LEU B CA 1
ATOM 3727 C C . LEU B 1 175 ? 3.436 -8.492 -23.547 1 93.62 175 LEU B C 1
ATOM 3729 O O . LEU B 1 175 ? 4.188 -8.242 -24.5 1 93.62 175 LEU B O 1
ATOM 3733 N N . ILE B 1 176 ? 3.115 -7.656 -22.625 1 95.38 176 ILE B N 1
ATOM 3734 C CA . ILE B 1 176 ? 3.631 -6.293 -22.688 1 95.38 176 ILE B CA 1
ATOM 3735 C C . ILE B 1 176 ? 5.055 -6.254 -22.141 1 95.38 176 ILE B C 1
ATOM 3737 O O . ILE B 1 176 ? 5.91 -5.543 -22.656 1 95.38 176 ILE B O 1
ATOM 3741 N N . ALA B 1 177 ? 5.312 -6.969 -21.156 1 97.25 177 ALA B N 1
ATOM 3742 C CA . ALA B 1 177 ? 6.582 -6.926 -20.438 1 97.25 177 ALA B CA 1
ATOM 3743 C C . ALA B 1 177 ? 7.707 -7.527 -21.281 1 97.25 177 ALA B C 1
ATOM 3745 O O . ALA B 1 177 ? 8.852 -7.074 -21.203 1 97.25 177 ALA B O 1
ATOM 3746 N N . ILE B 1 178 ? 7.414 -8.562 -22.094 1 97.25 178 ILE B N 1
ATOM 3747 C CA . ILE B 1 178 ? 8.43 -9.289 -22.844 1 97.25 178 ILE B CA 1
ATOM 3748 C C . ILE B 1 178 ? 9.109 -8.344 -23.828 1 97.25 178 ILE B C 1
ATOM 3750 O O . ILE B 1 178 ? 10.336 -8.227 -23.844 1 97.25 178 ILE B O 1
ATOM 3754 N N . PRO B 1 179 ? 8.359 -7.602 -24.656 1 97.44 179 PRO B N 1
ATOM 3755 C CA . PRO B 1 179 ? 9.031 -6.66 -25.547 1 97.44 179 PRO B CA 1
ATOM 3756 C C . PRO B 1 179 ? 9.828 -5.598 -24.797 1 97.44 179 PRO B C 1
ATOM 3758 O O . PRO B 1 179 ? 10.898 -5.184 -25.266 1 97.44 179 PRO B O 1
ATOM 3761 N N . LEU B 1 180 ? 9.367 -5.105 -23.703 1 97.12 180 LEU B N 1
ATOM 3762 C CA . LEU B 1 180 ? 10.094 -4.113 -22.922 1 97.12 180 LEU B CA 1
ATOM 3763 C C . LEU B 1 180 ? 11.422 -4.672 -22.438 1 97.12 180 LEU B C 1
ATOM 3765 O O . LEU B 1 180 ? 12.43 -3.963 -22.422 1 97.12 180 LEU B O 1
ATOM 3769 N N . PHE B 1 181 ? 11.391 -5.941 -22.016 1 97.5 181 PHE B N 1
ATOM 3770 C CA . PHE B 1 181 ? 12.586 -6.633 -21.562 1 97.5 181 PHE B CA 1
ATOM 3771 C C . PHE B 1 181 ? 13.547 -6.867 -22.719 1 97.5 181 PHE B C 1
ATOM 3773 O O . PHE B 1 181 ? 14.742 -6.555 -22.625 1 97.5 181 PHE B O 1
ATOM 3780 N N . LEU B 1 182 ? 13.023 -7.332 -23.875 1 97.31 182 LEU B N 1
ATOM 3781 C CA . LEU B 1 182 ? 13.852 -7.691 -25.031 1 97.31 182 LEU B CA 1
ATOM 3782 C C . LEU B 1 182 ? 14.484 -6.453 -25.641 1 97.31 182 LEU B C 1
ATOM 3784 O O . LEU B 1 182 ? 15.625 -6.504 -26.109 1 97.31 182 LEU B O 1
ATOM 3788 N N . LEU B 1 183 ? 13.789 -5.363 -25.562 1 97.06 183 LEU B N 1
ATOM 3789 C CA . LEU B 1 183 ? 14.281 -4.129 -26.156 1 97.06 183 LEU B CA 1
ATOM 3790 C C . LEU B 1 183 ? 15.031 -3.285 -25.125 1 97.06 183 LEU B C 1
ATOM 3792 O O . LEU B 1 183 ? 15.602 -2.242 -25.469 1 97.06 183 LEU B O 1
ATOM 3796 N N . GLN B 1 184 ? 15.031 -3.768 -23.922 1 96 184 GLN B N 1
ATOM 3797 C CA . GLN B 1 184 ? 15.711 -3.092 -22.828 1 96 184 GLN B CA 1
ATOM 3798 C C . GLN B 1 184 ? 15.289 -1.628 -22.734 1 96 184 GLN B C 1
ATOM 3800 O O . GLN B 1 184 ? 16.141 -0.734 -22.703 1 96 184 GLN B O 1
ATOM 3805 N N . VAL B 1 185 ? 14.055 -1.48 -22.766 1 95.5 185 VAL B N 1
ATOM 3806 C CA . VAL B 1 185 ? 13.5 -0.136 -22.656 1 95.5 185 VAL B CA 1
ATOM 3807 C C . VAL B 1 185 ? 13.82 0.444 -21.281 1 95.5 185 VAL B C 1
ATOM 3809 O O . VAL B 1 185 ? 13.68 -0.241 -20.266 1 95.5 185 VAL B O 1
ATOM 3812 N N . ARG B 1 186 ? 14.312 1.701 -21.219 1 93.12 186 ARG B N 1
ATOM 3813 C CA . ARG B 1 186 ? 14.609 2.385 -19.969 1 93.12 186 ARG B CA 1
ATOM 3814 C C . ARG B 1 186 ? 13.625 3.527 -19.719 1 93.12 186 ARG B C 1
ATOM 3816 O O . ARG B 1 186 ? 13.617 4.516 -20.469 1 93.12 186 ARG B O 1
ATOM 3823 N N . LEU B 1 187 ? 12.852 3.359 -18.734 1 95.69 187 LEU B N 1
ATOM 3824 C CA . LEU B 1 187 ? 11.914 4.414 -18.359 1 95.69 187 LEU B CA 1
ATOM 3825 C C . LEU B 1 187 ? 12.609 5.48 -17.516 1 95.69 187 LEU B C 1
ATOM 3827 O O . LEU B 1 187 ? 13.594 5.191 -16.844 1 95.69 187 LEU B O 1
ATOM 3831 N N . PRO B 1 188 ? 12.047 6.684 -17.672 1 96.5 188 PRO B N 1
ATOM 3832 C CA . PRO B 1 188 ? 12.555 7.691 -16.734 1 96.5 188 PRO B CA 1
ATOM 3833 C C . PRO B 1 188 ? 12.414 7.258 -15.281 1 96.5 188 PRO B C 1
ATOM 3835 O O . PRO B 1 188 ? 11.484 6.527 -14.938 1 96.5 188 PRO B O 1
ATOM 3838 N N . GLU B 1 189 ? 13.352 7.77 -14.477 1 95.44 189 GLU B N 1
ATOM 3839 C CA . GLU B 1 189 ? 13.469 7.324 -13.094 1 95.44 189 GLU B CA 1
ATOM 3840 C C . GLU B 1 189 ? 12.156 7.496 -12.344 1 95.44 189 GLU B C 1
ATOM 3842 O O . GLU B 1 189 ? 11.758 6.629 -11.562 1 95.44 189 GLU B O 1
ATOM 3847 N N . PHE B 1 190 ? 11.469 8.594 -12.547 1 95.62 190 PHE B N 1
ATOM 3848 C CA . PHE B 1 190 ? 10.242 8.844 -11.797 1 95.62 190 PHE B CA 1
ATOM 3849 C C . PHE B 1 190 ? 9.172 7.828 -12.18 1 95.62 190 PHE B C 1
ATOM 3851 O O . PHE B 1 190 ? 8.352 7.438 -11.336 1 95.62 190 PHE B O 1
ATOM 3858 N N . LEU B 1 191 ? 9.094 7.375 -13.398 1 97.12 191 LEU B N 1
ATOM 3859 C CA . LEU B 1 191 ? 8.156 6.34 -13.82 1 97.12 191 LEU B CA 1
ATOM 3860 C C . LEU B 1 191 ? 8.555 4.98 -13.242 1 97.12 191 LEU B C 1
ATOM 3862 O O . LEU B 1 191 ? 7.691 4.195 -12.844 1 97.12 191 LEU B O 1
ATOM 3866 N N . MET B 1 192 ? 9.891 4.742 -13.266 1 96.62 192 MET B N 1
ATOM 3867 C CA . MET B 1 192 ? 10.383 3.49 -12.688 1 96.62 192 MET B CA 1
ATOM 3868 C C . MET B 1 192 ? 10.039 3.398 -11.203 1 96.62 192 MET B C 1
ATOM 3870 O O . MET B 1 192 ? 9.633 2.342 -10.727 1 96.62 192 MET B O 1
ATOM 3874 N N . ASP B 1 193 ? 10.195 4.469 -10.555 1 96.38 193 ASP B N 1
ATOM 3875 C CA . ASP B 1 193 ? 9.859 4.516 -9.133 1 96.38 193 ASP B CA 1
ATOM 3876 C C . ASP B 1 193 ? 8.367 4.293 -8.914 1 96.38 193 ASP B C 1
ATOM 3878 O O . ASP B 1 193 ? 7.969 3.602 -7.973 1 96.38 193 ASP B O 1
ATOM 3882 N N . THR B 1 194 ? 7.566 4.883 -9.75 1 97.56 194 THR B N 1
ATOM 3883 C CA . THR B 1 194 ? 6.121 4.711 -9.672 1 97.56 194 THR B CA 1
ATOM 3884 C C . THR B 1 194 ? 5.738 3.244 -9.844 1 97.56 194 THR B C 1
ATOM 3886 O O . THR B 1 194 ? 4.996 2.689 -9.031 1 97.56 194 THR B O 1
ATOM 3889 N N . VAL B 1 195 ? 6.293 2.65 -10.844 1 97.25 195 VAL B N 1
ATOM 3890 C CA . VAL B 1 195 ? 6.004 1.255 -11.156 1 97.25 195 VAL B CA 1
ATOM 3891 C C . VAL B 1 195 ? 6.484 0.356 -10.023 1 97.25 195 VAL B C 1
ATOM 3893 O O . VAL B 1 195 ? 5.785 -0.58 -9.625 1 97.25 195 VAL B O 1
ATOM 3896 N N . ALA B 1 196 ? 7.609 0.673 -9.5 1 96.56 196 ALA B N 1
ATOM 3897 C CA . ALA B 1 196 ? 8.18 -0.118 -8.414 1 96.56 196 ALA B CA 1
ATOM 3898 C C . ALA B 1 196 ? 7.324 -0.027 -7.156 1 96.56 196 ALA B C 1
ATOM 3900 O O . ALA B 1 196 ? 7.07 -1.037 -6.496 1 96.56 196 ALA B O 1
ATOM 3901 N N . ARG B 1 197 ? 6.828 1.129 -6.836 1 96.31 197 ARG B N 1
ATOM 3902 C CA . ARG B 1 197 ? 6.031 1.329 -5.629 1 96.31 197 ARG B CA 1
ATOM 3903 C C . ARG B 1 197 ? 4.672 0.649 -5.75 1 96.31 197 ARG B C 1
ATOM 3905 O O . ARG B 1 197 ? 4.219 -0.012 -4.812 1 96.31 197 ARG B O 1
ATOM 3912 N N . VAL B 1 198 ? 4.098 0.796 -6.852 1 97.62 198 VAL B N 1
ATOM 3913 C CA . VAL B 1 198 ? 2.805 0.155 -7.074 1 97.62 198 VAL B CA 1
ATOM 3914 C C . VAL B 1 198 ? 2.977 -1.362 -7.094 1 97.62 198 VAL B C 1
ATOM 3916 O O . VAL B 1 198 ? 2.215 -2.088 -6.449 1 97.62 198 VAL B O 1
ATOM 3919 N N . GLY B 1 199 ? 3.971 -1.795 -7.832 1 96.44 199 GLY B N 1
ATOM 3920 C CA . GLY B 1 199 ? 4.211 -3.225 -7.949 1 96.44 199 GLY B CA 1
ATOM 3921 C C . GLY B 1 199 ? 4.527 -3.885 -6.617 1 96.44 199 GLY B C 1
ATOM 3922 O O . GLY B 1 199 ? 4.156 -5.039 -6.391 1 96.44 199 GLY B O 1
ATOM 3923 N N . ALA B 1 200 ? 5.156 -3.17 -5.73 1 95.12 200 ALA B N 1
ATOM 3924 C CA . ALA B 1 200 ? 5.586 -3.713 -4.445 1 95.12 200 ALA B CA 1
ATOM 3925 C C . ALA B 1 200 ? 4.387 -4.012 -3.549 1 95.12 200 ALA B C 1
ATOM 3927 O O . ALA B 1 200 ? 4.5 -4.77 -2.584 1 95.12 200 ALA B O 1
ATOM 3928 N N . CYS B 1 201 ? 3.266 -3.521 -3.906 1 96.25 201 CYS B N 1
ATOM 3929 C CA . CYS B 1 201 ? 2.066 -3.729 -3.102 1 96.25 201 CYS B CA 1
ATOM 3930 C C . CYS B 1 201 ? 1.426 -5.074 -3.412 1 96.25 201 CYS B C 1
ATOM 3932 O O . CYS B 1 201 ? 0.598 -5.566 -2.645 1 96.25 201 CYS B O 1
ATOM 3934 N N . ASN B 1 202 ? 1.766 -5.582 -4.5 1 94.69 202 ASN B N 1
ATOM 3935 C CA . ASN B 1 202 ? 1.061 -6.773 -4.965 1 94.69 202 ASN B CA 1
ATOM 3936 C C . ASN B 1 202 ? 1.142 -7.906 -3.945 1 94.69 202 ASN B C 1
ATOM 3938 O O . ASN B 1 202 ? 0.115 -8.422 -3.5 1 94.69 202 ASN B O 1
ATOM 3942 N N . SER B 1 203 ? 2.291 -8.18 -3.473 1 94.38 203 SER B N 1
ATOM 3943 C CA . SER B 1 203 ? 2.514 -9.359 -2.643 1 94.38 203 SER B CA 1
ATOM 3944 C C . SER B 1 203 ? 1.831 -9.211 -1.286 1 94.38 203 SER B C 1
ATOM 3946 O O . SER B 1 203 ? 1.026 -10.062 -0.897 1 94.38 203 SER B O 1
ATOM 3948 N N . PRO B 1 204 ? 2.08 -8.156 -0.566 1 96.62 204 PRO B N 1
ATOM 3949 C CA . PRO B 1 204 ? 1.428 -8.047 0.741 1 96.62 204 PRO B CA 1
ATOM 3950 C C . PRO B 1 204 ? -0.091 -7.93 0.635 1 96.62 204 PRO B C 1
ATOM 3952 O O . PRO B 1 204 ? -0.818 -8.531 1.429 1 96.62 204 PRO B O 1
ATOM 3955 N N . MET B 1 205 ? -0.574 -7.215 -0.327 1 97.25 205 MET B N 1
ATOM 3956 C CA . MET B 1 205 ? -2.018 -7.051 -0.465 1 97.25 205 MET B CA 1
ATOM 3957 C C . MET B 1 205 ? -2.674 -8.359 -0.891 1 97.25 205 MET B C 1
ATOM 3959 O O . MET B 1 205 ? -3.785 -8.672 -0.459 1 97.25 205 MET B O 1
ATOM 3963 N N . ALA B 1 206 ? -2.018 -9.094 -1.771 1 94.56 206 ALA B N 1
ATOM 3964 C CA . ALA B 1 206 ? -2.51 -10.414 -2.156 1 94.56 206 ALA B CA 1
ATOM 3965 C C . ALA B 1 206 ? -2.637 -11.328 -0.942 1 94.56 206 ALA B C 1
ATOM 3967 O O . ALA B 1 206 ? -3.619 -12.062 -0.81 1 94.56 206 ALA B O 1
ATOM 3968 N N . MET B 1 207 ? -1.662 -11.234 -0.06 1 95.56 207 MET B N 1
ATOM 3969 C CA . MET B 1 207 ? -1.678 -12.086 1.123 1 95.56 207 MET B CA 1
ATOM 3970 C C . MET B 1 207 ? -2.781 -11.664 2.086 1 95.56 207 MET B C 1
ATOM 3972 O O . MET B 1 207 ? -3.398 -12.508 2.738 1 95.56 207 MET B O 1
ATOM 3976 N N . ILE B 1 208 ? -3.018 -10.398 2.166 1 97.31 208 ILE B N 1
ATOM 3977 C CA . ILE B 1 208 ? -4.113 -9.914 2.998 1 97.31 208 ILE B CA 1
ATOM 3978 C C . ILE B 1 208 ? -5.445 -10.414 2.439 1 97.31 208 ILE B C 1
ATOM 3980 O O . ILE B 1 208 ? -6.301 -10.891 3.188 1 97.31 208 ILE B O 1
ATOM 3984 N N . VAL B 1 209 ? -5.641 -10.336 1.14 1 94.94 209 VAL B N 1
ATOM 3985 C CA . VAL B 1 209 ? -6.836 -10.852 0.483 1 94.94 209 VAL B CA 1
ATOM 3986 C C . VAL B 1 209 ? -6.969 -12.344 0.761 1 94.94 209 VAL B C 1
ATOM 3988 O O . VAL B 1 209 ? -8.047 -12.82 1.119 1 94.94 209 VAL B O 1
ATOM 3991 N N . PHE B 1 210 ? -5.848 -13.016 0.588 1 92.62 210 PHE B N 1
ATOM 3992 C CA . PHE B 1 210 ? -5.828 -14.445 0.87 1 92.62 210 PHE B CA 1
ATOM 3993 C C . PHE B 1 210 ? -6.297 -14.727 2.293 1 92.62 210 PHE B C 1
ATOM 3995 O O . PHE B 1 210 ? -7.082 -15.648 2.523 1 92.62 210 PHE B O 1
ATOM 4002 N N . GLY B 1 211 ? -5.887 -13.953 3.223 1 94.06 211 GLY B N 1
ATOM 4003 C CA . GLY B 1 211 ? -6.293 -14.109 4.609 1 94.06 211 GLY B CA 1
ATOM 4004 C C . GLY B 1 211 ? -7.781 -13.93 4.82 1 94.06 211 GLY B C 1
ATOM 4005 O O . GLY B 1 211 ? -8.391 -14.641 5.625 1 94.06 211 GLY B O 1
ATOM 4006 N N . THR B 1 212 ? -8.344 -13 4.125 1 94.38 212 THR B N 1
ATOM 4007 C CA . THR B 1 212 ? -9.773 -12.766 4.238 1 94.38 212 THR B CA 1
ATOM 4008 C C . THR B 1 212 ? -10.562 -13.961 3.73 1 94.38 212 THR B C 1
ATOM 4010 O O . THR B 1 212 ? -11.578 -14.344 4.32 1 94.38 212 THR B O 1
ATOM 4013 N N . PHE B 1 213 ? -10.102 -14.547 2.613 1 89.75 213 PHE B N 1
ATOM 4014 C CA . PHE B 1 213 ? -10.758 -15.734 2.082 1 89.75 213 PHE B CA 1
ATOM 4015 C C . PHE B 1 213 ? -10.594 -16.906 3.039 1 89.75 213 PHE B C 1
ATOM 4017 O O . PHE B 1 213 ? -11.539 -17.672 3.268 1 89.75 213 PHE B O 1
ATOM 4024 N N . PHE B 1 214 ? -9.414 -16.984 3.564 1 90.44 214 PHE B N 1
ATOM 4025 C CA . PHE B 1 214 ? -9.102 -18.062 4.488 1 90.44 214 PHE B CA 1
ATOM 4026 C C . PHE B 1 214 ? -9.977 -17.984 5.73 1 90.44 214 PHE B C 1
ATOM 4028 O O . PHE B 1 214 ? -10.367 -19.016 6.289 1 90.44 214 PHE B O 1
ATOM 4035 N N . ALA B 1 215 ? -10.258 -16.828 6.152 1 92.88 215 ALA B N 1
ATOM 4036 C CA . ALA B 1 215 ? -11.078 -16.594 7.332 1 92.88 215 ALA B CA 1
ATOM 4037 C C . ALA B 1 215 ? -12.492 -17.156 7.133 1 92.88 215 ALA B C 1
ATOM 4039 O O . ALA B 1 215 ? -13.227 -17.375 8.102 1 92.88 215 ALA B O 1
ATOM 4040 N N . ASN B 1 216 ? -12.906 -17.344 5.969 1 88.88 216 ASN B N 1
ATOM 4041 C CA . ASN B 1 216 ? -14.266 -17.781 5.664 1 88.88 216 ASN B CA 1
ATOM 4042 C C . ASN B 1 216 ? -14.32 -19.266 5.34 1 88.88 216 ASN B C 1
ATOM 4044 O O . ASN B 1 216 ? -15.359 -19.781 4.922 1 88.88 216 ASN B O 1
ATOM 4048 N N . CYS B 1 217 ? -13.227 -19.922 5.469 1 85.75 217 CYS B N 1
ATOM 4049 C CA . CYS B 1 217 ? -13.188 -21.375 5.277 1 85.75 217 CYS B CA 1
ATOM 4050 C C . CYS B 1 217 ? -13.867 -22.094 6.434 1 85.75 217 CYS B C 1
ATOM 4052 O O . CYS B 1 217 ? -13.867 -21.609 7.566 1 85.75 217 CYS B O 1
ATOM 4054 N N . ASN B 1 218 ? -14.547 -23.188 6.105 1 85.94 218 ASN B N 1
ATOM 4055 C CA . ASN B 1 218 ? -15.078 -24.062 7.145 1 85.94 218 ASN B CA 1
ATOM 4056 C C . ASN B 1 218 ? -14.023 -25.047 7.645 1 85.94 218 ASN B C 1
ATOM 4058 O O . ASN B 1 218 ? -13.867 -26.141 7.09 1 85.94 218 ASN B O 1
ATOM 4062 N N . PHE B 1 219 ? -13.398 -24.781 8.703 1 83.38 219 PHE B N 1
ATOM 4063 C CA . PHE B 1 219 ? -12.25 -25.531 9.195 1 83.38 219 PHE B CA 1
ATOM 4064 C C . PHE B 1 219 ? -12.68 -26.891 9.734 1 83.38 219 PHE B C 1
ATOM 4066 O O . PHE B 1 219 ? -11.875 -27.812 9.789 1 83.38 219 PHE B O 1
ATOM 4073 N N . LYS B 1 220 ? -13.953 -27.031 10.125 1 81.56 220 LYS B N 1
ATOM 4074 C CA . LYS B 1 220 ? -14.453 -28.312 10.633 1 81.56 220 LYS B CA 1
ATOM 4075 C C . LYS B 1 220 ? -14.547 -29.344 9.516 1 81.56 220 LYS B C 1
ATOM 4077 O O . LYS B 1 220 ? -14.258 -30.531 9.727 1 81.56 220 LYS B O 1
ATOM 4082 N N . ASN B 1 221 ? -14.711 -28.891 8.344 1 82.25 221 ASN B N 1
ATOM 4083 C CA . ASN B 1 221 ? -14.984 -29.781 7.219 1 82.25 221 ASN B CA 1
ATOM 4084 C C . ASN B 1 221 ? -13.711 -30.094 6.426 1 82.25 221 ASN B C 1
ATOM 4086 O O . ASN B 1 221 ? -13.648 -31.094 5.715 1 82.25 221 ASN B O 1
ATOM 4090 N N . ILE B 1 222 ? -12.703 -29.328 6.574 1 80.5 222 ILE B N 1
ATOM 4091 C CA . ILE B 1 222 ? -11.555 -29.406 5.684 1 80.5 222 ILE B CA 1
ATOM 4092 C C . ILE B 1 222 ? -10.781 -30.688 5.938 1 80.5 222 ILE B C 1
ATOM 4094 O O . ILE B 1 222 ? -10.086 -31.188 5.051 1 80.5 222 ILE B O 1
ATOM 4098 N N . PHE B 1 223 ? -10.953 -31.422 7.012 1 82.62 223 PHE B N 1
ATOM 4099 C CA . PHE B 1 223 ? -10.172 -32.625 7.293 1 82.62 223 PHE B CA 1
ATOM 4100 C C . PHE B 1 223 ? -11.062 -33.875 7.301 1 82.62 223 PHE B C 1
ATOM 4102 O O . PHE B 1 223 ? -10.617 -34.938 7.66 1 82.62 223 PHE B O 1
ATOM 4109 N N . ALA B 1 224 ? -12.242 -33.688 6.82 1 78 224 ALA B N 1
ATOM 4110 C CA . ALA B 1 224 ? -13.203 -34.781 6.945 1 78 224 ALA B CA 1
ATOM 4111 C C . ALA B 1 224 ? -13.258 -35.625 5.664 1 78 224 ALA B C 1
ATOM 4113 O O . ALA B 1 224 ? -13.586 -36.812 5.695 1 78 224 ALA B O 1
ATOM 4114 N N . LYS B 1 225 ? -13 -35.062 4.555 1 77.94 225 LYS B N 1
ATOM 4115 C CA . LYS B 1 225 ? -13.219 -35.719 3.273 1 77.94 225 LYS B CA 1
ATOM 4116 C C . LYS B 1 225 ? -11.93 -36.344 2.736 1 77.94 225 LYS B C 1
ATOM 4118 O O . LYS B 1 225 ? -10.93 -35.625 2.572 1 77.94 225 LYS B O 1
ATOM 4123 N N . LYS B 1 226 ? -11.969 -37.594 2.389 1 80.12 226 LYS B N 1
ATOM 4124 C CA . LYS B 1 226 ? -10.805 -38.344 1.915 1 80.12 226 LYS B CA 1
ATOM 4125 C C . LYS B 1 226 ? -10.32 -37.781 0.571 1 80.12 226 LYS B C 1
ATOM 4127 O O . LYS B 1 226 ? -9.117 -37.75 0.318 1 80.12 226 LYS B O 1
ATOM 4132 N N . GLU B 1 227 ? -11.281 -37.469 -0.344 1 80.06 227 GLU B N 1
ATOM 4133 C CA . GLU B 1 227 ? -10.914 -37 -1.668 1 80.06 227 GLU B CA 1
ATOM 4134 C C . GLU B 1 227 ? -10.141 -35.688 -1.575 1 80.06 227 GLU B C 1
ATOM 4136 O O . GLU B 1 227 ? -9.312 -35.375 -2.438 1 80.06 227 GLU B O 1
ATOM 4141 N N . VAL B 1 228 ? -10.398 -34.969 -0.596 1 89.06 228 VAL B N 1
ATOM 4142 C CA . VAL B 1 228 ? -9.703 -33.719 -0.391 1 89.06 228 VAL B CA 1
ATOM 4143 C C . VAL B 1 228 ? -8.227 -33.969 -0.091 1 89.06 228 VAL B C 1
ATOM 4145 O O . VAL B 1 228 ? -7.352 -33.219 -0.542 1 89.06 228 VAL B O 1
ATOM 4148 N N . TYR B 1 229 ? -7.965 -35.156 0.488 1 93.25 229 TYR B N 1
ATOM 4149 C CA . TYR B 1 229 ? -6.586 -35.531 0.811 1 93.25 229 TYR B CA 1
ATOM 4150 C C . TYR B 1 229 ? -5.824 -35.938 -0.44 1 93.25 229 TYR B C 1
ATOM 4152 O O . TYR B 1 229 ? -4.621 -35.688 -0.552 1 93.25 229 TYR B O 1
ATOM 4160 N N . LEU B 1 230 ? -6.527 -36.562 -1.316 1 94.06 230 LEU B N 1
ATOM 4161 C CA . LEU B 1 230 ? -5.883 -36.969 -2.561 1 94.06 230 LEU B CA 1
ATOM 4162 C C . LEU B 1 230 ? -5.43 -35.75 -3.363 1 94.06 230 LEU B C 1
ATOM 4164 O O . LEU B 1 230 ? -4.309 -35.719 -3.875 1 94.06 230 LEU B O 1
ATOM 4168 N N . VAL B 1 231 ? -6.312 -34.781 -3.479 1 95.81 231 VAL B N 1
ATOM 4169 C CA . VAL B 1 231 ? -5.969 -33.562 -4.195 1 95.81 231 VAL B CA 1
ATOM 4170 C C . VAL B 1 231 ? -4.793 -32.875 -3.508 1 95.81 231 VAL B C 1
ATOM 4172 O O . VAL B 1 231 ? -3.854 -32.438 -4.172 1 95.81 231 VAL B O 1
ATOM 4175 N N . SER B 1 232 ? -4.863 -32.844 -2.221 1 96.94 232 SER B N 1
ATOM 4176 C CA . SER B 1 232 ? -3.781 -32.219 -1.463 1 96.94 232 SER B CA 1
ATOM 4177 C C . SER B 1 232 ? -2.459 -32.938 -1.703 1 96.94 232 SER B C 1
ATOM 4179 O O . SER B 1 232 ? -1.421 -32.312 -1.885 1 96.94 232 SER B O 1
ATOM 4181 N N . LEU B 1 233 ? -2.498 -34.25 -1.66 1 97.19 233 LEU B N 1
ATOM 4182 C CA . LEU B 1 233 ? -1.299 -35.031 -1.866 1 97.19 233 LEU B CA 1
ATOM 4183 C C . LEU B 1 233 ? -0.71 -34.781 -3.252 1 97.19 233 LEU B C 1
ATOM 4185 O O . LEU B 1 233 ? 0.498 -34.594 -3.391 1 97.19 233 LEU B O 1
ATOM 4189 N N . VAL B 1 234 ? -1.513 -34.812 -4.254 1 97.44 234 VAL B N 1
ATOM 4190 C CA . VAL B 1 234 ? -1.045 -34.656 -5.629 1 97.44 234 VAL B CA 1
ATOM 4191 C C . VAL B 1 234 ? -0.562 -33.25 -5.855 1 97.44 234 VAL B C 1
ATOM 4193 O O . VAL B 1 234 ? 0.523 -33.031 -6.402 1 97.44 234 VAL B O 1
ATOM 4196 N N . ARG B 1 235 ? -1.303 -32.281 -5.398 1 97.69 235 ARG B N 1
ATOM 4197 C CA . ARG B 1 235 ? -1.027 -30.859 -5.613 1 97.69 235 ARG B CA 1
ATOM 4198 C C . ARG B 1 235 ? 0.213 -30.422 -4.84 1 97.69 235 ARG B C 1
ATOM 4200 O O . ARG B 1 235 ? 1.032 -29.656 -5.355 1 97.69 235 ARG B O 1
ATOM 4207 N N . LEU B 1 236 ? 0.383 -30.922 -3.633 1 98.25 236 LEU B N 1
ATOM 4208 C CA . LEU B 1 236 ? 1.4 -30.375 -2.748 1 98.25 236 LEU B CA 1
ATOM 4209 C C . LEU B 1 236 ? 2.658 -31.234 -2.76 1 98.25 236 LEU B C 1
ATOM 4211 O O . LEU B 1 236 ? 3.73 -30.781 -2.348 1 98.25 236 LEU B O 1
ATOM 4215 N N . ILE B 1 237 ? 2.561 -32.469 -3.205 1 98.12 237 ILE B N 1
ATOM 4216 C CA . ILE B 1 237 ? 3.715 -33.344 -3.104 1 98.12 237 ILE B CA 1
ATOM 4217 C C . ILE B 1 237 ? 4.023 -33.969 -4.469 1 98.12 237 ILE B C 1
ATOM 4219 O O . ILE B 1 237 ? 5.109 -33.75 -5.016 1 98.12 237 ILE B O 1
ATOM 4223 N N . VAL B 1 238 ? 3.082 -34.625 -5.074 1 98.44 238 VAL B N 1
ATOM 4224 C CA . VAL B 1 238 ? 3.344 -35.406 -6.266 1 98.44 238 VAL B CA 1
ATOM 4225 C C . VAL B 1 238 ? 3.771 -34.5 -7.414 1 98.44 238 VAL B C 1
ATOM 4227 O O . VAL B 1 238 ? 4.805 -34.719 -8.047 1 98.44 238 VAL B O 1
ATOM 4230 N N . ILE B 1 239 ? 3 -33.469 -7.664 1 98.31 239 ILE B N 1
ATOM 4231 C CA . ILE B 1 239 ? 3.293 -32.594 -8.789 1 98.31 239 ILE B CA 1
ATOM 4232 C C . ILE B 1 239 ? 4.621 -31.875 -8.555 1 98.31 239 ILE B C 1
ATOM 4234 O O . ILE B 1 239 ? 5.531 -31.953 -9.383 1 98.31 239 ILE B O 1
ATOM 4238 N N . PRO B 1 240 ? 4.809 -31.266 -7.445 1 98.25 240 PRO B N 1
ATOM 4239 C CA . PRO B 1 240 ? 6.07 -30.547 -7.254 1 98.25 240 PRO B CA 1
ATOM 4240 C C . PRO B 1 240 ? 7.281 -31.469 -7.223 1 98.25 240 PRO B C 1
ATOM 4242 O O . PRO B 1 240 ? 8.344 -31.125 -7.742 1 98.25 240 PRO B O 1
ATOM 4245 N N . VAL B 1 241 ? 7.168 -32.625 -6.645 1 97.69 241 VAL B N 1
ATOM 4246 C CA . VAL B 1 241 ? 8.297 -33.562 -6.578 1 97.69 241 VAL B CA 1
ATOM 4247 C C . VAL B 1 241 ? 8.617 -34.062 -7.977 1 97.69 241 VAL B C 1
ATOM 4249 O O . VAL B 1 241 ? 9.781 -34.188 -8.359 1 97.69 241 VAL B O 1
ATOM 4252 N N . THR B 1 242 ? 7.59 -34.438 -8.734 1 98.19 242 THR B N 1
ATOM 4253 C CA . THR B 1 242 ? 7.809 -34.875 -10.117 1 98.19 242 THR B CA 1
ATOM 4254 C C . THR B 1 242 ? 8.484 -33.781 -10.93 1 98.19 242 THR B C 1
ATOM 4256 O O . THR B 1 242 ? 9.438 -34.062 -11.664 1 98.19 242 THR B O 1
ATOM 4259 N N . MET B 1 243 ? 8.016 -32.594 -10.766 1 97.75 243 MET B N 1
ATOM 4260 C CA . MET B 1 243 ? 8.586 -31.484 -11.523 1 97.75 243 MET B CA 1
ATOM 4261 C C . MET B 1 243 ? 10.016 -31.203 -11.078 1 97.75 243 MET B C 1
ATOM 4263 O O . MET B 1 243 ? 10.852 -30.797 -11.891 1 97.75 243 MET B O 1
ATOM 4267 N N . LEU B 1 244 ? 10.273 -31.375 -9.82 1 96.62 244 LEU B N 1
ATOM 4268 C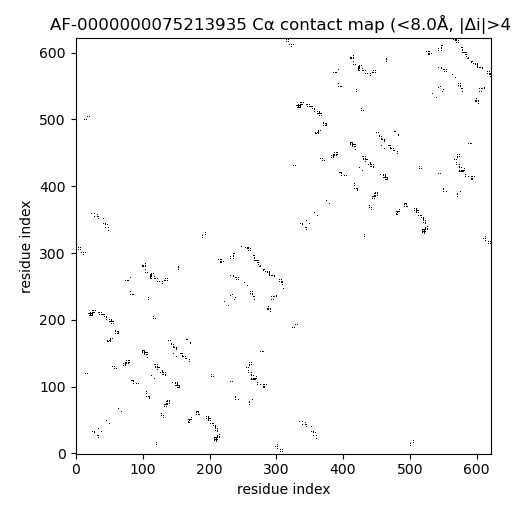 CA . LEU B 1 244 ? 11.641 -31.203 -9.344 1 96.62 244 LEU B CA 1
ATOM 4269 C C . LEU B 1 244 ? 12.602 -32.125 -10.102 1 96.62 244 LEU B C 1
ATOM 4271 O O . LEU B 1 244 ? 13.719 -31.703 -10.43 1 96.62 244 LEU B O 1
ATOM 4275 N N . PHE B 1 245 ? 12.18 -33.281 -10.297 1 96.06 245 PHE B N 1
ATOM 4276 C CA . PHE B 1 245 ? 12.992 -34.219 -11.078 1 96.06 245 PHE B CA 1
ATOM 4277 C C . PHE B 1 245 ? 13.172 -33.719 -12.5 1 96.06 245 PHE B C 1
ATOM 4279 O O . PHE B 1 245 ? 14.273 -33.781 -13.055 1 96.06 245 PHE B O 1
ATOM 4286 N N . VAL B 1 246 ? 12.125 -33.219 -13.094 1 96.94 246 VAL B N 1
ATOM 4287 C CA . VAL B 1 246 ? 12.188 -32.656 -14.445 1 96.94 246 VAL B CA 1
ATOM 4288 C C . VAL B 1 246 ? 13.117 -31.453 -14.469 1 96.94 246 VAL B C 1
ATOM 4290 O O . VAL B 1 246 ? 13.938 -31.312 -15.383 1 96.94 246 VAL B O 1
ATOM 4293 N N . PHE B 1 247 ? 12.945 -30.578 -13.461 1 96.25 247 PHE B N 1
ATOM 4294 C CA . PHE B 1 247 ? 13.789 -29.391 -13.375 1 96.25 247 PHE B CA 1
ATOM 4295 C C . PHE B 1 247 ? 15.266 -29.781 -13.312 1 96.25 247 PHE B C 1
ATOM 4297 O O . PHE B 1 247 ? 16.109 -29.156 -13.969 1 96.25 247 PHE B O 1
ATOM 4304 N N . LYS B 1 248 ? 15.586 -30.797 -12.578 1 92.69 248 LYS B N 1
ATOM 4305 C CA . LYS B 1 248 ? 16.953 -31.281 -12.438 1 92.69 248 LYS B CA 1
ATOM 4306 C C . LYS B 1 248 ? 17.469 -31.859 -13.758 1 92.69 248 LYS B C 1
ATOM 4308 O O . LYS B 1 248 ? 18.609 -31.594 -14.156 1 92.69 248 LYS B O 1
ATOM 4313 N N . LEU B 1 249 ? 16.688 -32.625 -14.391 1 94.88 249 LEU B N 1
ATOM 4314 C CA . LEU B 1 249 ? 17.062 -33.25 -15.648 1 94.88 249 LEU B CA 1
ATOM 4315 C C . LEU B 1 249 ? 17.375 -32.188 -16.719 1 94.88 249 LEU B C 1
ATOM 4317 O O . LEU B 1 249 ? 18.281 -32.375 -17.516 1 94.88 249 LEU B O 1
ATOM 4321 N N . ILE B 1 250 ? 16.609 -31.094 -16.672 1 94.44 250 ILE B N 1
ATOM 4322 C CA . ILE B 1 250 ? 16.797 -30.031 -17.672 1 94.44 250 ILE B CA 1
ATOM 4323 C C . ILE B 1 250 ? 17.969 -29.156 -17.266 1 94.44 250 ILE B C 1
ATOM 4325 O O . ILE B 1 250 ? 18.531 -28.422 -18.094 1 94.44 250 ILE B O 1
ATOM 4329 N N . GLY B 1 251 ? 18.328 -29.188 -16.016 1 93.75 251 GLY B N 1
ATOM 4330 C CA . GLY B 1 251 ? 19.531 -28.5 -15.539 1 93.75 251 GLY B CA 1
ATOM 4331 C C . GLY B 1 251 ? 19.266 -27.078 -15.086 1 93.75 251 GLY B C 1
ATOM 4332 O O . GLY B 1 251 ? 20.125 -26.219 -15.203 1 93.75 251 GLY B O 1
ATOM 4333 N N . ILE B 1 252 ? 18.016 -26.828 -14.68 1 93.88 252 ILE B N 1
ATOM 4334 C CA . ILE B 1 252 ? 17.734 -25.469 -14.219 1 93.88 252 ILE B CA 1
ATOM 4335 C C . ILE B 1 252 ? 18.266 -25.281 -12.797 1 93.88 252 ILE B C 1
ATOM 4337 O O . ILE B 1 252 ? 18.25 -26.219 -12 1 93.88 252 ILE B O 1
ATOM 4341 N N . LYS B 1 253 ? 18.781 -24.078 -12.516 1 93.56 253 LYS B N 1
ATOM 4342 C CA . LYS B 1 253 ? 19.391 -23.766 -11.227 1 93.56 253 LYS B CA 1
ATOM 4343 C C . LYS B 1 253 ? 19.047 -22.344 -10.781 1 93.56 253 LYS B C 1
ATOM 4345 O O . LYS B 1 253 ? 18.375 -21.609 -11.508 1 93.56 253 LYS B O 1
ATOM 4350 N N . GLY B 1 254 ? 19.422 -22.047 -9.516 1 94.12 254 GLY B N 1
ATOM 4351 C CA . GLY B 1 254 ? 19.344 -20.688 -9.008 1 94.12 254 GLY B CA 1
ATOM 4352 C C . GLY B 1 254 ? 17.906 -20.203 -8.828 1 94.12 254 GLY B C 1
ATOM 4353 O O . GLY B 1 254 ? 17.047 -20.969 -8.391 1 94.12 254 GLY B O 1
ATOM 4354 N N . ASN B 1 255 ? 17.703 -18.969 -9.172 1 95.69 255 ASN B N 1
ATOM 4355 C CA . ASN B 1 255 ? 16.422 -18.297 -8.914 1 95.69 255 ASN B CA 1
ATOM 4356 C C . ASN B 1 255 ? 15.32 -18.859 -9.805 1 95.69 255 ASN B C 1
ATOM 4358 O O . ASN B 1 255 ? 14.156 -18.906 -9.391 1 95.69 255 ASN B O 1
ATOM 4362 N N . MET B 1 256 ? 15.695 -19.297 -10.977 1 96.94 256 MET B N 1
ATOM 4363 C CA . MET B 1 256 ? 14.703 -19.906 -11.859 1 96.94 256 MET B CA 1
ATOM 4364 C C . MET B 1 256 ? 14.141 -21.188 -11.242 1 96.94 256 MET B C 1
ATOM 4366 O O . MET B 1 256 ? 12.93 -21.375 -11.203 1 96.94 256 MET B O 1
ATOM 4370 N N . LEU B 1 257 ? 15.047 -22 -10.75 1 96.81 257 LEU B N 1
ATOM 4371 C CA . LEU B 1 257 ? 14.648 -23.234 -10.086 1 96.81 257 LEU B CA 1
ATOM 4372 C C . LEU B 1 257 ? 13.75 -22.938 -8.891 1 96.81 257 LEU B C 1
ATOM 4374 O O . LEU B 1 257 ? 12.703 -23.562 -8.719 1 96.81 257 LEU B O 1
ATOM 4378 N N . THR B 1 258 ? 14.148 -21.969 -8.133 1 96.44 258 THR B N 1
ATOM 4379 C CA . THR B 1 258 ? 13.406 -21.594 -6.938 1 96.44 258 THR B CA 1
ATOM 4380 C C . THR B 1 258 ? 12.008 -21.109 -7.309 1 96.44 258 THR B C 1
ATOM 4382 O O . THR B 1 258 ? 11.016 -21.562 -6.738 1 96.44 258 THR B O 1
ATOM 4385 N N . ALA B 1 259 ? 11.906 -20.25 -8.273 1 97.38 259 ALA B N 1
ATOM 4386 C CA . ALA B 1 259 ? 10.641 -19.641 -8.68 1 97.38 259 ALA B CA 1
ATOM 4387 C C . ALA B 1 259 ? 9.68 -20.703 -9.211 1 97.38 259 ALA B C 1
ATOM 4389 O O . ALA B 1 259 ? 8.508 -20.734 -8.828 1 97.38 259 ALA B O 1
ATOM 4390 N N . LEU B 1 260 ? 10.18 -21.547 -10.062 1 98 260 LEU B N 1
ATOM 4391 C CA . LEU B 1 260 ? 9.32 -22.562 -10.68 1 98 260 LEU B CA 1
ATOM 4392 C C . LEU B 1 260 ? 8.922 -23.625 -9.664 1 98 260 LEU B C 1
ATOM 4394 O O . LEU B 1 260 ? 7.809 -24.156 -9.719 1 98 260 LEU B O 1
ATOM 4398 N N . THR B 1 261 ? 9.805 -23.938 -8.75 1 98.06 261 THR B N 1
ATOM 4399 C CA . THR B 1 261 ? 9.477 -24.891 -7.691 1 98.06 261 THR B CA 1
ATOM 4400 C C . THR B 1 261 ? 8.398 -24.328 -6.777 1 98.06 261 THR B C 1
ATOM 4402 O O . THR B 1 261 ? 7.441 -25.031 -6.43 1 98.06 261 THR B O 1
ATOM 4405 N N . ILE B 1 262 ? 8.547 -23.094 -6.457 1 98.12 262 ILE B N 1
ATOM 4406 C CA . ILE B 1 262 ? 7.551 -22.438 -5.621 1 98.12 262 ILE B CA 1
ATOM 4407 C C . ILE B 1 262 ? 6.195 -22.438 -6.324 1 98.12 262 ILE B C 1
ATOM 4409 O O . ILE B 1 262 ? 5.18 -22.797 -5.723 1 98.12 262 ILE B O 1
ATOM 4413 N N . SER B 1 263 ? 6.184 -22.094 -7.574 1 98.19 263 SER B N 1
ATOM 4414 C CA . SER B 1 263 ? 4.945 -22.047 -8.344 1 98.19 263 SER B CA 1
ATOM 4415 C C . SER B 1 263 ? 4.281 -23.422 -8.414 1 98.19 263 SER B C 1
ATOM 4417 O O . SER B 1 263 ? 3.061 -23.531 -8.297 1 98.19 263 SER B O 1
ATOM 4419 N N . ALA B 1 264 ? 5.098 -24.438 -8.562 1 98.19 264 ALA B N 1
ATOM 4420 C CA . ALA B 1 264 ? 4.594 -25.797 -8.703 1 98.19 264 ALA B CA 1
ATOM 4421 C C . ALA B 1 264 ? 4.141 -26.359 -7.359 1 98.19 264 ALA B C 1
ATOM 4423 O O . ALA B 1 264 ? 3.355 -27.312 -7.305 1 98.19 264 ALA B O 1
ATOM 4424 N N . SER B 1 265 ? 4.598 -25.797 -6.242 1 98.19 265 SER B N 1
ATOM 4425 C CA . SER B 1 265 ? 4.355 -26.391 -4.938 1 98.19 265 SER B CA 1
ATOM 4426 C C . SER B 1 265 ? 3.303 -25.609 -4.156 1 98.19 265 SER B C 1
ATOM 4428 O O . SER B 1 265 ? 2.963 -25.984 -3.027 1 98.19 265 SER B O 1
ATOM 4430 N N . ALA B 1 266 ? 2.779 -24.531 -4.742 1 98 266 ALA B N 1
ATOM 4431 C CA . ALA B 1 266 ? 1.767 -23.719 -4.07 1 98 266 ALA B CA 1
ATOM 4432 C C . ALA B 1 266 ? 0.459 -24.484 -3.92 1 98 266 ALA B C 1
ATOM 4434 O O . ALA B 1 266 ? 0.219 -25.453 -4.641 1 98 266 ALA B O 1
ATOM 4435 N N . PRO B 1 267 ? -0.406 -24.141 -2.934 1 97.44 267 PRO B N 1
ATOM 4436 C CA . PRO B 1 267 ? -1.692 -24.828 -2.75 1 97.44 267 PRO B CA 1
ATOM 4437 C C . PRO B 1 267 ? -2.697 -24.484 -3.85 1 97.44 267 PRO B C 1
ATOM 4439 O O . PRO B 1 267 ? -2.369 -23.766 -4.793 1 97.44 267 PRO B O 1
ATOM 4442 N N . VAL B 1 268 ? -3.875 -25.031 -3.652 1 97.44 268 VAL B N 1
ATOM 4443 C CA . VAL B 1 268 ? -4.957 -24.859 -4.613 1 97.44 268 VAL B CA 1
ATOM 4444 C C . VAL B 1 268 ? -5.246 -23.375 -4.809 1 97.44 268 VAL B C 1
ATOM 4446 O O . VAL B 1 268 ? -5.281 -22.609 -3.838 1 97.44 268 VAL B O 1
ATOM 4449 N N . ALA B 1 269 ? -5.422 -23 -6.02 1 96 269 ALA B N 1
ATOM 4450 C CA . ALA B 1 269 ? -5.715 -21.609 -6.359 1 96 269 ALA B CA 1
ATOM 4451 C C . ALA B 1 269 ? -6.961 -21.125 -5.629 1 96 269 ALA B C 1
ATOM 4453 O O . ALA B 1 269 ? -7.973 -21.828 -5.566 1 96 269 ALA B O 1
ATOM 4454 N N . THR B 1 270 ? -6.898 -19.984 -5.168 1 89.12 270 THR B N 1
ATOM 4455 C CA . THR B 1 270 ? -8 -19.391 -4.418 1 89.12 270 THR B CA 1
ATOM 4456 C C . THR B 1 270 ? -9.219 -19.188 -5.316 1 89.12 270 THR B C 1
ATOM 4458 O O . THR B 1 270 ? -10.359 -19.25 -4.855 1 89.12 270 THR B O 1
ATOM 4461 N N . ASN B 1 271 ? -9.016 -18.969 -6.574 1 88.31 271 ASN B N 1
ATOM 4462 C CA . ASN B 1 271 ? -10.125 -18.688 -7.473 1 88.31 271 ASN B CA 1
ATOM 4463 C C . ASN B 1 271 ? -10.914 -19.953 -7.809 1 88.31 271 ASN B C 1
ATOM 4465 O O . ASN B 1 271 ? -11.93 -19.875 -8.5 1 88.31 271 ASN B O 1
ATOM 4469 N N . THR B 1 272 ? -10.469 -21.078 -7.309 1 94.19 272 THR B N 1
ATOM 4470 C CA . THR B 1 272 ? -11.234 -22.312 -7.477 1 94.19 272 THR B CA 1
ATOM 4471 C C . THR B 1 272 ? -12.641 -22.156 -6.918 1 94.19 272 THR B C 1
ATOM 4473 O O . THR B 1 272 ? -13.625 -22.516 -7.578 1 94.19 272 THR B O 1
ATOM 4476 N N . ALA B 1 273 ? -12.758 -21.578 -5.75 1 89.75 273 ALA B N 1
ATOM 4477 C CA . ALA B 1 273 ? -14.062 -21.391 -5.113 1 89.75 273 ALA B CA 1
ATOM 4478 C C . ALA B 1 273 ? -14.891 -20.359 -5.871 1 89.75 273 ALA B C 1
ATOM 4480 O O . ALA B 1 273 ? -16.109 -20.5 -5.992 1 89.75 273 ALA B O 1
ATOM 4481 N N . MET B 1 274 ? -14.211 -19.438 -6.379 1 85.69 274 MET B N 1
ATOM 4482 C CA . MET B 1 274 ? -14.898 -18.391 -7.125 1 85.69 274 MET B CA 1
ATOM 4483 C C . MET B 1 274 ? -15.5 -18.938 -8.414 1 85.69 274 MET B C 1
ATOM 4485 O O . MET B 1 274 ? -16.656 -18.641 -8.734 1 85.69 274 MET B O 1
ATOM 4489 N N . TYR B 1 275 ? -14.773 -19.734 -9.125 1 90.88 275 TYR B N 1
ATOM 4490 C CA . TYR B 1 275 ? -15.266 -20.281 -10.383 1 90.88 275 TYR B CA 1
ATOM 4491 C C . TYR B 1 275 ? -16.312 -21.375 -10.133 1 90.88 275 TYR B C 1
ATOM 4493 O O . TYR B 1 275 ? -17.25 -21.516 -10.922 1 90.88 275 TYR B O 1
ATOM 4501 N N . ALA B 1 276 ? -16.156 -22.078 -9.008 1 93.56 276 ALA B N 1
ATOM 4502 C CA . ALA B 1 276 ? -17.203 -23.031 -8.641 1 93.56 276 ALA B CA 1
ATOM 4503 C C . ALA B 1 276 ? -18.547 -22.312 -8.438 1 93.56 276 ALA B C 1
ATOM 4505 O O . ALA B 1 276 ? -19.578 -22.781 -8.914 1 93.56 276 ALA B O 1
ATOM 4506 N N . ALA B 1 277 ? -18.516 -21.266 -7.805 1 89.31 277 ALA B N 1
ATOM 4507 C CA . ALA B 1 277 ? -19.719 -20.469 -7.57 1 89.31 277 ALA B CA 1
ATOM 4508 C C . ALA B 1 277 ? -20.266 -19.906 -8.875 1 89.31 277 ALA B C 1
ATOM 4510 O O . ALA B 1 277 ? -21.469 -19.984 -9.141 1 89.31 277 ALA B O 1
ATOM 4511 N N . LYS B 1 278 ? -19.453 -19.438 -9.688 1 88.81 278 LYS B N 1
ATOM 4512 C CA . LYS B 1 278 ? -19.844 -18.797 -10.945 1 88.81 278 LYS B CA 1
ATOM 4513 C C . LYS B 1 278 ? -20.531 -19.781 -11.883 1 88.81 278 LYS B C 1
ATOM 4515 O O . LYS B 1 278 ? -21.453 -19.422 -12.609 1 88.81 278 LYS B O 1
ATOM 4520 N N . TYR B 1 279 ? -20.094 -20.969 -11.812 1 92.56 279 TYR B N 1
ATOM 4521 C CA . TYR B 1 279 ? -20.594 -21.953 -12.766 1 92.56 279 TYR B CA 1
ATOM 4522 C C . TYR B 1 279 ? -21.484 -22.969 -12.07 1 92.56 279 TYR B C 1
ATOM 4524 O O . TYR B 1 279 ? -21.609 -24.109 -12.539 1 92.56 279 TYR B O 1
ATOM 4532 N N . ASP B 1 280 ? -22 -22.516 -10.906 1 92.81 280 ASP B N 1
ATOM 4533 C CA . ASP B 1 280 ? -23.016 -23.266 -10.164 1 92.81 280 ASP B CA 1
ATOM 4534 C C . ASP B 1 280 ? -22.516 -24.672 -9.836 1 92.81 280 ASP B C 1
ATOM 4536 O O . ASP B 1 280 ? -23.219 -25.656 -10.078 1 92.81 280 ASP B O 1
ATOM 4540 N N . ASN B 1 281 ? -21.266 -24.75 -9.422 1 95.12 281 ASN B N 1
ATOM 4541 C CA . ASN B 1 281 ? -20.672 -25.984 -8.922 1 95.12 281 ASN B CA 1
ATOM 4542 C C . ASN B 1 281 ? -20.516 -25.969 -7.402 1 95.12 281 ASN B C 1
ATOM 4544 O O . ASN B 1 281 ? -20.969 -25.031 -6.746 1 95.12 281 ASN B O 1
ATOM 4548 N N . ASP B 1 282 ? -20.062 -27 -6.809 1 92.94 282 ASP B N 1
ATOM 4549 C CA . ASP B 1 282 ? -19.984 -27.188 -5.363 1 92.94 282 ASP B CA 1
ATOM 4550 C C . ASP B 1 282 ? -18.953 -26.25 -4.742 1 92.94 282 ASP B C 1
ATOM 4552 O O . ASP B 1 282 ? -17.781 -26.625 -4.57 1 92.94 282 ASP B O 1
ATOM 4556 N N . THR B 1 283 ? -19.422 -25.125 -4.293 1 91.31 283 THR B N 1
ATOM 4557 C CA . THR B 1 283 ? -18.562 -24.094 -3.729 1 91.31 283 THR B CA 1
ATOM 4558 C C . THR B 1 283 ? -17.984 -24.531 -2.393 1 91.31 283 THR B C 1
ATOM 4560 O O . THR B 1 283 ? -16.844 -24.188 -2.057 1 91.31 283 THR B O 1
ATOM 4563 N N . ALA B 1 284 ? -18.734 -25.234 -1.711 1 89.25 284 ALA B N 1
ATOM 4564 C CA . ALA B 1 284 ? -18.266 -25.719 -0.415 1 89.25 284 ALA B CA 1
ATOM 4565 C C . ALA B 1 284 ? -17.047 -26.625 -0.576 1 89.25 284 ALA B C 1
ATOM 4567 O O . ALA B 1 284 ? -16.031 -26.438 0.096 1 89.25 284 ALA B O 1
ATOM 4568 N N . LEU B 1 285 ? -17.156 -27.547 -1.474 1 90.75 285 LEU B N 1
ATOM 4569 C CA . LEU B 1 285 ? -16.047 -28.453 -1.746 1 90.75 285 LEU B CA 1
ATOM 4570 C C . LEU B 1 285 ? -14.82 -27.688 -2.213 1 90.75 285 LEU B C 1
ATOM 4572 O O . LEU B 1 285 ? -13.703 -27.984 -1.775 1 90.75 285 LEU B O 1
ATOM 4576 N N . SER B 1 286 ? -14.992 -26.766 -3.059 1 92.88 286 SER B N 1
ATOM 4577 C CA . SER B 1 286 ? -13.891 -25.953 -3.568 1 92.88 286 SER B CA 1
ATOM 4578 C C . SER B 1 286 ? -13.195 -25.203 -2.441 1 92.88 286 SER B C 1
ATOM 4580 O O . SER B 1 286 ? -11.969 -25.125 -2.4 1 92.88 286 SER B O 1
ATOM 4582 N N . SER B 1 287 ? -13.977 -24.688 -1.562 1 90.06 287 SER B N 1
ATOM 4583 C CA . SER B 1 287 ? -13.422 -23.953 -0.431 1 90.06 287 SER B CA 1
ATOM 4584 C C . SER B 1 287 ? -12.648 -24.875 0.504 1 90.06 287 SER B C 1
ATOM 4586 O O . SER B 1 287 ? -11.641 -24.469 1.091 1 90.06 287 SER B O 1
ATOM 4588 N N . GLU B 1 288 ? -13.148 -26.016 0.704 1 92 288 GLU B N 1
ATOM 4589 C CA . GLU B 1 288 ? -12.461 -27 1.537 1 92 288 GLU B CA 1
ATOM 4590 C C . GLU B 1 288 ? -11.109 -27.375 0.945 1 92 288 GLU B C 1
ATOM 4592 O O . GLU B 1 288 ? -10.125 -27.516 1.674 1 92 288 GLU B O 1
ATOM 4597 N N . LEU B 1 289 ? -11.055 -27.547 -0.344 1 94.69 289 LEU B N 1
ATOM 4598 C CA . LEU B 1 289 ? -9.812 -27.875 -1.031 1 94.69 289 LEU B CA 1
ATOM 4599 C C . LEU B 1 289 ? -8.797 -26.734 -0.882 1 94.69 289 LEU B C 1
ATOM 4601 O O . LEU B 1 289 ? -7.633 -26.984 -0.556 1 94.69 289 LEU B O 1
ATOM 4605 N N . VAL B 1 290 ? -9.258 -25.547 -1.062 1 93.69 290 VAL B N 1
ATOM 4606 C CA . VAL B 1 290 ? -8.398 -24.375 -0.925 1 93.69 290 VAL B CA 1
ATOM 4607 C C . VAL B 1 290 ? -7.883 -24.281 0.51 1 93.69 290 VAL B C 1
ATOM 4609 O O . VAL B 1 290 ? -6.684 -24.109 0.736 1 93.69 290 VAL B O 1
ATOM 4612 N N . GLY B 1 291 ? -8.773 -24.453 1.414 1 92.31 291 GLY B N 1
ATOM 4613 C CA . GLY B 1 291 ? -8.414 -24.344 2.818 1 92.31 291 GLY B CA 1
ATOM 4614 C C . GLY B 1 291 ? -7.418 -25.391 3.27 1 92.31 291 GLY B C 1
ATOM 4615 O O . GLY B 1 291 ? -6.398 -25.078 3.883 1 92.31 291 GLY B O 1
ATOM 4616 N N . GLN B 1 292 ? -7.695 -26.609 2.99 1 94.75 292 GLN B N 1
ATOM 4617 C CA . GLN B 1 292 ? -6.844 -27.703 3.441 1 94.75 292 GLN B CA 1
ATOM 4618 C C . GLN B 1 292 ? -5.434 -27.578 2.867 1 94.75 292 GLN B C 1
ATOM 4620 O O . GLN B 1 292 ? -4.449 -27.688 3.598 1 94.75 292 GLN B O 1
ATOM 4625 N N . THR B 1 293 ? -5.387 -27.359 1.586 1 95.94 293 THR B N 1
ATOM 4626 C CA . THR B 1 293 ? -4.074 -27.297 0.949 1 95.94 293 THR B CA 1
ATOM 4627 C C . THR B 1 293 ? -3.299 -26.078 1.432 1 95.94 293 THR B C 1
ATOM 4629 O O . THR B 1 293 ? -2.066 -26.094 1.473 1 95.94 293 THR B O 1
ATOM 4632 N N . SER B 1 294 ? -3.971 -24.984 1.758 1 93.94 294 SER B N 1
ATOM 4633 C CA . SER B 1 294 ? -3.314 -23.797 2.293 1 93.94 294 SER B CA 1
ATOM 4634 C C . SER B 1 294 ? -2.648 -24.094 3.633 1 93.94 294 SER B C 1
ATOM 4636 O O . SER B 1 294 ? -1.501 -23.703 3.861 1 93.94 294 SER B O 1
ATOM 4638 N N . ILE B 1 295 ? -3.285 -24.828 4.457 1 94.06 295 ILE B N 1
ATOM 4639 C CA . ILE B 1 295 ? -2.746 -25.172 5.77 1 94.06 295 ILE B CA 1
ATOM 4640 C C . ILE B 1 295 ? -1.554 -26.109 5.609 1 94.06 295 ILE B C 1
ATOM 4642 O O . ILE B 1 295 ? -0.498 -25.891 6.207 1 94.06 295 ILE B O 1
ATOM 4646 N N . LEU B 1 296 ? -1.705 -27.078 4.801 1 95.62 296 LEU B N 1
ATOM 4647 C CA . LEU B 1 296 ? -0.67 -28.078 4.621 1 95.62 296 LEU B CA 1
ATOM 4648 C C . LEU B 1 296 ? 0.547 -27.5 3.914 1 95.62 296 LEU B C 1
ATOM 4650 O O . LEU B 1 296 ? 1.676 -27.938 4.145 1 95.62 296 LEU B O 1
ATOM 4654 N N . SER B 1 297 ? 0.323 -26.5 3.113 1 96.25 297 SER B N 1
ATOM 4655 C CA . SER B 1 297 ? 1.402 -25.938 2.316 1 96.25 297 SER B CA 1
ATOM 4656 C C . SER B 1 297 ? 2.404 -25.188 3.193 1 96.25 297 SER B C 1
ATOM 4658 O O . SER B 1 297 ? 3.557 -25 2.801 1 96.25 297 SER B O 1
ATOM 4660 N N . VAL B 1 298 ? 1.998 -24.766 4.352 1 95.5 298 VAL B N 1
ATOM 4661 C CA . VAL B 1 298 ? 2.9 -24.094 5.293 1 95.5 298 VAL B CA 1
ATOM 4662 C C . VAL B 1 298 ? 4.078 -25.016 5.605 1 95.5 298 VAL B C 1
ATOM 4664 O O . VAL B 1 298 ? 5.203 -24.547 5.797 1 95.5 298 VAL B O 1
ATOM 4667 N N . ILE B 1 299 ? 3.828 -26.25 5.578 1 96.88 299 ILE B N 1
ATOM 4668 C CA . ILE B 1 299 ? 4.863 -27.219 5.891 1 96.88 299 ILE B CA 1
ATOM 4669 C C . ILE B 1 299 ? 5.473 -27.766 4.598 1 96.88 299 ILE B C 1
ATOM 4671 O O . ILE B 1 299 ? 6.695 -27.828 4.457 1 96.88 299 ILE B O 1
ATOM 4675 N N . THR B 1 300 ? 4.664 -28.078 3.623 1 97.56 300 THR B N 1
ATOM 4676 C CA . THR B 1 300 ? 5.133 -28.781 2.428 1 97.56 300 THR B CA 1
ATOM 4677 C C . THR B 1 300 ? 5.961 -27.844 1.55 1 97.56 300 THR B C 1
ATOM 4679 O O . THR B 1 300 ? 6.98 -28.25 0.99 1 97.56 300 THR B O 1
ATOM 4682 N N . MET B 1 301 ? 5.598 -26.594 1.456 1 97.12 301 MET B N 1
ATOM 4683 C CA . MET B 1 301 ? 6.289 -25.688 0.542 1 97.12 301 MET B CA 1
ATOM 4684 C C . MET B 1 301 ? 7.742 -25.5 0.958 1 97.12 301 MET B C 1
ATOM 4686 O O . MET B 1 301 ? 8.656 -25.656 0.145 1 97.12 301 MET B O 1
ATOM 4690 N N . PRO B 1 302 ? 7.992 -25.188 2.248 1 97.12 302 PRO B N 1
ATOM 4691 C CA . PRO B 1 302 ? 9.391 -25.047 2.646 1 97.12 302 PRO B CA 1
ATOM 4692 C C . PRO B 1 302 ? 10.211 -26.312 2.402 1 97.12 302 PRO B C 1
ATOM 4694 O O . PRO B 1 302 ? 11.375 -26.219 1.989 1 97.12 302 PRO B O 1
ATOM 4697 N N . ILE B 1 303 ? 9.625 -27.422 2.633 1 97.19 303 ILE B N 1
ATOM 4698 C CA . ILE B 1 303 ? 10.328 -28.688 2.465 1 97.19 303 ILE B CA 1
ATOM 4699 C C . ILE B 1 303 ? 10.664 -28.891 0.99 1 97.19 303 ILE B C 1
ATOM 4701 O O . ILE B 1 303 ? 11.805 -29.219 0.648 1 97.19 303 ILE B O 1
ATOM 4705 N N . ILE B 1 304 ? 9.742 -28.688 0.118 1 97.19 304 ILE B N 1
ATOM 4706 C CA . ILE B 1 304 ? 9.922 -28.906 -1.312 1 97.19 304 ILE B CA 1
ATOM 4707 C C . ILE B 1 304 ? 10.93 -27.906 -1.869 1 97.19 304 ILE B C 1
ATOM 4709 O O . ILE B 1 304 ? 11.82 -28.281 -2.639 1 97.19 304 ILE B O 1
ATOM 4713 N N . VAL B 1 305 ? 10.82 -26.672 -1.478 1 96.19 305 VAL B N 1
ATOM 4714 C CA . VAL B 1 305 ? 11.711 -25.625 -1.994 1 96.19 305 VAL B CA 1
ATOM 4715 C C . VAL B 1 305 ? 13.125 -25.859 -1.476 1 96.19 305 VAL B C 1
ATOM 4717 O O . VAL B 1 305 ? 14.102 -25.672 -2.209 1 96.19 305 VAL B O 1
ATOM 4720 N N . ALA B 1 306 ? 13.211 -26.281 -0.222 1 95.06 306 ALA B N 1
ATOM 4721 C CA . ALA B 1 306 ? 14.531 -26.594 0.332 1 95.06 306 ALA B CA 1
ATOM 4722 C C . ALA B 1 306 ? 15.164 -27.766 -0.393 1 95.06 306 ALA B C 1
ATOM 4724 O O . ALA B 1 306 ? 16.375 -27.781 -0.622 1 95.06 306 ALA B O 1
ATOM 4725 N N . LEU B 1 307 ? 14.375 -28.703 -0.718 1 93.06 307 LEU B N 1
ATOM 4726 C CA . LEU B 1 307 ? 14.859 -29.859 -1.458 1 93.06 307 LEU B CA 1
ATOM 4727 C C . LEU B 1 307 ? 15.375 -29.453 -2.832 1 93.06 307 LEU B C 1
ATOM 4729 O O . LEU B 1 307 ? 16.375 -30 -3.312 1 93.06 307 LEU B O 1
ATOM 4733 N N . ALA B 1 308 ? 14.758 -28.547 -3.467 1 92.62 308 ALA B N 1
ATOM 4734 C CA . ALA B 1 308 ? 15.164 -28.062 -4.785 1 92.62 308 ALA B CA 1
ATOM 4735 C C . ALA B 1 308 ? 16.531 -27.406 -4.727 1 92.62 308 ALA B C 1
ATOM 4737 O O . ALA B 1 308 ? 17.312 -27.469 -5.688 1 92.62 308 ALA B O 1
ATOM 4738 N N . GLN B 1 309 ? 16.828 -26.812 -3.643 1 86.81 309 GLN B N 1
ATOM 4739 C CA . GLN B 1 309 ? 18.047 -26.031 -3.535 1 86.81 309 GLN B CA 1
ATOM 4740 C C . GLN B 1 309 ? 19.25 -26.922 -3.238 1 86.81 309 GLN B C 1
ATOM 4742 O O . GLN B 1 309 ? 20.391 -26.469 -3.334 1 86.81 309 GLN B O 1
ATOM 4747 N N . ILE B 1 310 ? 19.047 -28.172 -2.863 1 82.94 310 ILE B N 1
ATOM 4748 C CA . ILE B 1 310 ? 20.156 -29.062 -2.58 1 82.94 310 ILE B CA 1
ATOM 4749 C C . ILE B 1 310 ? 20.422 -29.953 -3.787 1 82.94 310 ILE B C 1
ATOM 4751 O O . ILE B 1 310 ? 21.516 -30.531 -3.92 1 82.94 310 ILE B O 1
ATOM 4755 N N . ILE B 1 311 ? 19.531 -30.078 -4.633 1 74.56 311 ILE B N 1
ATOM 4756 C CA . ILE B 1 311 ? 19.734 -30.953 -5.789 1 74.56 311 ILE B CA 1
ATOM 4757 C C . ILE B 1 311 ? 20.453 -30.172 -6.898 1 74.56 311 ILE B C 1
ATOM 4759 O O . ILE B 1 311 ? 20.219 -28.969 -7.074 1 74.56 311 ILE B O 1
#

Radius of gyration: 25.89 Å; Cα contacts (8 Å, |Δi|>4): 1112; chains: 2; bounding box: 50×77×53 Å

pLDDT: mean 93.86, std 5.1, range [69.56, 98.62]

Organism: NCBI:txid290054

InterPro domains:
  IPR004776 Membrane transport PIN-like [PF03547] (11-304)
  IPR038770 Sodium/solute symporter superfamily [G3DSA:1.20.1530.20] (170-309)

Solvent-accessible surface area (backbone atoms only — not comparable to full-atom values): 29002 Å² total; per-residue (Å²): 107,72,66,38,52,51,40,24,49,54,41,37,49,52,51,49,28,48,50,54,40,12,42,54,16,23,51,29,26,77,68,64,54,34,33,51,75,55,37,53,44,49,46,44,38,37,48,64,47,28,40,28,35,28,48,31,38,23,28,57,71,45,71,82,41,69,67,53,55,52,44,51,55,50,32,40,52,51,33,47,48,53,38,50,50,27,48,53,51,35,53,67,75,36,65,85,47,55,56,50,59,28,8,48,52,35,37,42,35,35,37,38,18,33,72,49,48,17,31,36,50,18,31,74,76,38,38,50,57,4,36,44,40,30,45,37,32,38,22,45,48,45,34,42,38,40,36,58,31,44,22,31,28,35,44,62,67,48,77,70,43,70,66,52,30,56,64,31,44,55,32,40,26,48,63,54,21,49,57,40,25,76,66,59,56,78,69,58,65,60,57,46,50,36,33,45,51,45,18,63,34,36,38,52,52,32,19,20,40,49,14,18,54,56,59,69,43,60,75,83,56,36,78,67,48,68,69,50,50,52,41,37,45,40,23,45,41,48,49,27,54,53,46,49,52,49,40,53,74,74,62,59,58,69,46,56,39,51,11,51,43,36,38,43,21,23,29,29,23,71,60,47,28,55,50,17,50,74,45,74,33,66,33,66,61,32,35,28,42,28,45,39,23,49,61,51,28,68,57,40,35,22,52,53,46,17,51,57,72,70,101,108,71,66,37,54,53,40,24,50,56,42,37,49,52,52,49,29,47,52,53,41,12,43,53,18,24,50,30,26,78,69,62,54,33,34,52,75,56,37,54,44,48,47,42,39,38,47,64,47,28,41,29,34,29,48,31,38,23,27,57,71,45,72,83,42,71,68,51,53,52,44,49,55,50,30,37,52,51,32,47,47,52,37,49,50,26,48,53,50,34,51,70,74,35,67,85,47,54,56,51,59,29,7,46,54,33,37,40,35,34,37,38,19,32,72,49,49,18,31,35,50,18,30,74,76,38,37,50,58,4,36,44,40,30,45,38,32,37,22,45,48,44,35,41,39,40,36,58,30,43,22,31,28,34,43,64,65,48,77,68,44,71,64,52,30,56,65,30,43,55,31,41,24,50,64,54,21,49,58,39,25,75,65,61,55,79,70,58,66,60,56,48,51,34,33,45,52,46,17,63,34,33,38,52,51,32,20,20,40,50,13,16,53,56,60,68,43,60,74,83,57,34,79,68,50,69,71,51,48,53,40,36,45,40,23,43,42,49,49,27,54,54,46,49,52,51,40,53,75,74,61,58,57,70,46,55,38,52,12,52,42,36,34,44,20,22,29,28,24,70,61,47,27,55,49,16,51,73,45,74,35,65,33,66,61,32,35,28,41,28,46,40,22,49,62,52,29,68,57,42,34,21,53,55,48,17,52,56,72,68,102

Foldseek 3Di:
DVLLVVLLVLLLVLLVVLLVLLVLLLVCCVVVVAALVNLVVVCVCLFQPLQLLLQLLLLLPDADDPCLVVLQVVLLVLLVVLLVVLQVVLCVPCVPPQQQVSLLLSLQQRAFQLQLRLLLSLCSVANSVLNNSSLSSVLNNQLCCQAVNLCRNLSNPDDRDPCSNCVGNSNVSVVVNVVCNVVSPDDPPVVSVVSVVSNVVSHSSSSSSVSNLLSPADPVCLPPDPSLVVSLCSQQPVSLVVSLVVCVVVPDADSSLLSSSSRSRHGGHSCSLVSNVVSVGDSNVSRSSRNNNNVVSSNRNSNSSSVSHVD/DVLLVVLLVLLLVLLVVLLVLLVLLLVCCVVVVAALVNLVVVCVCLFQPLQLLLQLLLLLPDADDPCLVVLQVVLLVLLLVLLVVLQVVLCVPPVPPQLQVSLLLSQQLRAFQLQLRLLLSLCSVANSVLNNSSLSSVLNNQLCCQAVNLCRNLSNPDDRDPCSNCVGNSNVSCVVNVVCNVVSPDDPPVVSVVSVVSNVVSHSSSSSSVSNLLSPADPVCLPPDPSLVVSLCSQQPVSLVVSLVVCVVVPDADSSLLSSSSRSRHGGHSCSLVSNVVSVGDSNSSSSSRNNSNVVSSNRNSSSSSVSHVD

Sequence (622 aa):
MAGFLDNLQTVAVQVVILYLIAGVGFVADKTKIFVRADATKLVDLLFNMILPVAIINSFLSMERTKEHIVGLAVSFLLAFLTHFLGMGIAELCFKKRSLLERGIYSYAMVFSNAAFLALPLAQSVAGEEGIFYSSCYVAVFNILAFTYGIREISGRKAKISIKHVFLNPGSISVLIAIPLFLLQVRLPEFLMDTVARVGACNSPMAMIVFGTFFANCNFKNIFAKKEVYLVSLVRLIVIPVTMLFVFKLIGIKGNMLTALTISASAPVATNTAMYAAKYDNDTALSSELVGQTSILSVITMPIIVALAQIIMAGFLDNLQTVAVQVVILYLIAGVGFVADKTKIFVRADATKLVDLLFNMILPVAIINSFLSMERTKEHIVGLAVSFLLAFLTHFLGMGIAELCFKKRSLLERGIYSYAMVFSNAAFLALPLAQSVAGEEGIFYSSCYVAVFNILAFTYGIREISGRKAKISIKHVFLNPGSISVLIAIPLFLLQVRLPEFLMDTVARVGACNSPMAMIVFGTFFANCNFKNIFAKKEVYLVSLVRLIVIPVTMLFVFKLIGIKGNMLTALTISASAPVATNTAMYAAKYDNDTALSSELVGQTSILSVITMPIIVALAQII

Secondary structure (DSSP, 8-state):
-HHHHHHHHHHHHHHHHHHHHHHHHHHHHHTTSS-HHHHHHHHHHIIIIIHHHHHHHHHHTS---HHHHHHHHHHHHHHHHHHHHHHHHHHHHSTTS-HHHHHHHHHHHH-B-IIIIIHHHHHHHHHHHHHHHHHHHHHHHHHHIIIIIHHHHTTS-SPP-HHHHHSSHHHHHHHHHHHHHHTT----HHHHHHHHHHHTTHHHHHHHHHHHHHTTS-TTTTTT-HHHHHHHHIIIIIHHHHHHHHHHHHT--HHHHHHHHHHHH--B-THHHHHHHHTT--HHHHHHHHHHHHHHHHHHHHHHHHHHHH-/-HHHHHHHHHHHHHHHHHHHHHHHHHHHHHTTSS-HHHHHHHHHHIIIIIHHHHHHHHHHTS---HHHHHHHHHHHHHHHHHHHHHHHHHHHHSTTS-HHHHHHHHHHHH-B-IIIIIHHHHHHHHHHHHHHHHHHHHHHHHHHIIIIIHHHHTTS-SPP-HHHHHSSHHHHHHHHHHHHHHTT----HHHHHHHHHHHTTHHHHHHHHHHHHHTTS-TTTTTT-HHHHHHHHIIIIIHHHHHHHHHHHHT--HHHHHHHHHHHH--B-THHHHHHHHTT--HHHHHHHHHHHHHHHHHHHHHHHHHHHH-